Protein AF-0000000074036328 (afdb_homodimer)

Sequence (382 aa):
MKQLVIFCHPSMESFCNALAERYCAGAQDAGNDIRRINIGEIAFDPVLRQGYAHDQPLESDLVMAQETILWADHLVFVYPTWWAAPPAVLKAFIERVFLPGFAFKYKESRKIVAWDKLLQNKSARVISTMDSPPLYYKMIIGDPGYKMMKDIMNFCGIRPVAQTYVGSVKLSSPAKRQDWLEGMYRIGSRSMKQLVIFCHPSMESFCNALAERYCAGAQDAGNDIRRINIGEIAFDPVLRQGYAHDQPLESDLVMAQETILWADHLVFVYPTWWAAPPAVLKAFIERVFLPGFAFKYKESRKIVAWDKLLQNKSARVISTMDSPPLYYKMIIGDPGYKMMKDIMNFCGIRPVAQTYVGSVKLSSPAKRQDWLEGMYRIGSRS

pLDDT: mean 95.02, std 6.52, range [57.66, 98.88]

Solvent-accessible surface area (backbone atoms only — not comparable to full-atom values): 19853 Å² total; per-residue (Å²): 94,37,32,30,38,38,36,37,47,51,32,83,83,36,70,67,40,53,35,49,50,27,19,49,52,18,22,43,72,58,64,32,46,76,48,75,46,50,56,56,75,52,65,67,78,60,59,63,53,52,54,89,80,48,90,71,83,75,43,71,52,46,48,50,47,50,53,46,56,70,64,27,42,31,40,34,40,34,31,47,48,50,92,69,21,63,35,27,61,45,47,15,48,45,67,71,54,62,31,78,79,60,25,26,38,74,46,95,44,92,86,48,97,45,64,46,50,57,38,51,86,16,31,35,33,39,38,35,36,30,64,54,49,51,66,53,40,46,72,72,72,54,36,53,34,59,52,50,52,43,50,55,34,47,60,21,30,26,51,62,64,47,78,45,76,45,48,31,54,84,79,49,50,73,68,54,52,52,51,52,33,52,48,28,20,51,53,19,41,69,103,96,37,32,30,37,38,36,39,47,51,32,81,83,36,70,65,41,53,36,52,50,28,20,50,53,19,22,45,73,57,63,30,47,77,48,76,46,49,57,55,75,51,66,68,78,58,60,63,54,53,55,89,81,48,90,71,84,73,42,71,52,48,49,51,48,51,53,46,56,68,65,27,41,32,40,33,40,34,32,47,48,48,91,68,22,61,35,27,60,44,48,15,49,44,68,71,55,63,31,79,78,61,24,25,37,75,46,91,49,86,86,48,96,44,63,47,49,56,39,52,86,16,29,34,32,39,38,35,37,29,66,55,48,51,68,52,40,47,71,70,71,55,34,53,35,58,52,48,51,42,51,54,35,47,61,20,30,26,49,62,66,47,79,46,76,45,48,32,53,85,79,51,50,73,68,54,49,50,50,51,34,51,49,28,19,50,53,18,41,70,102

Radius of gyration: 21.02 Å; Cα contacts (8 Å, |Δi|>4): 764; chains: 2; bounding box: 58×61×39 Å

Organism: NCBI:txid159291

Secondary structure (DSSP, 8-state):
-EEEEEE--S-TTSHHHHHHHHHHHHHHHTT-EEEEEEGGGS----S-TTTTSS--PPPHHHHHHHHHHHH-SEEEEEEE-BTTB--HHHHHHHHHHS-BTTTEEE---SSS--EEESS-SEEEEEEEE-SS-HHHIIIII--HHHHHHHHHHHHHTEEEEEEEEE---TT--HHHHHHHHHHHHHHHHT-/-EEEEEE--S-TTSHHHHHHHHHHHHHHHTT-EEEEEEGGGS----S-TTTTSS--PPPHHHHHHHHHHHH-SEEEEEEE-BTTB--HHHHHHHHHHS-BTTTEEE---SSS--EEESS-SEEEEEEEE-SS-HHHIIIII--HHHHHHHHHHHHHTEEEEEEEEE---TT--HHHHHHHHHHHHHHHHT-

Foldseek 3Di:
DEEEEEEEDLDCPDLLVLLSVLLQLLQVVLPYHYDYHYLNPDDDDLDPPVQLPDDDDGDPRLVVVLVSLLVGQEYEYTAEQDPLAGDSSVVSSCSRRCHAPRQKHFDPDPPDTDIGQRNANHEYEYEYEELDDPVCSCPPVPNVHQVVVCVSCVRNHYDDYYYHYHDNPVPDDPVSSVVSSVVSSVNSNVD/DEEEEEEEDLDCPDLLVLLSVLLQLLQVVLPYHYDYDYLNPDDDDLDPPPQLPDDDDGDPRLVVVLVSLLVGQEYEYTAEQDPLAGDSSVVSSCSRRCHAPRQKHWDPDPPDTDIGQRNANHEYEYEYEELDDPVCSCPPVPNVHQVVVCVSCVRNHYDDYYYHYHDNPVPDDPVSSVVSSVVSSNNSNVD

Nearest PDB structures (foldseek):
  1zx1-assembly1_A  TM=8.245E-01  e=4.061E-14  Homo sapiens
  4n65-assembly1_A  TM=7.998E-01  e=1.021E-12  Pseudomonas aeruginosa PAO1
  3keg-assembly1_B  TM=7.832E-01  e=1.084E-12  Pseudomonas aeruginosa PAO1
  3lt5-assembly1_A-2  TM=7.806E-01  e=9.621E-13  Pseudomonas aeruginosa PAO1
  2v9c-assembly1_A  TM=7.941E-01  e=2.356E-12  Pseudomonas aeruginosa PAO1

InterPro domains:
  IPR003680 Flavodoxin-like fold [PF02525] (1-176)
  IPR029039 Flavoprotein-like superfamily [G3DSA:3.40.50.360] (1-188)
  IPR029039 Flavoprotein-like superfamily [SSF52218] (1-189)
  IPR051545 NAD(P)H dehydrogenase (quinone) [PTHR10204] (1-184)

Structure (mmCIF, N/CA/C/O backbone):
data_AF-0000000074036328-model_v1
#
loop_
_entity.id
_entity.type
_entity.pdbx_description
1 polymer 'Putative NADPH-quinone reductase (Modulator of drug activity B)'
#
loop_
_atom_site.group_PDB
_atom_site.id
_atom_site.type_symbol
_atom_site.label_atom_id
_atom_site.label_alt_id
_atom_site.label_comp_id
_atom_site.label_asym_id
_atom_site.label_entity_id
_atom_site.label_seq_id
_atom_site.pdbx_PDB_ins_code
_atom_site.Cartn_x
_atom_site.Cartn_y
_atom_site.Cartn_z
_atom_site.occupancy
_atom_site.B_iso_or_equiv
_atom_site.auth_seq_id
_atom_site.auth_comp_id
_atom_site.auth_asym_id
_atom_site.auth_atom_id
_atom_site.pdbx_PDB_model_num
ATOM 1 N N . MET A 1 1 ? -4.098 -28.344 -12.422 1 95.69 1 MET A N 1
ATOM 2 C CA . MET A 1 1 ? -4.832 -27.281 -11.742 1 95.69 1 MET A CA 1
ATOM 3 C C . MET A 1 1 ? -4.73 -25.969 -12.508 1 95.69 1 MET A C 1
ATOM 5 O O . MET A 1 1 ? -3.816 -25.781 -13.312 1 95.69 1 MET A O 1
ATOM 9 N N . LYS A 1 2 ? -5.691 -25.047 -12.336 1 98.69 2 LYS A N 1
ATOM 10 C CA . LYS A 1 2 ? -5.68 -23.719 -12.961 1 98.69 2 LYS A CA 1
ATOM 11 C C . LYS A 1 2 ? -5 -22.688 -12.055 1 98.69 2 LYS A C 1
ATOM 13 O O . LYS A 1 2 ? -5.473 -22.422 -10.953 1 98.69 2 LYS A O 1
ATOM 18 N N . GLN A 1 3 ? -3.896 -22.125 -12.578 1 98.75 3 GLN A N 1
ATOM 19 C CA . GLN A 1 3 ? -3.158 -21.156 -11.758 1 98.75 3 GLN A CA 1
ATOM 20 C C . GLN A 1 3 ? -3.096 -19.797 -12.438 1 98.75 3 GLN A C 1
ATOM 22 O O . GLN A 1 3 ? -2.924 -19.703 -13.656 1 98.75 3 GLN A O 1
ATOM 27 N N . LEU A 1 4 ? -3.281 -18.828 -11.656 1 98.88 4 LEU A N 1
ATOM 28 C CA . LEU A 1 4 ? -3.08 -17.453 -12.102 1 98.88 4 LEU A CA 1
ATOM 29 C C . LEU A 1 4 ? -1.863 -16.828 -11.422 1 98.88 4 LEU A C 1
ATOM 31 O O . LEU A 1 4 ? -1.796 -16.781 -10.188 1 98.88 4 LEU A O 1
ATOM 35 N N . VAL A 1 5 ? -0.908 -16.469 -12.219 1 98.88 5 VAL A N 1
ATOM 36 C CA . VAL A 1 5 ? 0.253 -15.742 -11.727 1 98.88 5 VAL A CA 1
ATOM 37 C C . VAL A 1 5 ? 0.06 -14.25 -11.969 1 98.88 5 VAL A C 1
ATOM 39 O O . VAL A 1 5 ? -0.106 -13.812 -13.109 1 98.88 5 VAL A O 1
ATOM 42 N N . ILE A 1 6 ? -0.012 -13.523 -10.891 1 98.69 6 ILE A N 1
ATOM 43 C CA . ILE A 1 6 ? -0.106 -12.07 -10.945 1 98.69 6 ILE A CA 1
ATOM 44 C C . ILE A 1 6 ? 1.255 -11.453 -10.625 1 98.69 6 ILE A C 1
ATOM 46 O O . ILE A 1 6 ? 1.677 -11.43 -9.469 1 98.69 6 ILE A O 1
ATOM 50 N N . PHE A 1 7 ? 1.879 -11.016 -11.688 1 97.94 7 PHE A N 1
ATOM 51 C CA . PHE A 1 7 ? 3.184 -10.375 -11.57 1 97.94 7 PHE A CA 1
ATOM 52 C C . PHE A 1 7 ? 3.033 -8.883 -11.32 1 97.94 7 PHE A C 1
ATOM 54 O O . PHE A 1 7 ? 2.443 -8.164 -12.133 1 97.94 7 PHE A O 1
ATOM 61 N N . CYS A 1 8 ? 3.602 -8.484 -10.156 1 95.75 8 CYS A N 1
ATOM 62 C CA . CYS A 1 8 ? 3.268 -7.148 -9.672 1 95.75 8 CYS A CA 1
ATOM 63 C C . CYS A 1 8 ? 4.512 -6.273 -9.586 1 95.75 8 CYS A C 1
ATOM 65 O O . CYS A 1 8 ? 4.688 -5.527 -8.617 1 95.75 8 CYS A O 1
ATOM 67 N N . HIS A 1 9 ? 5.379 -6.391 -10.438 1 91.31 9 HIS A N 1
ATOM 68 C CA . HIS A 1 9 ? 6.477 -5.461 -10.672 1 91.31 9 HIS A CA 1
ATOM 69 C C . HIS A 1 9 ? 6.293 -4.711 -11.992 1 91.31 9 HIS A C 1
ATOM 71 O O . HIS A 1 9 ? 5.914 -5.309 -13 1 91.31 9 HIS A O 1
ATOM 77 N N . PRO A 1 10 ? 6.578 -3.389 -11.969 1 84.62 10 PRO A N 1
ATOM 78 C CA . PRO A 1 10 ? 6.289 -2.625 -13.18 1 84.62 10 PRO A CA 1
ATOM 79 C C . PRO A 1 10 ? 7.262 -2.936 -14.32 1 84.62 10 PRO A C 1
ATOM 81 O O . PRO A 1 10 ? 6.922 -2.771 -15.492 1 84.62 10 PRO A O 1
ATOM 84 N N . SER A 1 11 ? 8.445 -3.365 -13.969 1 87.06 11 SER A N 1
ATOM 85 C CA . SER A 1 11 ? 9.453 -3.607 -14.984 1 87.06 11 SER A CA 1
ATOM 86 C C . SER A 1 11 ? 9.562 -5.09 -15.32 1 87.06 11 SER A C 1
ATOM 88 O O . SER A 1 11 ? 9.766 -5.922 -14.438 1 87.06 11 SER A O 1
ATOM 90 N N . MET A 1 12 ? 9.555 -5.367 -16.641 1 88.62 12 MET A N 1
ATOM 91 C CA . MET A 1 12 ? 9.703 -6.742 -17.109 1 88.62 12 MET A CA 1
ATOM 92 C C . MET A 1 12 ? 11.164 -7.18 -17.078 1 88.62 12 MET A C 1
ATOM 94 O O . MET A 1 12 ? 11.461 -8.367 -17.219 1 88.62 12 MET A O 1
ATOM 98 N N . GLU A 1 13 ? 12.07 -6.293 -16.812 1 89.81 13 GLU A N 1
ATOM 99 C CA . GLU A 1 13 ? 13.492 -6.594 -16.781 1 89.81 13 GLU A CA 1
ATOM 100 C C . GLU A 1 13 ? 13.977 -6.875 -15.367 1 89.81 13 GLU A C 1
ATOM 102 O O . GLU A 1 13 ? 15.148 -7.188 -15.156 1 89.81 13 GLU A O 1
ATOM 107 N N . SER A 1 14 ? 13.094 -6.965 -14.516 1 92.38 14 SER A N 1
ATOM 108 C CA . SER A 1 14 ? 13.43 -7.121 -13.102 1 92.38 14 SER A CA 1
ATOM 109 C C . SER A 1 14 ? 13.766 -8.57 -12.773 1 92.38 14 SER A C 1
ATOM 111 O O . SER A 1 14 ? 13.312 -9.492 -13.453 1 92.38 14 SER A O 1
ATOM 113 N N . PHE A 1 15 ? 14.609 -8.789 -11.758 1 95.25 15 PHE A N 1
ATOM 114 C CA . PHE A 1 15 ? 14.859 -10.125 -11.234 1 95.25 15 PHE A CA 1
ATOM 115 C C . PHE A 1 15 ? 13.555 -10.781 -10.789 1 95.25 15 PHE A C 1
ATOM 117 O O . PHE A 1 15 ? 13.383 -11.992 -10.938 1 95.25 15 PHE A O 1
ATOM 124 N N . CYS A 1 16 ? 12.664 -10 -10.32 1 96.12 16 CYS A N 1
ATOM 125 C CA . CYS A 1 16 ? 11.344 -10.469 -9.914 1 96.12 16 CYS A CA 1
ATOM 126 C C . CYS A 1 16 ? 10.633 -11.148 -11.07 1 96.12 16 CYS A C 1
ATOM 128 O O . CYS A 1 16 ? 9.984 -12.188 -10.891 1 96.12 16 CYS A O 1
ATOM 130 N N . ASN A 1 17 ? 10.727 -10.539 -12.203 1 96.81 17 ASN A N 1
ATOM 131 C CA . ASN A 1 17 ? 10.109 -11.148 -13.375 1 96.81 17 ASN A CA 1
ATOM 132 C C . ASN A 1 17 ? 10.742 -12.492 -13.703 1 96.81 17 ASN A C 1
ATOM 134 O O . ASN A 1 17 ? 10.047 -13.438 -14.086 1 96.81 17 ASN A O 1
ATOM 138 N N . ALA A 1 18 ? 12.062 -12.562 -13.641 1 98.12 18 ALA A N 1
ATOM 139 C CA . ALA A 1 18 ? 12.766 -13.82 -13.883 1 98.12 18 ALA A CA 1
ATOM 140 C C . ALA A 1 18 ? 12.266 -14.922 -12.953 1 98.12 18 ALA A C 1
ATOM 142 O O . ALA A 1 18 ? 12.086 -16.062 -13.367 1 98.12 18 ALA A O 1
ATOM 143 N N . LEU A 1 19 ? 12.039 -14.562 -11.727 1 98.69 19 LEU A N 1
ATOM 144 C CA . LEU A 1 19 ? 11.508 -15.516 -10.75 1 98.69 19 LEU A CA 1
ATOM 145 C C . LEU A 1 19 ? 10.109 -15.977 -11.156 1 98.69 19 LEU A C 1
ATOM 147 O O . LEU A 1 19 ? 9.812 -17.172 -11.102 1 98.69 19 LEU A O 1
ATOM 151 N N . ALA A 1 20 ? 9.258 -15.039 -11.555 1 98.62 20 ALA A N 1
ATOM 152 C CA . ALA A 1 20 ? 7.906 -15.375 -12 1 98.62 20 ALA A CA 1
ATOM 153 C C . ALA A 1 20 ? 7.941 -16.328 -13.188 1 98.62 20 ALA A C 1
ATOM 155 O O . ALA A 1 20 ? 7.172 -17.297 -13.242 1 98.62 20 ALA A O 1
ATOM 156 N N . GLU A 1 21 ? 8.828 -16.031 -14.109 1 98.62 21 GLU A N 1
ATOM 157 C CA . GLU A 1 21 ? 8.969 -16.875 -15.297 1 98.62 21 GLU A CA 1
ATOM 158 C C . GLU A 1 21 ? 9.391 -18.297 -14.93 1 98.62 21 GLU A C 1
ATOM 160 O O . GLU A 1 21 ? 8.875 -19.25 -15.5 1 98.62 21 GLU A O 1
ATOM 165 N N . ARG A 1 22 ? 10.32 -18.391 -14.031 1 98.75 22 ARG A N 1
ATOM 166 C CA . ARG A 1 22 ? 10.789 -19.703 -13.617 1 98.75 22 ARG A CA 1
ATOM 167 C C . ARG A 1 22 ? 9.68 -20.484 -12.914 1 98.75 22 ARG A C 1
ATOM 169 O O . ARG A 1 22 ? 9.516 -21.688 -13.133 1 98.75 22 ARG A O 1
ATOM 176 N N . TYR A 1 23 ? 8.945 -19.828 -12.031 1 98.88 23 TYR A N 1
ATOM 177 C CA . TYR A 1 23 ? 7.793 -20.453 -11.406 1 98.88 23 TYR A CA 1
ATOM 178 C C . TYR A 1 23 ? 6.82 -20.984 -12.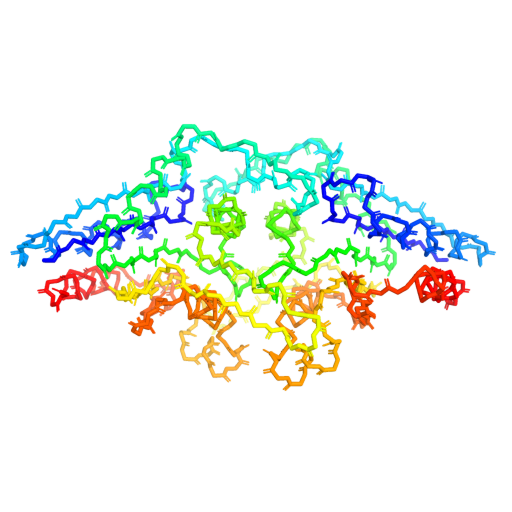461 1 98.88 23 TYR A C 1
ATOM 180 O O . TYR A 1 23 ? 6.387 -22.141 -12.391 1 98.88 23 TYR A O 1
ATOM 188 N N . CYS A 1 24 ? 6.465 -20.125 -13.414 1 98.81 24 CYS A N 1
ATOM 189 C CA . CYS A 1 24 ? 5.523 -20.5 -14.469 1 98.81 24 CYS A CA 1
ATOM 190 C C . CYS A 1 24 ? 6.023 -21.719 -15.242 1 98.81 24 CYS A C 1
ATOM 192 O O . CYS A 1 24 ? 5.25 -22.625 -15.539 1 98.81 24 CYS A O 1
ATOM 194 N N . ALA A 1 25 ? 7.312 -21.688 -15.586 1 98.69 25 ALA A N 1
ATOM 195 C CA . ALA A 1 25 ? 7.902 -22.797 -16.328 1 98.69 25 ALA A CA 1
ATOM 196 C C . ALA A 1 25 ? 7.75 -24.109 -15.555 1 98.69 25 ALA A C 1
ATOM 198 O O . ALA A 1 25 ? 7.34 -25.125 -16.125 1 98.69 25 ALA A O 1
ATOM 199 N N . GLY A 1 26 ? 8.07 -24.078 -14.281 1 98.69 26 GLY A N 1
ATOM 200 C CA . GLY A 1 26 ? 7.902 -25.266 -13.453 1 98.69 26 GLY A CA 1
ATOM 201 C C . GLY A 1 26 ? 6.465 -25.734 -13.367 1 98.69 26 GLY A C 1
ATOM 202 O O . GLY A 1 26 ? 6.188 -26.938 -13.484 1 98.69 26 GLY A O 1
ATOM 203 N N . ALA A 1 27 ? 5.547 -24.797 -13.125 1 98.62 27 ALA A N 1
ATOM 204 C CA . ALA A 1 27 ? 4.125 -25.125 -13.008 1 98.62 27 ALA A CA 1
ATOM 205 C C . ALA A 1 27 ? 3.584 -25.703 -14.305 1 98.62 27 ALA A C 1
ATOM 207 O O . ALA A 1 27 ? 2.797 -26.656 -14.289 1 98.62 27 ALA A O 1
ATOM 208 N N . GLN A 1 28 ? 3.965 -25.094 -15.398 1 98.31 28 GLN A N 1
ATOM 209 C CA . GLN A 1 28 ? 3.547 -25.578 -16.703 1 98.31 28 GLN A CA 1
ATOM 210 C C . GLN A 1 28 ? 4.055 -27 -16.938 1 98.31 28 GLN A C 1
ATOM 212 O O . GLN A 1 28 ? 3.307 -27.859 -17.422 1 98.31 28 GLN A O 1
ATOM 217 N N . ASP A 1 29 ? 5.273 -27.234 -16.641 1 98.19 29 ASP A N 1
ATOM 218 C CA . ASP A 1 29 ? 5.883 -28.547 -16.828 1 98.19 29 ASP A CA 1
ATOM 219 C C . ASP A 1 29 ? 5.184 -29.609 -15.969 1 98.19 29 ASP A C 1
ATOM 221 O O . ASP A 1 29 ? 5.152 -30.781 -16.328 1 98.19 29 ASP A O 1
ATOM 225 N N . ALA A 1 30 ? 4.66 -29.188 -14.891 1 98.06 30 ALA A N 1
ATOM 226 C CA . ALA A 1 30 ? 3.947 -30.094 -13.992 1 98.06 30 ALA A CA 1
ATOM 227 C C . ALA A 1 30 ? 2.533 -30.359 -14.5 1 98.06 30 ALA A C 1
ATOM 229 O O . ALA A 1 30 ? 1.78 -31.109 -13.875 1 98.06 30 ALA A O 1
ATOM 230 N N . GLY A 1 31 ? 2.141 -29.703 -15.531 1 97.88 31 GLY A N 1
ATOM 231 C CA . GLY A 1 31 ? 0.869 -30 -16.172 1 97.88 31 GLY A CA 1
ATOM 232 C C . GLY A 1 31 ? -0.239 -29.047 -15.758 1 97.88 31 GLY A C 1
ATOM 233 O O . GLY A 1 31 ? -1.413 -29.297 -16.047 1 97.88 31 GLY A O 1
ATOM 234 N N . ASN A 1 32 ? 0.083 -27.984 -15.047 1 98.31 32 ASN A N 1
ATOM 235 C CA . ASN A 1 32 ? -0.909 -26.984 -14.648 1 98.31 32 ASN A CA 1
ATOM 236 C C . ASN A 1 32 ? -1.281 -26.062 -15.805 1 98.31 32 ASN A C 1
ATOM 238 O O . ASN A 1 32 ? -0.482 -25.859 -16.719 1 98.31 32 ASN A O 1
ATOM 242 N N . ASP A 1 33 ? -2.504 -25.594 -15.836 1 98.44 33 ASP A N 1
ATOM 243 C CA . ASP A 1 33 ? -2.914 -24.5 -16.719 1 98.44 33 ASP A CA 1
ATOM 244 C C . ASP A 1 33 ? -2.568 -23.156 -16.094 1 98.44 33 ASP A C 1
ATOM 246 O O . ASP A 1 33 ? -3.029 -22.828 -15 1 98.44 33 ASP A O 1
ATOM 250 N N . ILE A 1 34 ? -1.767 -22.406 -16.812 1 98.44 34 ILE A N 1
ATOM 251 C CA . ILE A 1 34 ? -1.267 -21.172 -16.219 1 98.44 34 ILE A CA 1
ATOM 252 C C . ILE A 1 34 ? -1.741 -19.969 -17.047 1 98.44 34 ILE A C 1
ATOM 254 O O . ILE A 1 34 ? -1.655 -19.984 -18.281 1 98.44 34 ILE A O 1
ATOM 258 N N . ARG A 1 35 ? -2.334 -19 -16.438 1 98.62 35 ARG A N 1
ATOM 259 C CA . ARG A 1 35 ? -2.531 -17.656 -16.953 1 98.62 35 ARG A CA 1
ATOM 260 C C . ARG A 1 35 ? -1.718 -16.641 -16.156 1 98.62 35 ARG A C 1
ATOM 262 O O . ARG A 1 35 ? -1.441 -16.844 -14.977 1 98.62 35 ARG A O 1
ATOM 269 N N . ARG A 1 36 ? -1.315 -15.633 -16.875 1 98.31 36 ARG A N 1
ATOM 270 C CA . ARG A 1 36 ? -0.47 -14.633 -16.219 1 98.31 36 ARG A CA 1
ATOM 271 C C . ARG A 1 36 ? -0.995 -13.227 -16.469 1 98.31 36 ARG A C 1
ATOM 273 O O . ARG A 1 36 ? -1.408 -12.898 -17.594 1 98.31 36 ARG A O 1
ATOM 280 N N . ILE A 1 37 ? -1.092 -12.477 -15.43 1 98.19 37 ILE A N 1
ATOM 281 C CA . ILE A 1 37 ? -1.37 -11.047 -15.508 1 98.19 37 ILE A CA 1
ATOM 282 C C . ILE A 1 37 ? -0.14 -10.258 -15.07 1 98.19 37 ILE A C 1
ATOM 284 O O . ILE A 1 37 ? 0.352 -10.43 -13.953 1 98.19 37 ILE A O 1
ATOM 288 N N . ASN A 1 38 ? 0.399 -9.516 -15.977 1 97 38 ASN A N 1
ATOM 289 C CA . ASN A 1 38 ? 1.441 -8.555 -15.641 1 97 38 ASN A CA 1
ATOM 290 C C . ASN A 1 38 ? 0.856 -7.172 -15.359 1 97 38 ASN A C 1
ATOM 292 O O . ASN A 1 38 ? 0.431 -6.477 -16.281 1 97 38 ASN A O 1
ATOM 296 N N . ILE A 1 39 ? 0.924 -6.777 -14.133 1 94.25 39 ILE A N 1
ATOM 297 C CA . ILE A 1 39 ? 0.218 -5.57 -13.719 1 94.25 39 ILE A CA 1
ATOM 298 C C . ILE A 1 39 ? 0.801 -4.355 -14.438 1 94.25 39 ILE A C 1
ATOM 300 O O . ILE A 1 39 ? 0.077 -3.412 -14.758 1 94.25 39 ILE A O 1
ATOM 304 N N . GLY A 1 40 ? 2.09 -4.395 -14.711 1 88.62 40 GLY A N 1
ATOM 305 C CA . GLY A 1 40 ? 2.73 -3.305 -15.43 1 88.62 40 GLY A CA 1
ATOM 306 C C . GLY A 1 40 ? 2.289 -3.201 -16.875 1 88.62 40 GLY A C 1
ATOM 307 O O . GLY A 1 40 ? 2.578 -2.209 -17.547 1 88.62 40 GLY A O 1
ATOM 308 N N . GLU A 1 41 ? 1.523 -4.145 -17.359 1 92.19 41 GLU A N 1
ATOM 309 C CA . GLU A 1 41 ? 1.174 -4.191 -18.781 1 92.19 41 GLU A CA 1
ATOM 310 C C . GLU A 1 41 ? -0.331 -4.035 -18.984 1 92.19 41 GLU A C 1
ATOM 312 O O . GLU A 1 41 ? -0.81 -3.998 -20.109 1 92.19 41 GLU A O 1
ATOM 317 N N . ILE A 1 42 ? -1.079 -3.994 -17.938 1 92.44 42 ILE A N 1
ATOM 318 C CA . ILE A 1 42 ? -2.518 -3.809 -18.094 1 92.44 42 ILE A CA 1
ATOM 319 C C . ILE A 1 42 ? -2.879 -2.348 -17.844 1 92.44 42 ILE A C 1
ATOM 321 O O . ILE A 1 42 ? -2.207 -1.661 -17.062 1 92.44 42 ILE A O 1
ATOM 325 N N . ALA A 1 43 ? -3.92 -1.955 -18.547 1 94.69 43 ALA A N 1
ATOM 326 C CA . ALA A 1 43 ? -4.355 -0.563 -18.469 1 94.69 43 ALA A CA 1
ATOM 327 C C . ALA A 1 43 ? -5.543 -0.412 -17.516 1 94.69 43 ALA A C 1
ATOM 329 O O . ALA A 1 43 ? -6.621 -0.953 -17.781 1 94.69 43 ALA A O 1
ATOM 330 N N . PHE A 1 44 ? -5.34 0.343 -16.453 1 95.25 44 PHE A N 1
ATOM 331 C CA . PHE A 1 44 ? -6.422 0.685 -15.539 1 95.25 44 PHE A CA 1
ATOM 332 C C . PHE A 1 44 ? -6.066 1.918 -14.719 1 95.25 44 PHE A C 1
ATOM 334 O O . PHE A 1 44 ? -4.895 2.273 -14.602 1 95.25 44 PHE A O 1
ATOM 341 N N . ASP A 1 45 ? -6.988 2.631 -14.258 1 93.5 45 ASP A N 1
ATOM 342 C CA . ASP A 1 45 ? -6.793 3.717 -13.305 1 93.5 45 ASP A CA 1
ATOM 343 C C . ASP A 1 45 ? -6.418 3.176 -11.922 1 93.5 45 ASP A C 1
ATOM 345 O O . ASP A 1 45 ? -7.242 2.555 -11.25 1 93.5 45 ASP A O 1
ATOM 349 N N . PRO A 1 46 ? -5.168 3.369 -11.516 1 92.38 46 PRO A N 1
ATOM 350 C CA . PRO A 1 46 ? -4.73 2.801 -10.234 1 92.38 46 PRO A CA 1
ATOM 351 C C . PRO A 1 46 ? -5.324 3.533 -9.031 1 92.38 46 PRO A C 1
ATOM 353 O O . PRO A 1 46 ? -5.07 3.148 -7.887 1 92.38 46 PRO A O 1
ATOM 356 N N . VAL A 1 47 ? -6.094 4.57 -9.297 1 90.62 47 VAL A N 1
ATOM 357 C CA . VAL A 1 47 ? -6.68 5.363 -8.219 1 90.62 47 VAL A CA 1
ATOM 358 C C . VAL A 1 47 ? -8.156 5.012 -8.062 1 90.62 47 VAL A C 1
ATOM 360 O O . VAL A 1 47 ? -8.914 5.039 -9.031 1 90.62 47 VAL A O 1
ATOM 363 N N . LEU A 1 48 ? -8.547 4.574 -6.918 1 90.69 48 LEU A N 1
ATOM 364 C CA . LEU A 1 48 ? -9.961 4.426 -6.574 1 90.69 48 LEU A CA 1
ATOM 365 C C . LEU A 1 48 ? -10.594 5.781 -6.289 1 90.69 48 LEU A C 1
ATOM 367 O O . LEU A 1 48 ? -10.672 6.211 -5.137 1 90.69 48 LEU A O 1
ATOM 371 N N . ARG A 1 49 ? -11.109 6.434 -7.238 1 86.69 49 ARG A N 1
ATOM 372 C CA . ARG A 1 49 ? -11.359 7.867 -7.324 1 86.69 49 ARG A CA 1
ATOM 373 C C . ARG A 1 49 ? -12.398 8.305 -6.297 1 86.69 49 ARG A C 1
ATOM 375 O O . ARG A 1 49 ? -12.305 9.391 -5.73 1 86.69 49 ARG A O 1
ATOM 382 N N . GLN A 1 50 ? -13.367 7.551 -6.016 1 84.44 50 GLN A N 1
ATOM 383 C CA . GLN A 1 50 ? -14.43 7.93 -5.09 1 84.44 50 GLN A CA 1
ATOM 384 C C . GLN A 1 50 ? -14.461 7.004 -3.877 1 84.44 50 GLN A C 1
ATOM 386 O O . GLN A 1 50 ? -15.461 6.941 -3.158 1 84.44 50 GLN A O 1
ATOM 391 N N . GLY A 1 51 ? -13.352 6.34 -3.746 1 81.56 51 GLY A N 1
ATOM 392 C CA . GLY A 1 51 ? -13.391 5.316 -2.711 1 81.56 51 GLY A CA 1
ATOM 393 C C . GLY A 1 51 ? -14.477 4.285 -2.934 1 81.56 51 GLY A C 1
ATOM 394 O O . GLY A 1 51 ? -14.727 3.869 -4.066 1 81.56 51 GLY A O 1
ATOM 395 N N . TYR A 1 52 ? -15.078 3.818 -1.863 1 78.12 52 TYR A N 1
ATOM 396 C CA . TYR A 1 52 ? -16.109 2.789 -1.959 1 78.12 52 TYR A CA 1
ATOM 397 C C . TYR A 1 52 ? -17.5 3.4 -1.877 1 78.12 52 TYR A C 1
ATOM 399 O O . TYR A 1 52 ? -18.484 2.688 -1.689 1 78.12 52 TYR A O 1
ATOM 407 N N . ALA A 1 53 ? -17.516 4.773 -2.002 1 79.81 53 ALA A N 1
ATOM 408 C CA . ALA A 1 53 ? -18.781 5.492 -1.917 1 79.81 53 ALA A CA 1
ATOM 409 C C . ALA A 1 53 ? -19.609 5.297 -3.186 1 79.81 53 ALA A C 1
ATOM 411 O O . ALA A 1 53 ? -20.844 5.301 -3.139 1 79.81 53 ALA A O 1
ATOM 412 N N . HIS A 1 54 ? -18.922 5.203 -4.328 1 80.56 54 HIS A N 1
ATOM 413 C CA . HIS A 1 54 ? -19.578 5.02 -5.613 1 80.56 54 HIS A CA 1
ATOM 414 C C . HIS A 1 54 ? -18.875 3.953 -6.449 1 80.56 54 HIS A C 1
ATOM 416 O O . HIS A 1 54 ? -17.688 3.707 -6.27 1 80.56 54 HIS A O 1
ATOM 422 N N . ASP A 1 55 ? -19.672 3.406 -7.312 1 85.38 55 ASP A N 1
ATOM 423 C CA . ASP A 1 55 ? -19.094 2.42 -8.211 1 85.38 55 ASP A CA 1
ATOM 424 C C . ASP A 1 55 ? -18.234 3.094 -9.273 1 85.38 55 ASP A C 1
ATOM 426 O O . ASP A 1 55 ? -18.641 4.078 -9.891 1 85.38 55 ASP A O 1
ATOM 430 N N . GLN A 1 56 ? -17.078 2.678 -9.344 1 92.12 56 GLN A N 1
ATOM 431 C CA . GLN A 1 56 ? -16.172 3.035 -10.445 1 92.12 56 GLN A CA 1
ATOM 432 C C . GLN A 1 56 ? -16.109 1.916 -11.477 1 92.12 56 GLN A C 1
ATOM 434 O O . GLN A 1 56 ? -15.672 0.803 -11.164 1 92.12 56 GLN A O 1
ATOM 439 N N . PRO A 1 57 ? -16.641 2.232 -12.664 1 94.44 57 PRO A N 1
ATOM 440 C CA . PRO A 1 57 ? -16.625 1.17 -13.672 1 94.44 57 PRO A CA 1
ATOM 441 C C . PRO A 1 57 ? -15.258 0.539 -13.859 1 94.44 57 PRO A C 1
ATOM 443 O O . PRO A 1 57 ? -14.242 1.24 -13.82 1 94.44 57 PRO A O 1
ATOM 446 N N . LEU A 1 58 ? -15.266 -0.73 -14.062 1 96.38 58 LEU A N 1
ATOM 447 C CA . LEU A 1 58 ? -14.023 -1.451 -14.305 1 96.38 58 LEU A CA 1
ATOM 448 C C . LEU A 1 58 ? -13.578 -1.3 -15.758 1 96.38 58 LEU A C 1
ATOM 450 O O . LEU A 1 58 ? -14.398 -1.435 -16.672 1 96.38 58 LEU A O 1
ATOM 454 N N . GLU A 1 59 ? -12.352 -0.988 -15.961 1 97.88 59 GLU A N 1
ATOM 455 C CA . GLU A 1 59 ? -11.773 -1.071 -17.297 1 97.88 59 GLU A CA 1
ATOM 456 C C . GLU A 1 59 ? -11.727 -2.516 -17.797 1 97.88 59 GLU A C 1
ATOM 458 O O . GLU A 1 59 ? -11.773 -3.451 -17 1 97.88 59 GLU A O 1
ATOM 463 N N . SER A 1 60 ? -11.664 -2.727 -19.078 1 98.12 60 SER A N 1
ATOM 464 C CA . SER A 1 60 ? -11.711 -4.047 -19.703 1 98.12 60 SER A CA 1
ATOM 465 C C . SER A 1 60 ? -10.648 -4.973 -19.109 1 98.12 60 SER A C 1
ATOM 467 O O . SER A 1 60 ? -10.906 -6.152 -18.891 1 98.12 60 SER A O 1
ATOM 469 N N . ASP A 1 61 ? -9.492 -4.43 -18.859 1 98.44 61 ASP A N 1
ATOM 470 C CA . ASP A 1 61 ? -8.406 -5.258 -18.344 1 98.44 61 ASP A CA 1
ATOM 471 C C . ASP A 1 61 ? -8.719 -5.738 -16.922 1 98.44 61 ASP A C 1
ATOM 473 O O . ASP A 1 61 ? -8.328 -6.84 -16.531 1 98.44 61 ASP A O 1
ATOM 477 N N . LEU A 1 62 ? -9.414 -4.957 -16.141 1 98.38 62 LEU A N 1
ATOM 478 C CA . LEU A 1 62 ? -9.789 -5.359 -14.781 1 98.38 62 LEU A CA 1
ATOM 479 C C . LEU A 1 62 ? -10.906 -6.391 -14.812 1 98.38 62 LEU A C 1
ATOM 481 O O . LEU A 1 62 ? -10.961 -7.281 -13.961 1 98.38 62 LEU A O 1
ATOM 485 N N . VAL A 1 63 ? -11.805 -6.188 -15.773 1 98.44 63 VAL A N 1
ATOM 486 C CA . VAL A 1 63 ? -12.844 -7.199 -15.961 1 98.44 63 VAL A CA 1
ATOM 487 C C . VAL A 1 63 ? -12.195 -8.547 -16.281 1 98.44 63 VAL A C 1
ATOM 489 O O . VAL A 1 63 ? -12.547 -9.57 -15.703 1 98.44 63 VAL A O 1
ATOM 492 N N . MET A 1 64 ? -11.281 -8.508 -17.172 1 98.31 64 MET A N 1
ATOM 493 C CA . MET A 1 64 ? -10.547 -9.719 -17.531 1 98.31 64 MET A CA 1
ATOM 494 C C . MET A 1 64 ? -9.82 -10.297 -16.328 1 98.31 64 MET A C 1
ATOM 496 O O . MET A 1 64 ? -9.75 -11.516 -16.172 1 98.31 64 MET A O 1
ATOM 500 N N . ALA A 1 65 ? -9.258 -9.453 -15.523 1 98.69 65 ALA A N 1
ATOM 501 C CA . ALA A 1 65 ? -8.586 -9.906 -14.312 1 98.69 65 ALA A CA 1
ATOM 502 C C . ALA A 1 65 ? -9.547 -10.641 -13.383 1 98.69 65 ALA A C 1
ATOM 504 O O . ALA A 1 65 ? -9.227 -11.711 -12.867 1 98.69 65 ALA A O 1
ATOM 505 N N . GLN A 1 66 ? -10.711 -10.07 -13.188 1 98.75 66 GLN A N 1
ATOM 506 C CA . GLN A 1 66 ? -11.711 -10.719 -12.344 1 98.75 66 GLN A CA 1
ATOM 507 C C . GLN A 1 66 ? -12.125 -12.07 -12.914 1 98.75 66 GLN A C 1
ATOM 509 O O . GLN A 1 66 ? -12.242 -13.055 -12.18 1 98.75 66 GLN A O 1
ATOM 514 N N . GLU A 1 67 ? -12.336 -12.117 -14.188 1 98.75 67 GLU A N 1
ATOM 515 C CA . GLU A 1 67 ? -12.695 -13.367 -14.844 1 98.75 67 GLU A CA 1
ATOM 516 C C . GLU A 1 67 ? -11.602 -14.422 -14.648 1 98.75 67 GLU A C 1
ATOM 518 O O . GLU A 1 67 ? -11.898 -15.594 -14.406 1 98.75 67 GLU A O 1
ATOM 523 N N . THR A 1 68 ? -10.375 -13.969 -14.766 1 98.81 68 THR A N 1
ATOM 524 C CA . THR A 1 68 ? -9.258 -14.898 -14.625 1 98.81 68 THR A CA 1
ATOM 525 C C . THR A 1 68 ? -9.117 -15.367 -13.188 1 98.81 68 THR A C 1
ATOM 527 O O . THR A 1 68 ? -8.742 -16.516 -12.938 1 98.81 68 THR A O 1
ATOM 530 N N . ILE A 1 69 ? -9.383 -14.492 -12.25 1 98.88 69 ILE A N 1
ATOM 531 C CA . ILE A 1 69 ? -9.352 -14.859 -10.836 1 98.88 69 ILE A CA 1
ATOM 532 C C . ILE A 1 69 ? -10.414 -15.914 -10.555 1 98.88 69 ILE A C 1
ATOM 534 O O . ILE A 1 69 ? -10.172 -16.875 -9.82 1 98.88 69 ILE A O 1
ATOM 538 N N . LEU A 1 70 ? -11.578 -15.742 -11.141 1 98.75 70 LEU A N 1
ATOM 539 C CA . LEU A 1 70 ? -12.641 -16.734 -10.969 1 98.75 70 LEU A CA 1
ATOM 540 C C . LEU A 1 70 ? -12.242 -18.062 -11.594 1 98.75 70 LEU A C 1
ATOM 542 O O . LEU A 1 70 ? -12.57 -19.125 -11.062 1 98.75 70 LEU A O 1
ATOM 546 N N . TRP A 1 71 ? -11.531 -18 -12.625 1 98.75 71 TRP A N 1
ATOM 547 C CA . TRP A 1 71 ? -11.078 -19.172 -13.359 1 98.75 71 TRP A CA 1
ATOM 548 C C . TRP A 1 71 ? -10.055 -19.969 -12.547 1 98.75 71 TRP A C 1
ATOM 550 O O . TRP A 1 71 ? -10.055 -21.188 -12.57 1 98.75 71 TRP A O 1
ATOM 560 N N . ALA A 1 72 ? -9.266 -19.375 -11.773 1 98.81 72 ALA A N 1
ATOM 561 C CA . ALA A 1 72 ? -8.086 -19.969 -11.148 1 98.81 72 ALA A CA 1
ATOM 562 C C . ALA A 1 72 ? -8.469 -20.734 -9.883 1 98.81 72 ALA A C 1
ATOM 564 O O . ALA A 1 72 ? -9.352 -20.312 -9.133 1 98.81 72 ALA A O 1
ATOM 565 N N . ASP A 1 73 ? -7.75 -21.781 -9.633 1 98.69 73 ASP A N 1
ATOM 566 C CA . ASP A 1 73 ? -7.809 -22.531 -8.375 1 98.69 73 ASP A CA 1
ATOM 567 C C . ASP A 1 73 ? -6.766 -22.016 -7.387 1 98.69 73 ASP A C 1
ATOM 569 O O . ASP A 1 73 ? -6.91 -22.203 -6.176 1 98.69 73 ASP A O 1
ATOM 573 N N . HIS A 1 74 ? -5.727 -21.484 -7.938 1 98.81 74 HIS A N 1
ATOM 574 C CA . HIS A 1 74 ? -4.559 -21.047 -7.18 1 98.81 74 HIS A CA 1
ATOM 575 C C . HIS A 1 74 ? -4.012 -19.734 -7.719 1 98.81 74 HIS A C 1
ATOM 577 O O . HIS A 1 74 ? -3.812 -19.578 -8.93 1 98.81 74 HIS A O 1
ATOM 583 N N . LEU A 1 75 ? -3.863 -18.766 -6.82 1 98.88 75 LEU A N 1
ATOM 584 C CA . LEU A 1 75 ? -3.328 -17.453 -7.188 1 98.88 75 LEU A CA 1
ATOM 585 C C . LEU A 1 75 ? -1.901 -17.297 -6.676 1 98.88 75 LEU A C 1
ATOM 587 O O . LEU A 1 75 ? -1.616 -17.578 -5.512 1 98.88 75 LEU A O 1
ATOM 591 N N . VAL A 1 76 ? -1.004 -16.844 -7.547 1 98.88 76 VAL A N 1
ATOM 592 C CA . VAL A 1 76 ? 0.378 -16.578 -7.168 1 98.88 76 VAL A CA 1
ATOM 593 C C . VAL A 1 76 ? 0.695 -15.102 -7.395 1 98.88 76 VAL A C 1
ATOM 595 O O . VAL A 1 76 ? 0.637 -14.609 -8.523 1 98.88 76 VAL A O 1
ATOM 598 N N . PHE A 1 77 ? 0.957 -14.422 -6.344 1 98.81 77 PHE A N 1
ATOM 599 C CA . PHE A 1 77 ? 1.372 -13.031 -6.418 1 98.81 77 PHE A CA 1
ATOM 600 C C . PHE A 1 77 ? 2.891 -12.914 -6.344 1 98.81 77 PHE A C 1
ATOM 602 O O . PHE A 1 77 ? 3.51 -13.375 -5.383 1 98.81 77 PHE A O 1
ATOM 609 N N . VAL A 1 78 ? 3.502 -12.352 -7.336 1 98.75 78 VAL A N 1
ATOM 610 C CA . VAL A 1 78 ? 4.945 -12.141 -7.367 1 98.75 78 VAL A CA 1
ATOM 611 C C . VAL A 1 78 ? 5.254 -10.648 -7.352 1 98.75 78 VAL A C 1
ATOM 613 O O . VAL A 1 78 ? 4.883 -9.922 -8.281 1 98.75 78 VAL A O 1
ATOM 616 N N . TYR A 1 79 ? 5.941 -10.195 -6.316 1 98 79 TYR A N 1
ATOM 617 C CA . TYR A 1 79 ? 6.16 -8.758 -6.199 1 98 79 TYR A CA 1
ATOM 618 C C . TYR A 1 79 ? 7.422 -8.469 -5.395 1 98 79 TYR A C 1
ATOM 620 O O . TYR A 1 79 ? 7.891 -9.312 -4.629 1 98 79 TYR A O 1
ATOM 628 N N . PRO A 1 80 ? 8.016 -7.309 -5.629 1 97 80 PRO A N 1
ATOM 629 C CA . PRO A 1 80 ? 9.07 -6.84 -4.73 1 97 80 PRO A CA 1
ATOM 630 C C . PRO A 1 80 ? 8.523 -6.227 -3.443 1 97 80 PRO A C 1
ATOM 632 O O . PRO A 1 80 ? 7.359 -5.812 -3.398 1 97 80 PRO A O 1
ATOM 635 N N . THR A 1 81 ? 9.328 -6.219 -2.43 1 96.94 81 THR A N 1
ATOM 636 C CA . THR A 1 81 ? 9 -5.516 -1.195 1 96.94 81 THR A CA 1
ATOM 637 C C . THR A 1 81 ? 9.633 -4.129 -1.177 1 96.94 81 THR A C 1
ATOM 639 O O . THR A 1 81 ? 10.859 -4 -1.187 1 96.94 81 THR A O 1
ATOM 642 N N . TRP A 1 82 ? 8.836 -3.121 -1.255 1 95.75 82 TRP A N 1
ATOM 643 C CA . TRP A 1 82 ? 9.242 -1.725 -1.169 1 95.75 82 TRP A CA 1
ATOM 644 C C . TRP A 1 82 ? 8.656 -1.059 0.069 1 95.75 82 TRP A C 1
ATOM 646 O O . TRP A 1 82 ? 7.438 -1.07 0.266 1 95.75 82 TRP A O 1
ATOM 656 N N . TRP A 1 83 ? 9.555 -0.479 0.891 1 95.38 83 TRP A N 1
ATOM 657 C CA . TRP A 1 83 ? 9.133 0.124 2.148 1 95.38 83 TRP A CA 1
ATOM 658 C C . TRP A 1 83 ? 8.383 -0.887 3.012 1 95.38 83 TRP A C 1
ATOM 660 O O . TRP A 1 83 ? 7.297 -0.593 3.523 1 95.38 83 TRP A O 1
ATOM 670 N N . ALA A 1 84 ? 8.906 -2.143 2.99 1 95.38 84 ALA A N 1
ATOM 671 C CA . ALA A 1 84 ? 8.5 -3.244 3.857 1 95.38 84 ALA A CA 1
ATOM 672 C C . ALA A 1 84 ? 7.102 -3.744 3.496 1 95.38 84 ALA A C 1
ATOM 674 O O . ALA A 1 84 ? 6.465 -4.449 4.281 1 95.38 84 ALA A O 1
ATOM 675 N N . ALA A 1 85 ? 6.586 -3.436 2.336 1 96.25 85 ALA A N 1
ATOM 676 C CA . ALA A 1 85 ? 5.242 -3.814 1.903 1 96.25 85 ALA A CA 1
ATOM 677 C C . ALA A 1 85 ? 5.195 -4.039 0.395 1 96.25 85 ALA A C 1
ATOM 679 O O . ALA A 1 85 ? 6.156 -3.73 -0.315 1 96.25 85 ALA A O 1
ATOM 680 N N . PRO A 1 86 ? 4.062 -4.664 -0.101 1 96.88 86 PRO A N 1
ATOM 681 C CA . PRO A 1 86 ? 3.9 -4.766 -1.553 1 96.88 86 PRO A CA 1
ATOM 682 C C . PRO A 1 86 ? 3.906 -3.402 -2.242 1 96.88 86 PRO A C 1
ATOM 684 O O . PRO A 1 86 ? 3.596 -2.387 -1.614 1 96.88 86 PRO A O 1
ATOM 687 N N . PRO A 1 87 ? 4.289 -3.418 -3.525 1 96.56 87 PRO A N 1
ATOM 688 C CA . PRO A 1 87 ? 4.297 -2.148 -4.258 1 96.56 87 PRO A CA 1
ATOM 689 C C . PRO A 1 87 ? 2.91 -1.512 -4.34 1 96.56 87 PRO A C 1
ATOM 691 O O . PRO A 1 87 ? 1.898 -2.215 -4.273 1 96.56 87 PRO A O 1
ATOM 694 N N . ALA A 1 88 ? 2.9 -0.192 -4.504 1 96.25 88 ALA A N 1
ATOM 695 C CA . ALA A 1 88 ? 1.664 0.575 -4.621 1 96.25 88 ALA A CA 1
ATOM 696 C C . ALA A 1 88 ? 0.777 0.022 -5.734 1 96.25 88 ALA A C 1
ATOM 698 O O . ALA A 1 88 ? -0.448 -0.018 -5.598 1 96.25 88 ALA A O 1
ATOM 699 N N . VAL A 1 89 ? 1.381 -0.409 -6.781 1 95.56 89 VAL A N 1
ATOM 700 C CA . VAL A 1 89 ? 0.616 -0.845 -7.945 1 95.56 89 VAL A CA 1
ATOM 701 C C . VAL A 1 89 ? -0.152 -2.121 -7.609 1 95.56 89 VAL A C 1
ATOM 703 O O . VAL A 1 89 ? -1.263 -2.332 -8.102 1 95.56 89 VAL A O 1
ATOM 706 N N . LEU A 1 90 ? 0.464 -2.998 -6.805 1 97.25 90 LEU A N 1
ATOM 707 C CA . LEU A 1 90 ? -0.269 -4.184 -6.375 1 97.25 90 LEU A CA 1
ATOM 708 C C . LEU A 1 90 ? -1.449 -3.801 -5.488 1 97.25 90 LEU A C 1
ATOM 710 O O . LEU A 1 90 ? -2.549 -4.336 -5.648 1 97.25 90 LEU A O 1
ATOM 714 N N . LYS A 1 91 ? -1.186 -2.904 -4.535 1 96.75 91 LYS A N 1
ATOM 715 C CA . LYS A 1 91 ? -2.266 -2.422 -3.68 1 96.75 91 LYS A CA 1
ATOM 716 C C . LYS A 1 91 ? -3.379 -1.787 -4.508 1 96.75 91 LYS A C 1
ATOM 718 O O . LYS A 1 91 ? -4.562 -1.946 -4.195 1 96.75 91 LYS A O 1
ATOM 723 N N . ALA A 1 92 ? -3.014 -1.032 -5.516 1 96.31 92 ALA A N 1
ATOM 724 C CA . ALA A 1 92 ? -3.992 -0.423 -6.41 1 96.31 92 ALA A CA 1
ATOM 725 C C . ALA A 1 92 ? -4.824 -1.488 -7.121 1 96.31 92 ALA A C 1
ATOM 727 O O . ALA A 1 92 ? -6.047 -1.36 -7.227 1 96.31 92 ALA A O 1
ATOM 728 N N . PHE A 1 93 ? -4.176 -2.51 -7.613 1 97.56 93 PHE A N 1
ATOM 729 C CA . PHE A 1 93 ? -4.852 -3.621 -8.273 1 97.56 93 PHE A CA 1
ATOM 730 C C . PHE A 1 93 ? -5.859 -4.273 -7.336 1 97.56 93 PHE A C 1
ATOM 732 O O . PHE A 1 93 ? -7 -4.535 -7.73 1 97.56 93 PHE A O 1
ATOM 739 N N . ILE A 1 94 ? -5.465 -4.508 -6.121 1 97.88 94 ILE A N 1
ATOM 740 C CA . ILE A 1 94 ? -6.336 -5.109 -5.117 1 97.88 94 ILE A CA 1
ATOM 741 C C . ILE A 1 94 ? -7.539 -4.203 -4.871 1 97.88 94 ILE A C 1
ATOM 743 O O . ILE A 1 94 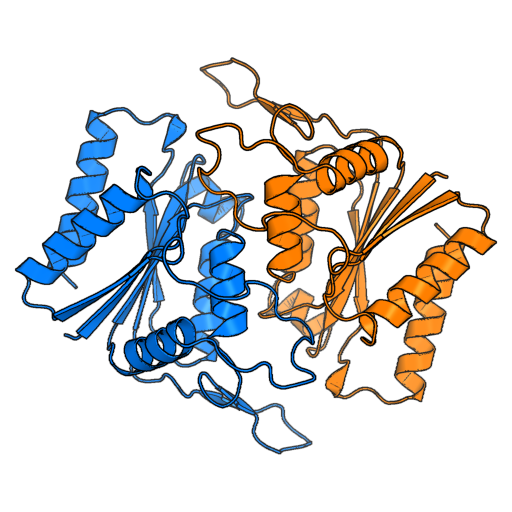? -8.68 -4.672 -4.848 1 97.88 94 ILE A O 1
ATOM 747 N N . GLU A 1 95 ? -7.316 -2.938 -4.719 1 96.75 95 GLU A N 1
ATOM 748 C CA . GLU A 1 95 ? -8.375 -1.973 -4.43 1 96.75 95 GLU A CA 1
ATOM 749 C C . GLU A 1 95 ? -9.383 -1.9 -5.574 1 96.75 95 GLU A C 1
ATOM 751 O O . GLU A 1 95 ? -10.57 -1.671 -5.344 1 96.75 95 GLU A O 1
ATOM 756 N N . ARG A 1 96 ? -8.93 -2.129 -6.797 1 97.06 96 ARG A N 1
ATOM 757 C CA . ARG A 1 96 ? -9.773 -1.971 -7.977 1 97.06 96 ARG A CA 1
ATOM 758 C C . ARG A 1 96 ? -10.453 -3.287 -8.344 1 97.06 96 ARG A C 1
ATOM 760 O O . ARG A 1 96 ? -11.523 -3.293 -8.953 1 97.06 96 ARG A O 1
ATOM 767 N N . VAL A 1 97 ? -9.891 -4.41 -7.953 1 97.88 97 VAL A N 1
ATOM 768 C CA . VAL A 1 97 ? -10.359 -5.699 -8.453 1 97.88 97 VAL A CA 1
ATOM 769 C C . VAL A 1 97 ? -11.141 -6.426 -7.359 1 97.88 97 VAL A C 1
ATOM 771 O O . VAL A 1 97 ? -12.195 -6.996 -7.621 1 97.88 97 VAL A O 1
ATOM 774 N N . PHE A 1 98 ? -10.602 -6.453 -6.125 1 97.5 98 PHE A N 1
ATOM 775 C CA . PHE A 1 98 ? -11.227 -7.184 -5.027 1 97.5 98 PHE A CA 1
ATOM 776 C C . PHE A 1 98 ? -12.328 -6.352 -4.387 1 97.5 98 PHE A C 1
ATOM 778 O O . PHE A 1 98 ? -12.25 -6.008 -3.207 1 97.5 98 PHE A O 1
ATOM 785 N N . LEU A 1 99 ? -13.375 -6.082 -5.09 1 96.38 99 LEU A N 1
ATOM 786 C CA . LEU A 1 99 ? -14.469 -5.191 -4.711 1 96.38 99 LEU A CA 1
ATOM 787 C C . LEU A 1 99 ? -15.617 -5.973 -4.082 1 96.38 99 LEU A C 1
ATOM 789 O O . LEU A 1 99 ? -15.742 -7.18 -4.305 1 96.38 99 LEU A O 1
ATOM 793 N N . PRO A 1 100 ? -16.406 -5.27 -3.27 1 93.81 100 PRO A N 1
ATOM 794 C CA . PRO A 1 100 ? -17.656 -5.914 -2.824 1 93.81 100 PRO A CA 1
ATOM 795 C C . PRO A 1 100 ? -18.516 -6.398 -3.984 1 93.81 100 PRO A C 1
ATOM 797 O O . PRO A 1 100 ? -18.609 -5.723 -5.012 1 93.81 100 PRO A O 1
ATOM 800 N N . GLY A 1 101 ? -19.188 -7.5 -3.842 1 94.56 101 GLY A N 1
ATOM 801 C CA . GLY A 1 101 ? -19.969 -8.102 -4.91 1 94.56 101 GLY A CA 1
ATOM 802 C C . GLY A 1 101 ? -19.188 -9.102 -5.738 1 94.56 101 GLY A C 1
ATOM 803 O O . GLY A 1 101 ? -19.766 -10.031 -6.305 1 94.56 101 GLY A O 1
ATOM 804 N N . PHE A 1 102 ? -17.891 -8.883 -5.84 1 97.25 102 PHE A N 1
ATOM 805 C CA . PHE A 1 102 ? -17.016 -9.82 -6.547 1 97.25 102 PHE A CA 1
ATOM 806 C C . PHE A 1 102 ? -16.234 -10.68 -5.562 1 97.25 102 PHE A C 1
ATOM 808 O O . PHE A 1 102 ? -16.297 -11.914 -5.621 1 97.25 102 PHE A O 1
ATOM 815 N N . ALA A 1 103 ? -15.492 -9.992 -4.613 1 97.81 103 ALA A N 1
ATOM 816 C CA . ALA A 1 103 ? -14.586 -10.711 -3.725 1 97.81 103 ALA A CA 1
ATOM 817 C C . ALA A 1 103 ? -15.273 -11.078 -2.412 1 97.81 103 ALA A C 1
ATOM 819 O O . ALA A 1 103 ? -14.945 -12.086 -1.79 1 97.81 103 ALA A O 1
ATOM 820 N N . PHE A 1 104 ? -16.156 -10.242 -1.958 1 96.56 104 PHE A N 1
ATOM 821 C CA . PHE A 1 104 ? -16.922 -10.422 -0.729 1 96.56 104 PHE A CA 1
ATOM 822 C C . PHE A 1 104 ? -18.25 -9.695 -0.806 1 96.56 104 PHE A C 1
ATOM 824 O O . PHE A 1 104 ? -18.484 -8.883 -1.712 1 96.56 104 PHE A O 1
ATOM 831 N N . LYS A 1 105 ? -19.141 -10.023 0.124 1 94.62 105 LYS A N 1
ATOM 832 C CA . LYS A 1 105 ? -20.438 -9.367 0.2 1 94.62 105 LYS A CA 1
ATOM 833 C C . LYS A 1 105 ? -20.922 -9.258 1.645 1 94.62 105 LYS A C 1
ATOM 835 O O . LYS A 1 105 ? -21.125 -10.273 2.311 1 94.62 105 LYS A O 1
ATOM 840 N N . TYR A 1 106 ? -21.109 -7.992 2.078 1 89 106 TYR A N 1
ATOM 841 C CA . TYR A 1 106 ? -21.609 -7.789 3.434 1 89 106 TYR A CA 1
ATOM 842 C C . TYR A 1 106 ? -23.047 -8.25 3.557 1 89 106 TYR A C 1
ATOM 844 O O . TYR A 1 106 ? -23.859 -8.055 2.639 1 89 106 TYR A O 1
ATOM 852 N N . LYS A 1 107 ? -23.234 -8.883 4.625 1 87.44 107 LYS A N 1
ATOM 853 C CA . LYS A 1 107 ? -24.609 -9.273 4.914 1 87.44 107 LYS A CA 1
ATOM 854 C C . LYS A 1 107 ? -25.391 -8.125 5.574 1 87.44 107 LYS A C 1
ATOM 856 O O . LYS A 1 107 ? -24.812 -7.359 6.352 1 87.44 107 LYS A O 1
ATOM 861 N N . GLU A 1 108 ? -26.625 -7.852 5.125 1 74.69 108 GLU A N 1
ATOM 862 C CA . GLU A 1 108 ? -27.484 -6.758 5.578 1 74.69 108 GLU A CA 1
ATOM 863 C C . GLU A 1 108 ? -27.891 -6.949 7.035 1 74.69 108 GLU A C 1
ATOM 865 O O . GLU A 1 108 ? -28.594 -7.91 7.363 1 74.69 108 GLU A O 1
ATOM 870 N N . SER A 1 109 ? -27.016 -7.133 7.887 1 65.94 109 SER A N 1
ATOM 871 C CA . SER A 1 109 ? -27.469 -7.207 9.273 1 65.94 109 SER A CA 1
ATOM 872 C C . SER A 1 109 ? -26.891 -6.059 10.102 1 65.94 109 SER A C 1
ATOM 874 O O . SER A 1 109 ? -25.75 -5.648 9.891 1 65.94 109 SER A O 1
ATOM 876 N N . ARG A 1 110 ? -27.797 -5.402 10.773 1 57.66 110 ARG A N 1
ATOM 877 C CA . ARG A 1 110 ? -27.453 -4.246 11.586 1 57.66 110 ARG A CA 1
ATOM 878 C C . ARG A 1 110 ? -26.625 -4.66 12.805 1 57.66 110 ARG A C 1
ATOM 880 O O . ARG A 1 110 ? -25.922 -3.834 13.398 1 57.66 110 ARG A O 1
ATOM 887 N N . LYS A 1 111 ? -26.828 -5.754 13.273 1 59.97 111 LYS A N 1
ATOM 888 C CA . LYS A 1 111 ? -26.359 -6.102 14.609 1 59.97 111 LYS A CA 1
ATOM 889 C C . LYS A 1 111 ? -24.953 -6.707 14.547 1 59.97 111 LYS A C 1
ATOM 891 O O . LYS A 1 111 ? -24.172 -6.559 15.477 1 59.97 111 LYS A O 1
ATOM 896 N N . ILE A 1 112 ? -24.703 -7.457 13.547 1 65.62 112 ILE A N 1
ATOM 897 C CA . ILE A 1 112 ? -23.406 -8.133 13.461 1 65.62 112 ILE A CA 1
ATOM 898 C C . ILE A 1 112 ? -22.797 -7.898 12.086 1 65.62 112 ILE A C 1
ATOM 900 O O . ILE A 1 112 ? -23.484 -8 11.062 1 65.62 112 ILE A O 1
ATOM 904 N N . VAL A 1 113 ? -21.594 -7.418 12.125 1 75.31 113 VAL A N 1
ATOM 905 C CA . VAL A 1 113 ? -20.906 -7.305 10.844 1 75.31 113 VAL A CA 1
ATOM 906 C C . VAL A 1 113 ? -20.547 -8.695 10.32 1 75.31 113 VAL A C 1
ATOM 908 O O . VAL A 1 113 ? -19.734 -9.398 10.922 1 75.31 113 VAL A O 1
ATOM 911 N N . ALA A 1 114 ? -21.281 -9.203 9.43 1 84.25 114 ALA A N 1
ATOM 912 C CA . ALA A 1 114 ? -21.031 -10.469 8.742 1 84.25 114 ALA A CA 1
ATOM 913 C C . ALA A 1 114 ? -20.969 -10.273 7.23 1 84.25 114 ALA A C 1
ATOM 915 O O . ALA A 1 114 ? -21.547 -9.32 6.699 1 84.25 114 ALA A O 1
ATOM 916 N N . TRP A 1 115 ? -20.062 -11.094 6.625 1 92.06 115 TRP A N 1
ATOM 917 C CA . TRP A 1 115 ? -19.984 -10.992 5.172 1 92.06 115 TRP A CA 1
ATOM 918 C C . TRP A 1 115 ? -19.766 -12.367 4.547 1 92.06 115 TRP A C 1
ATOM 920 O O . TRP A 1 115 ? -19.297 -13.297 5.215 1 92.06 115 TRP A O 1
ATOM 930 N N . ASP A 1 116 ? -20.203 -12.516 3.311 1 96 116 ASP A N 1
ATOM 931 C CA . ASP A 1 116 ? -19.938 -13.703 2.512 1 96 116 ASP A CA 1
ATOM 932 C C . ASP A 1 116 ? -18.578 -13.617 1.824 1 96 116 ASP A C 1
ATOM 934 O O . ASP A 1 116 ? -18.219 -12.562 1.291 1 96 116 ASP A O 1
ATOM 938 N N . LYS A 1 117 ? -17.844 -14.672 1.888 1 97.88 117 LYS A N 1
ATOM 939 C CA . LYS A 1 117 ? -16.594 -14.828 1.136 1 97.88 117 LYS A CA 1
ATOM 940 C C . LYS A 1 117 ? -16.859 -15.383 -0.26 1 97.88 117 LYS A C 1
ATOM 942 O O . LYS A 1 117 ? -17.312 -16.516 -0.406 1 97.88 117 LYS A O 1
ATOM 947 N N . LEU A 1 118 ? -16.516 -14.664 -1.275 1 98.38 118 LEU A N 1
ATOM 948 C CA . LEU A 1 118 ? -17.016 -15.023 -2.596 1 98.38 118 LEU A CA 1
ATOM 949 C C . LEU A 1 118 ? -15.938 -15.727 -3.418 1 98.38 118 LEU A C 1
ATOM 951 O O . LEU A 1 118 ? -16.203 -16.172 -4.539 1 98.38 118 LEU A O 1
ATOM 955 N N . LEU A 1 119 ? -14.727 -15.867 -2.896 1 98.81 119 LEU A N 1
ATOM 956 C CA . LEU A 1 119 ? -13.633 -16.5 -3.625 1 98.81 119 LEU A CA 1
ATOM 957 C C . LEU A 1 119 ? -13.125 -17.734 -2.887 1 98.81 119 LEU A C 1
ATOM 959 O O . LEU A 1 119 ? -11.914 -17.938 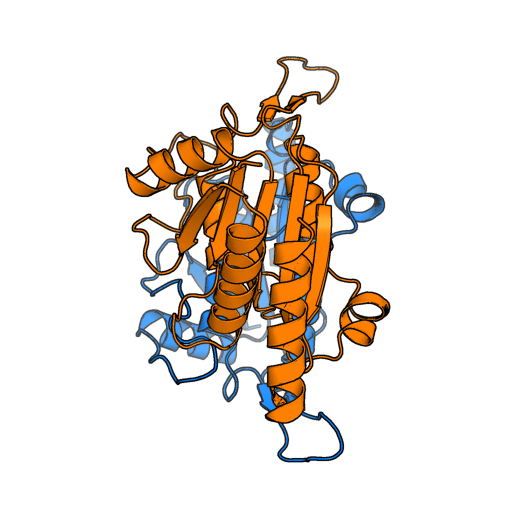-2.768 1 98.81 119 LEU A O 1
ATOM 963 N N . GLN A 1 120 ? -14.039 -18.438 -2.443 1 98.38 120 GLN A N 1
ATOM 964 C CA . GLN A 1 120 ? -13.734 -19.656 -1.708 1 98.38 120 GLN A CA 1
ATOM 965 C C . GLN A 1 120 ? -13.188 -20.75 -2.637 1 98.38 120 GLN A C 1
ATOM 967 O O . GLN A 1 120 ? -13.25 -20.609 -3.861 1 98.38 120 GLN A O 1
ATOM 972 N N . ASN A 1 121 ? -12.617 -21.766 -2.023 1 98.19 121 ASN A N 1
ATOM 973 C CA . ASN A 1 121 ? -12.094 -22.938 -2.713 1 98.19 121 ASN A CA 1
ATOM 974 C C . ASN A 1 121 ? -10.891 -22.578 -3.588 1 98.19 121 ASN A C 1
ATOM 976 O O . ASN A 1 121 ? -10.742 -23.109 -4.688 1 98.19 121 ASN A O 1
ATOM 980 N N . LYS A 1 122 ? -10.188 -21.609 -3.197 1 98.75 122 LYS A N 1
ATOM 981 C CA . LYS A 1 122 ? -8.93 -21.203 -3.828 1 98.75 122 LYS A CA 1
ATOM 982 C C . LYS A 1 122 ? -7.805 -21.125 -2.807 1 98.75 122 LYS A C 1
ATOM 984 O O . LYS A 1 122 ? -8.055 -20.938 -1.614 1 98.75 122 LYS A O 1
ATOM 989 N N . SER A 1 123 ? -6.652 -21.312 -3.266 1 98.75 123 SER A N 1
ATOM 990 C CA . SER A 1 123 ? -5.449 -21.094 -2.473 1 98.75 123 SER A CA 1
ATOM 991 C C . SER A 1 123 ? -4.559 -20.031 -3.109 1 98.75 123 SER A C 1
ATOM 993 O O . SER A 1 123 ? -4.816 -19.594 -4.23 1 98.75 123 SER A O 1
ATOM 995 N N . ALA A 1 124 ? -3.58 -19.594 -2.359 1 98.81 124 ALA A N 1
ATOM 996 C CA . ALA A 1 124 ? -2.697 -18.562 -2.904 1 98.81 124 ALA A CA 1
ATOM 997 C C . ALA A 1 124 ? -1.267 -18.75 -2.41 1 98.81 124 ALA A C 1
ATOM 999 O O . ALA A 1 124 ? -1.018 -19.531 -1.491 1 98.81 124 ALA A O 1
ATOM 1000 N N . ARG A 1 125 ? -0.371 -18.141 -3.059 1 98.75 125 ARG A N 1
ATOM 1001 C CA . ARG A 1 125 ? 1.024 -17.984 -2.66 1 98.75 125 ARG A CA 1
ATOM 1002 C C . ARG A 1 125 ? 1.541 -16.594 -2.979 1 98.75 125 ARG A C 1
ATOM 1004 O O . ARG A 1 125 ? 1.242 -16.047 -4.043 1 98.75 125 ARG A O 1
ATOM 1011 N N . VAL A 1 126 ? 2.309 -16.078 -2.053 1 98.56 126 VAL A N 1
ATOM 1012 C CA . VAL A 1 126 ? 3.037 -14.844 -2.305 1 98.56 126 VAL A CA 1
ATOM 1013 C C . VAL A 1 126 ? 4.527 -15.133 -2.451 1 98.56 126 VAL A C 1
ATOM 1015 O O . VAL A 1 126 ? 5.098 -15.891 -1.659 1 98.56 126 VAL A O 1
ATOM 1018 N N . ILE A 1 127 ? 5.098 -14.656 -3.498 1 98.69 127 ILE A N 1
ATOM 1019 C CA . ILE A 1 127 ? 6.539 -14.656 -3.738 1 98.69 127 ILE A CA 1
ATOM 1020 C C . ILE A 1 127 ? 7.066 -13.227 -3.738 1 98.69 127 ILE A C 1
ATOM 1022 O O . ILE A 1 127 ? 6.684 -12.414 -4.59 1 98.69 127 ILE A O 1
ATOM 1026 N N . SER A 1 128 ? 7.918 -12.938 -2.779 1 98.44 128 SER A N 1
ATOM 1027 C CA . SER A 1 128 ? 8.352 -11.555 -2.641 1 98.44 128 SER A CA 1
ATOM 1028 C C . SER A 1 128 ? 9.875 -11.453 -2.619 1 98.44 128 SER A C 1
ATOM 1030 O O . SER A 1 128 ? 10.539 -12.227 -1.93 1 98.44 128 SER A O 1
ATOM 1032 N N . THR A 1 129 ? 10.406 -10.555 -3.432 1 97.81 129 THR A N 1
ATOM 1033 C CA . THR A 1 129 ? 11.828 -10.227 -3.361 1 97.81 129 THR A CA 1
ATOM 1034 C C . THR A 1 129 ? 12.07 -9.07 -2.398 1 97.81 129 THR A C 1
ATOM 1036 O O . THR A 1 129 ? 11.18 -8.25 -2.174 1 97.81 129 THR A O 1
ATOM 1039 N N . MET A 1 130 ? 13.234 -9.062 -1.818 1 96.44 130 MET A N 1
ATOM 1040 C CA . MET A 1 130 ? 13.57 -7.984 -0.894 1 96.44 130 MET A CA 1
ATOM 1041 C C . MET A 1 130 ? 15.086 -7.812 -0.784 1 96.44 130 MET A C 1
ATOM 1043 O O . MET A 1 130 ? 15.844 -8.703 -1.181 1 96.44 130 MET A O 1
ATOM 1047 N N . ASP A 1 131 ? 15.5 -6.652 -0.276 1 92.38 131 ASP A N 1
ATOM 1048 C CA . ASP A 1 131 ? 16.922 -6.391 -0.082 1 92.38 131 ASP A CA 1
ATOM 1049 C C . ASP A 1 131 ? 17.344 -6.711 1.35 1 92.38 131 ASP A C 1
ATOM 1051 O O . ASP A 1 131 ? 18.547 -6.809 1.64 1 92.38 131 ASP A O 1
ATOM 1055 N N . SER A 1 132 ? 16.422 -6.801 2.252 1 92.69 132 SER A N 1
ATOM 1056 C CA . SER A 1 132 ? 16.719 -7.227 3.619 1 92.69 132 SER A CA 1
ATOM 1057 C C . SER A 1 132 ? 16.766 -8.742 3.727 1 92.69 132 SER A C 1
ATOM 1059 O O . SER A 1 132 ? 16.109 -9.453 2.951 1 92.69 132 SER A O 1
ATOM 1061 N N . PRO A 1 133 ? 17.578 -9.25 4.68 1 95.19 133 PRO A N 1
ATOM 1062 C CA . PRO A 1 133 ? 17.484 -10.688 4.93 1 95.19 133 PRO A CA 1
ATOM 1063 C C . PRO A 1 133 ? 16.062 -11.125 5.309 1 95.19 133 PRO A C 1
ATOM 1065 O O . PRO A 1 133 ? 15.445 -10.523 6.188 1 95.19 133 PRO A O 1
ATOM 1068 N N . PRO A 1 134 ? 15.586 -12.195 4.695 1 97.12 134 PRO A N 1
ATOM 1069 C CA . PRO A 1 134 ? 14.195 -12.625 4.918 1 97.12 134 PRO A CA 1
ATOM 1070 C C . PRO A 1 134 ? 13.891 -12.891 6.391 1 97.12 134 PRO A C 1
ATOM 1072 O O . PRO A 1 134 ? 12.812 -12.547 6.871 1 97.12 134 PRO A O 1
ATOM 1075 N N . LEU A 1 135 ? 14.82 -13.5 7.109 1 96.75 135 LEU A N 1
ATOM 1076 C CA . LEU A 1 135 ? 14.586 -13.781 8.516 1 96.75 135 LEU A CA 1
ATOM 1077 C C . LEU A 1 135 ? 14.406 -12.492 9.312 1 96.75 135 LEU A C 1
ATOM 1079 O O . LEU A 1 135 ? 13.555 -12.414 10.203 1 96.75 135 LEU A O 1
ATOM 1083 N N . TYR A 1 136 ? 15.211 -11.438 9.055 1 95.44 136 TYR A N 1
ATOM 1084 C CA . TYR A 1 136 ? 15.055 -10.125 9.672 1 95.44 136 TYR A CA 1
ATOM 1085 C C . TYR A 1 136 ? 13.688 -9.531 9.359 1 95.44 136 TYR A C 1
ATOM 1087 O O . TYR A 1 136 ? 13 -9.023 10.25 1 95.44 136 TYR A O 1
ATOM 1095 N N . TYR A 1 137 ? 13.281 -9.594 8.102 1 96.25 137 TYR A N 1
ATOM 1096 C CA . TYR A 1 137 ? 11.992 -9.078 7.648 1 96.25 137 TYR A CA 1
ATOM 1097 C C . TYR A 1 137 ? 10.844 -9.75 8.391 1 96.25 137 TYR A C 1
ATOM 1099 O O . TYR A 1 137 ? 9.945 -9.078 8.891 1 96.25 137 TYR A O 1
ATOM 1107 N N . LYS A 1 138 ? 10.945 -11.031 8.523 1 95.88 138 LYS A N 1
ATOM 1108 C CA . LYS A 1 138 ? 9.883 -11.812 9.148 1 95.88 138 LYS A CA 1
ATOM 1109 C C . LYS A 1 138 ? 9.836 -11.586 10.656 1 95.88 138 LYS A C 1
ATOM 1111 O O . LYS A 1 138 ? 8.781 -11.289 11.211 1 95.88 138 LYS A O 1
ATOM 1116 N N . MET A 1 139 ? 10.984 -11.602 11.297 1 95 139 MET A N 1
ATOM 1117 C CA . MET A 1 139 ? 11.008 -11.703 12.75 1 95 139 MET A CA 1
ATOM 1118 C C . MET A 1 139 ? 11.109 -10.32 13.391 1 95 139 MET A C 1
ATOM 1120 O O . MET A 1 139 ? 10.617 -10.109 14.5 1 95 139 MET A O 1
ATOM 1124 N N . ILE A 1 140 ? 11.758 -9.359 12.742 1 92.44 140 ILE A N 1
ATOM 1125 C CA . ILE A 1 140 ? 12.008 -8.055 13.344 1 92.44 140 ILE A CA 1
ATOM 1126 C C . ILE A 1 140 ? 11.031 -7.027 12.773 1 92.44 140 ILE A C 1
ATOM 1128 O O . ILE A 1 140 ? 10.367 -6.305 13.531 1 92.44 140 ILE A O 1
ATOM 1132 N N . ILE A 1 141 ? 10.906 -7.059 11.461 1 92.31 141 ILE A N 1
ATOM 1133 C CA . ILE A 1 141 ? 10 -6.094 10.836 1 92.31 141 ILE A CA 1
ATOM 1134 C C . ILE A 1 141 ? 8.555 -6.547 11.031 1 92.31 141 ILE A C 1
ATOM 1136 O O . ILE A 1 141 ? 7.645 -5.719 11.086 1 92.31 141 ILE A O 1
ATOM 1140 N N . GLY A 1 142 ? 8.328 -7.898 11.078 1 93.19 142 GLY A N 1
ATOM 1141 C CA . GLY A 1 142 ? 7.016 -8.43 11.398 1 93.19 142 GLY A CA 1
ATOM 1142 C C . GLY A 1 142 ? 6.227 -8.844 10.172 1 93.19 142 GLY A C 1
ATOM 1143 O O . GLY A 1 142 ? 5.004 -8.984 10.234 1 93.19 142 GLY A O 1
ATOM 1144 N N . ASP A 1 143 ? 6.828 -8.852 9.031 1 95.12 143 ASP A N 1
ATOM 1145 C CA . ASP A 1 143 ? 6.297 -9.422 7.801 1 95.12 143 ASP A CA 1
ATOM 1146 C C . ASP A 1 143 ? 5 -8.727 7.391 1 95.12 143 ASP A C 1
ATOM 1148 O O . ASP A 1 143 ? 3.986 -9.383 7.141 1 95.12 143 ASP A O 1
ATOM 1152 N N . PRO A 1 144 ? 4.961 -7.406 7.281 1 94.38 144 PRO A N 1
ATOM 1153 C CA . PRO A 1 144 ? 3.699 -6.715 7 1 94.38 144 PRO A CA 1
ATOM 1154 C C . PRO A 1 144 ? 3.139 -7.051 5.617 1 94.38 144 PRO A C 1
ATOM 1156 O O . PRO A 1 144 ? 1.92 -7.113 5.441 1 94.38 144 PRO A O 1
ATOM 1159 N N . GLY A 1 145 ? 4.035 -7.27 4.645 1 95.88 145 GLY A N 1
ATOM 1160 C CA . GLY A 1 145 ? 3.572 -7.559 3.297 1 95.88 145 GLY A CA 1
ATOM 1161 C C . GLY A 1 145 ? 2.779 -8.852 3.201 1 95.88 145 GLY A C 1
ATOM 1162 O O . GLY A 1 145 ? 1.661 -8.859 2.682 1 95.88 145 GLY A O 1
ATOM 1163 N N . TYR A 1 146 ? 3.307 -9.93 3.725 1 96.81 146 TYR A N 1
ATOM 1164 C CA . TYR A 1 146 ? 2.605 -11.203 3.709 1 96.81 146 TYR A CA 1
ATOM 1165 C C . TYR A 1 146 ? 1.328 -11.141 4.535 1 96.81 146 TYR A C 1
ATOM 1167 O O . TYR A 1 146 ? 0.283 -11.641 4.117 1 96.81 146 TYR A O 1
ATOM 1175 N N . LYS A 1 147 ? 1.452 -10.57 5.719 1 95.75 147 LYS A N 1
ATOM 1176 C CA . LYS A 1 147 ? 0.28 -10.492 6.586 1 95.75 147 LYS A CA 1
ATOM 1177 C C . LYS A 1 147 ? -0.859 -9.734 5.906 1 95.75 147 LYS A C 1
ATOM 1179 O O . LYS A 1 147 ? -2.02 -10.141 5.992 1 95.75 147 LYS A O 1
ATOM 1184 N N . MET A 1 148 ? -0.535 -8.656 5.27 1 95.94 148 MET A N 1
ATOM 1185 C CA . MET A 1 148 ? -1.542 -7.91 4.523 1 95.94 148 MET A CA 1
ATOM 1186 C C . MET A 1 148 ? -2.186 -8.781 3.451 1 95.94 148 MET A C 1
ATOM 1188 O O . MET A 1 148 ? -3.412 -8.875 3.377 1 95.94 148 MET A O 1
ATOM 1192 N N . MET A 1 149 ? -1.386 -9.453 2.65 1 97.81 149 MET A N 1
ATOM 1193 C CA . MET A 1 149 ? -1.892 -10.273 1.555 1 97.81 149 MET A CA 1
ATOM 1194 C C . MET A 1 149 ? -2.713 -11.445 2.088 1 97.81 149 MET A C 1
ATOM 1196 O O . MET A 1 149 ? -3.793 -11.734 1.569 1 97.81 149 MET A O 1
ATOM 1200 N N . LYS A 1 150 ? -2.16 -12.055 3.113 1 98 150 LYS A N 1
ATOM 1201 C CA . LYS A 1 150 ? -2.863 -13.18 3.713 1 98 150 LYS A CA 1
ATOM 1202 C C . LYS A 1 150 ? -4.234 -12.766 4.234 1 98 150 LYS A C 1
ATOM 1204 O O . LYS A 1 150 ? -5.23 -13.453 4.004 1 98 150 LYS A O 1
ATOM 1209 N N . ASP A 1 151 ? -4.293 -11.656 4.926 1 96.5 151 ASP A N 1
ATOM 1210 C CA . ASP A 1 151 ? -5.547 -11.172 5.492 1 96.5 151 ASP A CA 1
ATOM 1211 C C . ASP A 1 151 ? -6.559 -10.852 4.395 1 96.5 151 ASP A C 1
ATOM 1213 O O . ASP A 1 151 ? -7.738 -11.172 4.516 1 96.5 151 ASP A O 1
ATOM 1217 N N . ILE A 1 152 ? -6.098 -10.18 3.346 1 97.88 152 ILE A N 1
ATOM 1218 C CA . ILE A 1 152 ? -6.969 -9.852 2.223 1 97.88 152 ILE A CA 1
ATOM 1219 C C . ILE A 1 152 ? -7.504 -11.133 1.591 1 97.88 152 ILE A C 1
ATOM 1221 O O . ILE A 1 152 ? -8.711 -11.266 1.363 1 97.88 152 ILE A O 1
ATOM 1225 N N . MET A 1 153 ? -6.598 -12.109 1.326 1 98.75 153 MET A N 1
ATOM 1226 C CA . MET A 1 153 ? -6.992 -13.367 0.712 1 98.75 153 MET A CA 1
ATOM 1227 C C . MET A 1 153 ? -7.988 -14.117 1.595 1 98.75 153 MET A C 1
ATOM 1229 O O . MET A 1 153 ? -9.047 -14.539 1.124 1 98.75 153 MET A O 1
ATOM 1233 N N . ASN A 1 154 ? -7.648 -14.18 2.896 1 98.38 154 ASN A N 1
ATOM 1234 C CA . ASN A 1 154 ? -8.531 -14.883 3.822 1 98.38 154 ASN A CA 1
ATOM 1235 C C . ASN A 1 154 ? -9.891 -14.211 3.926 1 98.38 154 ASN A C 1
ATOM 1237 O O . ASN A 1 154 ? -10.922 -14.883 4.039 1 98.38 154 ASN A O 1
ATOM 1241 N N . PHE A 1 155 ? -9.898 -12.93 3.895 1 97.25 155 PHE A N 1
ATOM 1242 C CA . PHE A 1 155 ? -11.133 -12.164 3.963 1 97.25 155 PHE A CA 1
ATOM 1243 C C . PHE A 1 155 ? -12.055 -12.508 2.801 1 97.25 155 PHE A C 1
ATOM 1245 O O . PHE A 1 155 ? -13.273 -12.547 2.957 1 97.25 155 PHE A O 1
ATOM 1252 N N . CYS A 1 156 ? -11.453 -12.789 1.662 1 98.56 156 CYS A N 1
ATOM 1253 C CA . CYS A 1 156 ? -12.203 -13.062 0.442 1 98.56 156 CYS A CA 1
ATOM 1254 C C . CYS A 1 156 ? -1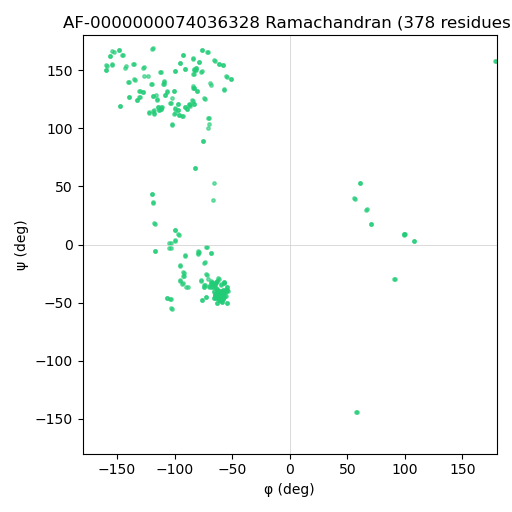2.492 -14.547 0.293 1 98.56 156 CYS A C 1
ATOM 1256 O O . CYS A 1 156 ? -13.203 -14.961 -0.624 1 98.56 156 CYS A O 1
ATOM 1258 N N . GLY A 1 157 ? -11.906 -15.422 1.118 1 98.69 157 GLY A N 1
ATOM 1259 C CA . GLY A 1 157 ? -12.172 -16.844 1.106 1 98.69 157 GLY A CA 1
ATOM 1260 C C . GLY A 1 157 ? -11.023 -17.672 0.544 1 98.69 157 GLY A C 1
ATOM 1261 O O . GLY A 1 157 ? -11.102 -18.891 0.465 1 98.69 157 GLY A O 1
ATOM 1262 N N . ILE A 1 158 ? -9.977 -17.078 0.219 1 98.81 158 ILE A N 1
ATOM 1263 C CA . ILE A 1 158 ? -8.836 -17.75 -0.379 1 98.81 158 ILE A CA 1
ATOM 1264 C C . ILE A 1 158 ? -7.898 -18.25 0.72 1 98.81 158 ILE A C 1
ATOM 1266 O O . ILE A 1 158 ? -7.375 -17.469 1.508 1 98.81 158 ILE A O 1
ATOM 1270 N N . ARG A 1 159 ? -7.754 -19.547 0.785 1 98.5 159 ARG A N 1
ATOM 1271 C CA . ARG A 1 159 ? -6.902 -20.203 1.78 1 98.5 159 ARG A CA 1
ATOM 1272 C C . ARG A 1 159 ? -6.523 -21.609 1.341 1 98.5 159 ARG A C 1
ATOM 1274 O O . ARG A 1 159 ? -7.285 -22.281 0.634 1 98.5 159 ARG A O 1
ATOM 1281 N N . PRO A 1 160 ? -5.398 -22.078 1.743 1 98.56 160 PRO A N 1
ATOM 1282 C CA . PRO A 1 160 ? -4.363 -21.391 2.518 1 98.56 160 PRO A CA 1
ATOM 1283 C C . PRO A 1 160 ? -3.547 -20.406 1.673 1 98.56 160 PRO A C 1
ATOM 1285 O O . PRO A 1 160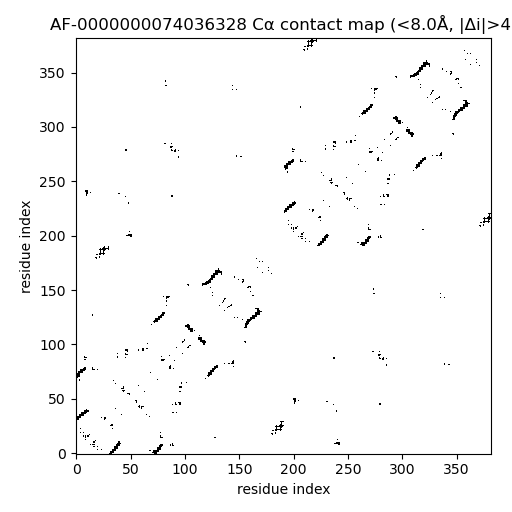 ? -3.688 -20.375 0.448 1 98.56 160 PRO A O 1
ATOM 1288 N N . VAL A 1 161 ? -2.766 -19.547 2.312 1 98.75 161 VAL A N 1
ATOM 1289 C CA . VAL A 1 161 ? -1.858 -18.609 1.652 1 98.75 161 VAL A CA 1
ATOM 1290 C C . VAL A 1 161 ? -0.418 -18.922 2.059 1 98.75 161 VAL A C 1
ATOM 1292 O O . VAL A 1 161 ? -0.038 -18.719 3.215 1 98.75 161 VAL A O 1
ATOM 1295 N N . ALA A 1 162 ? 0.382 -19.375 1.109 1 98.56 162 ALA A N 1
ATOM 1296 C CA . ALA A 1 162 ? 1.788 -19.672 1.366 1 98.56 162 ALA A CA 1
ATOM 1297 C C . ALA A 1 162 ? 2.674 -18.469 1.055 1 98.56 162 ALA A C 1
ATOM 1299 O O . ALA A 1 162 ? 2.227 -17.516 0.424 1 98.56 162 ALA A O 1
ATOM 1300 N N . GLN A 1 163 ? 3.879 -18.516 1.578 1 98.19 163 GLN A N 1
ATOM 1301 C CA . GLN A 1 163 ? 4.801 -17.422 1.327 1 98.19 163 GLN A CA 1
ATOM 1302 C C . GLN A 1 163 ? 6.188 -17.938 0.956 1 98.19 163 GLN A C 1
ATOM 1304 O O . GLN A 1 163 ? 6.633 -18.953 1.473 1 98.19 163 GLN A O 1
ATOM 1309 N N . THR A 1 164 ? 6.836 -17.328 0.07 1 98.44 164 THR A N 1
ATOM 1310 C CA . THR A 1 164 ? 8.227 -17.531 -0.326 1 98.44 164 THR A CA 1
ATOM 1311 C C . THR A 1 164 ? 8.961 -16.188 -0.414 1 98.44 164 THR A C 1
ATOM 1313 O O . THR A 1 164 ? 8.516 -15.273 -1.097 1 98.44 164 THR A O 1
ATOM 1316 N N . TYR A 1 165 ? 10.039 -16.109 0.311 1 98.31 165 TYR A N 1
ATOM 1317 C CA . TYR A 1 165 ? 10.836 -14.891 0.279 1 98.31 165 TYR A CA 1
ATOM 1318 C C . TYR A 1 165 ? 12.156 -15.117 -0.44 1 98.31 165 TYR A C 1
ATOM 1320 O O . TYR A 1 165 ? 12.773 -16.172 -0.291 1 98.31 165 TYR A O 1
ATOM 1328 N N . VAL A 1 166 ? 12.57 -14.172 -1.215 1 98.31 166 VAL A N 1
ATOM 1329 C CA . VAL A 1 166 ? 13.852 -14.125 -1.91 1 98.31 166 VAL A CA 1
ATOM 1330 C C . VAL A 1 166 ? 14.617 -12.867 -1.499 1 98.31 166 VAL A C 1
ATOM 1332 O O . VAL A 1 166 ? 14.219 -11.75 -1.838 1 98.31 166 VAL A O 1
ATOM 1335 N N . GLY A 1 167 ? 15.672 -13.016 -0.848 1 96.5 167 GLY A N 1
ATOM 1336 C CA . GLY A 1 167 ? 16.453 -11.875 -0.404 1 96.5 167 GLY A CA 1
ATOM 1337 C C . GLY A 1 167 ? 17.688 -12.266 0.394 1 96.5 167 GLY A C 1
ATOM 1338 O O . GLY A 1 167 ? 17.797 -13.406 0.849 1 96.5 167 GLY A O 1
ATOM 1339 N N . SER A 1 168 ? 18.719 -11.453 0.502 1 94.94 168 SER A N 1
ATOM 1340 C CA . SER A 1 168 ? 18.844 -10.078 0.034 1 94.94 168 SER A CA 1
ATOM 1341 C C . SER A 1 168 ? 19.281 -10.031 -1.426 1 94.94 168 SER A C 1
ATOM 1343 O O . SER A 1 168 ? 20.375 -10.484 -1.766 1 94.94 168 SER A O 1
ATOM 1345 N N . VAL A 1 169 ? 18.5 -9.352 -2.287 1 94 169 VAL A N 1
ATOM 1346 C CA . VAL A 1 169 ? 18.734 -9.406 -3.727 1 94 169 VAL A CA 1
ATOM 1347 C C . VAL A 1 169 ? 19.938 -8.531 -4.086 1 94 169 VAL A C 1
ATOM 1349 O O . VAL A 1 169 ? 20.844 -8.977 -4.805 1 94 169 VAL A O 1
ATOM 1352 N N . LYS A 1 170 ? 19.953 -7.301 -3.559 1 87.75 170 LYS A N 1
ATOM 1353 C CA . LYS A 1 170 ? 20.984 -6.328 -3.914 1 87.75 170 LYS A CA 1
ATOM 1354 C C . LYS A 1 170 ? 22.391 -6.871 -3.617 1 87.75 170 LYS A C 1
ATOM 1356 O O . LYS A 1 170 ? 23.328 -6.617 -4.371 1 87.75 170 LYS A O 1
ATOM 1361 N N . LEU A 1 171 ? 22.562 -7.652 -2.648 1 88.12 171 LEU A N 1
ATOM 1362 C CA . LEU A 1 171 ? 23.859 -8.133 -2.195 1 88.12 171 LEU A CA 1
ATOM 1363 C C . LEU A 1 171 ? 24.141 -9.547 -2.715 1 88.12 171 LEU A C 1
ATOM 1365 O O . LEU A 1 171 ? 25.172 -10.133 -2.414 1 88.12 171 LEU A O 1
ATOM 1369 N N . SER A 1 172 ? 23.266 -10.055 -3.496 1 94 172 SER A N 1
ATOM 1370 C CA . SER A 1 172 ? 23.359 -11.461 -3.875 1 94 172 SER A CA 1
ATOM 1371 C C . SER A 1 172 ? 24.359 -11.656 -5.016 1 94 172 SER A C 1
ATOM 1373 O O . SER A 1 172 ? 24.547 -10.758 -5.844 1 94 172 SER A O 1
ATOM 1375 N N . SER A 1 173 ? 24.984 -12.828 -5.035 1 96.38 173 SER A N 1
ATOM 1376 C CA . SER A 1 173 ? 25.875 -13.234 -6.125 1 96.38 173 SER A CA 1
ATOM 1377 C C . SER A 1 173 ? 25.078 -13.828 -7.285 1 96.38 173 SER A C 1
ATOM 1379 O O . SER A 1 173 ? 23.938 -14.242 -7.109 1 96.38 173 SER A O 1
ATOM 1381 N N . PRO A 1 174 ? 25.688 -13.852 -8.484 1 96.81 174 PRO A N 1
ATOM 1382 C CA . PRO A 1 174 ? 25.031 -14.531 -9.609 1 96.81 174 PRO A CA 1
ATOM 1383 C C . PRO A 1 174 ? 24.688 -15.984 -9.289 1 96.81 174 PRO A C 1
ATOM 1385 O O . PRO A 1 174 ? 23.625 -16.469 -9.703 1 96.81 174 PRO A O 1
ATOM 1388 N N . ALA A 1 175 ? 25.578 -16.625 -8.578 1 98.06 175 ALA A N 1
ATOM 1389 C CA . ALA A 1 175 ? 25.328 -18.016 -8.203 1 98.06 175 ALA A CA 1
ATOM 1390 C C . ALA A 1 175 ? 24.094 -18.109 -7.316 1 98.06 175 ALA A C 1
ATOM 1392 O O . ALA A 1 175 ? 23.266 -19.016 -7.492 1 98.06 175 ALA A O 1
ATOM 1393 N N . LYS A 1 176 ? 23.953 -17.25 -6.391 1 97.62 176 LYS A N 1
ATOM 1394 C CA . LYS A 1 176 ? 22.781 -17.234 -5.504 1 97.62 176 LYS A CA 1
ATOM 1395 C C . LYS A 1 176 ? 21.5 -16.953 -6.281 1 97.62 176 LYS A C 1
ATOM 1397 O O . LYS A 1 176 ? 20.469 -17.562 -6.016 1 97.62 176 LYS A O 1
ATOM 1402 N N . ARG A 1 177 ? 21.531 -16.047 -7.18 1 98.06 177 ARG A N 1
ATOM 1403 C CA . ARG A 1 177 ? 20.375 -15.734 -8.023 1 98.06 177 ARG A CA 1
ATOM 1404 C C . ARG A 1 177 ? 19.938 -16.953 -8.836 1 98.06 177 ARG A C 1
ATOM 1406 O O . ARG A 1 177 ? 18.75 -17.219 -8.977 1 98.06 177 ARG A O 1
ATOM 1413 N N . GLN A 1 178 ? 20.938 -17.641 -9.352 1 98.38 178 GLN A N 1
ATOM 1414 C CA . GLN A 1 178 ? 20.625 -18.859 -10.086 1 98.38 178 GLN A CA 1
ATOM 1415 C C . GLN A 1 178 ? 19.953 -19.875 -9.188 1 98.38 178 GLN A C 1
ATOM 1417 O O . GLN A 1 178 ? 19.031 -20.578 -9.609 1 98.38 178 GLN A O 1
ATOM 1422 N N . ASP A 1 179 ? 20.406 -19.984 -7.965 1 98.62 179 ASP A N 1
ATOM 1423 C CA . ASP A 1 179 ? 19.781 -20.891 -6.996 1 98.62 179 ASP A CA 1
ATOM 1424 C C . ASP A 1 179 ? 18.328 -20.516 -6.758 1 98.62 179 ASP A C 1
ATOM 1426 O O . ASP A 1 179 ? 17.469 -21.391 -6.672 1 98.62 179 ASP A O 1
ATOM 1430 N N . TRP A 1 180 ? 18.094 -19.234 -6.613 1 98.69 180 TRP A N 1
ATOM 1431 C CA . TRP A 1 180 ? 16.719 -18.766 -6.406 1 98.69 180 TRP A CA 1
ATOM 1432 C C . TRP A 1 180 ? 15.844 -19.094 -7.609 1 98.69 180 TRP A C 1
ATOM 1434 O O . TRP A 1 180 ? 14.688 -19.484 -7.453 1 98.69 180 TRP A O 1
ATOM 1444 N N . LEU A 1 181 ? 16.391 -18.922 -8.781 1 98.75 181 LEU A N 1
ATOM 1445 C CA . LEU A 1 181 ? 15.656 -19.234 -10 1 98.75 181 LEU A CA 1
ATOM 1446 C C . LEU A 1 181 ? 15.297 -20.703 -10.062 1 98.75 181 LEU A C 1
ATOM 1448 O O . LEU A 1 181 ? 14.164 -21.062 -10.391 1 98.75 181 LEU A O 1
ATOM 1452 N N . GLU A 1 182 ? 16.219 -21.531 -9.719 1 98.69 182 GLU A N 1
ATOM 1453 C CA . GLU A 1 182 ? 15.953 -22.953 -9.688 1 98.69 182 GLU A CA 1
ATOM 1454 C C . GLU A 1 182 ? 14.938 -23.312 -8.609 1 98.69 182 GLU A C 1
ATOM 1456 O O . GLU A 1 182 ? 14.094 -24.188 -8.805 1 98.69 182 GLU A O 1
ATOM 1461 N N . GLY A 1 183 ? 15.078 -22.656 -7.496 1 98.69 183 GLY A N 1
ATOM 1462 C CA . GLY A 1 183 ? 14.102 -22.844 -6.438 1 98.69 183 GLY A CA 1
ATOM 1463 C C . GLY A 1 183 ? 12.688 -22.5 -6.871 1 98.69 183 GLY A C 1
ATOM 1464 O O . GLY A 1 183 ? 11.734 -23.203 -6.535 1 98.69 183 GLY A O 1
ATOM 1465 N N . MET A 1 184 ? 12.523 -21.422 -7.598 1 98.75 184 MET A N 1
ATOM 1466 C CA . MET A 1 184 ? 11.211 -21 -8.086 1 98.75 184 MET A CA 1
ATOM 1467 C C . MET A 1 184 ? 10.625 -22.031 -9.039 1 98.75 184 MET A C 1
ATOM 1469 O O . MET A 1 184 ? 9.43 -22.328 -9 1 98.75 184 MET A O 1
ATOM 1473 N N . TYR A 1 185 ? 11.5 -22.516 -9.922 1 98.75 185 TYR A N 1
ATOM 1474 C CA . TYR A 1 185 ? 11.07 -23.578 -10.812 1 98.75 185 TYR A CA 1
ATOM 1475 C C . TYR A 1 185 ? 10.547 -24.781 -10.023 1 98.75 185 TYR A C 1
ATOM 1477 O O . TYR A 1 185 ? 9.492 -25.328 -10.352 1 98.75 185 TYR A O 1
ATOM 1485 N N . ARG A 1 186 ? 11.234 -25.172 -8.977 1 98.69 186 ARG A N 1
ATOM 1486 C CA . ARG A 1 186 ? 10.844 -26.312 -8.156 1 98.69 186 ARG A CA 1
ATOM 1487 C C . ARG A 1 186 ? 9.508 -26.062 -7.469 1 98.69 186 ARG A C 1
ATOM 1489 O O . ARG A 1 186 ? 8.656 -26.953 -7.398 1 98.69 186 ARG A O 1
ATOM 1496 N N . ILE A 1 187 ? 9.352 -24.891 -6.949 1 98.56 187 ILE A N 1
ATOM 1497 C CA . ILE A 1 187 ? 8.086 -24.531 -6.312 1 98.56 187 ILE A CA 1
ATOM 1498 C C . ILE A 1 187 ? 6.949 -24.641 -7.324 1 98.56 187 ILE A C 1
ATOM 1500 O O . ILE A 1 187 ? 5.902 -25.234 -7.031 1 98.56 187 ILE A O 1
ATOM 1504 N N . GLY A 1 188 ? 7.148 -24.062 -8.5 1 98.38 188 GLY A N 1
ATOM 1505 C CA . GLY A 1 188 ? 6.16 -24.172 -9.555 1 98.38 188 GLY A CA 1
ATOM 1506 C C . GLY A 1 188 ? 5.848 -25.609 -9.938 1 98.38 188 GLY A C 1
ATOM 1507 O O . GLY A 1 188 ? 4.684 -25.969 -10.133 1 98.38 188 GLY A O 1
ATOM 1508 N N . SER A 1 189 ? 6.875 -26.484 -9.984 1 97.75 189 SER A N 1
ATOM 1509 C CA . SER A 1 189 ? 6.727 -27.859 -10.445 1 97.75 189 SER A CA 1
ATOM 1510 C C . SER A 1 189 ? 6.012 -28.719 -9.406 1 97.75 189 SER A C 1
ATOM 1512 O O . SER A 1 189 ? 5.527 -29.812 -9.719 1 97.75 189 SER A O 1
ATOM 1514 N N . ARG A 1 190 ? 5.934 -28.234 -8.203 1 95.38 190 ARG A N 1
ATOM 1515 C CA . ARG A 1 190 ? 5.301 -28.984 -7.121 1 95.38 190 ARG A CA 1
ATOM 1516 C C . ARG A 1 190 ? 3.91 -28.438 -6.816 1 95.38 190 ARG A C 1
ATOM 1518 O O . ARG A 1 190 ? 3.256 -28.891 -5.871 1 95.38 190 ARG A O 1
ATOM 1525 N N . SER A 1 191 ? 3.482 -27.453 -7.527 1 89.75 191 SER A N 1
ATOM 1526 C CA . SER A 1 191 ? 2.199 -26.797 -7.27 1 89.75 191 SER A CA 1
ATOM 1527 C C . SER A 1 191 ? 1.05 -27.594 -7.887 1 89.75 191 SER A C 1
ATOM 1529 O O . SER A 1 191 ? 1.256 -28.375 -8.82 1 89.75 191 SER A O 1
ATOM 1531 N N . MET B 1 1 ? 4.68 27.234 13.656 1 95.69 1 MET B N 1
ATOM 1532 C CA . MET B 1 1 ? 5.434 26.156 13.016 1 95.69 1 MET B CA 1
ATOM 1533 C C . MET B 1 1 ? 4.957 25.938 11.586 1 95.69 1 MET B C 1
ATOM 1535 O O . MET B 1 1 ? 3.844 26.328 11.227 1 95.69 1 MET B O 1
ATOM 1539 N N . LYS B 1 2 ? 5.797 25.359 10.695 1 98.69 2 LYS B N 1
ATOM 1540 C CA . LYS B 1 2 ? 5.445 25.031 9.32 1 98.69 2 LYS B CA 1
ATOM 1541 C C . LYS B 1 2 ? 4.902 23.609 9.219 1 98.69 2 LYS B C 1
ATOM 1543 O O . LYS B 1 2 ? 5.613 22.641 9.516 1 98.69 2 LYS B O 1
ATOM 1548 N N . GLN B 1 3 ? 3.641 23.516 8.773 1 98.75 3 GLN B N 1
ATOM 1549 C CA . GLN B 1 3 ? 3.025 22.188 8.688 1 98.75 3 GLN B CA 1
ATOM 1550 C C . GLN B 1 3 ? 2.604 21.875 7.258 1 98.75 3 GLN B C 1
ATOM 1552 O O . GLN B 1 3 ? 2.105 22.734 6.543 1 98.75 3 GLN B O 1
ATOM 1557 N N . LEU B 1 4 ? 2.861 20.688 6.902 1 98.88 4 LEU B N 1
ATOM 1558 C CA . LEU B 1 4 ? 2.367 20.172 5.633 1 98.88 4 LEU B CA 1
ATOM 1559 C C . LEU B 1 4 ? 1.307 19.094 5.863 1 98.88 4 LEU B C 1
ATOM 1561 O O . LEU B 1 4 ? 1.564 18.094 6.535 1 98.88 4 LEU B O 1
ATOM 1565 N N . VAL B 1 5 ? 0.131 19.375 5.383 1 98.88 5 VAL B N 1
ATOM 1566 C CA . VAL B 1 5 ? -0.942 18.391 5.402 1 98.88 5 VAL B CA 1
ATOM 1567 C C . VAL B 1 5 ? -1.02 17.672 4.051 1 98.88 5 VAL B C 1
ATOM 1569 O O . VAL B 1 5 ? -1.226 18.312 3.02 1 98.88 5 VAL B O 1
ATOM 1572 N N . ILE B 1 6 ? -0.768 16.406 4.086 1 98.69 6 ILE B N 1
ATOM 1573 C CA . ILE B 1 6 ? -0.88 15.562 2.898 1 98.69 6 ILE B CA 1
ATOM 1574 C C . ILE B 1 6 ? -2.176 14.758 2.959 1 98.69 6 ILE B C 1
ATOM 1576 O O . ILE B 1 6 ? -2.273 13.781 3.713 1 98.69 6 ILE B O 1
ATOM 1580 N N . PHE B 1 7 ? -3.111 15.227 2.186 1 97.88 7 PHE B N 1
ATOM 1581 C CA . PHE B 1 7 ? -4.41 14.57 2.1 1 97.88 7 PHE B CA 1
ATOM 1582 C C . PHE B 1 7 ? -4.402 13.477 1.034 1 97.88 7 PHE B C 1
ATOM 1584 O O . PHE B 1 7 ? -4.145 13.75 -0.139 1 97.88 7 PHE B O 1
ATOM 1591 N N . CYS B 1 8 ? -4.695 12.242 1.524 1 95.69 8 CYS B N 1
ATOM 1592 C CA . CYS B 1 8 ? -4.434 11.094 0.667 1 95.69 8 CYS B CA 1
ATOM 1593 C C . CYS B 1 8 ? -5.715 10.328 0.372 1 95.69 8 CYS B C 1
ATOM 1595 O O . CYS B 1 8 ? -5.719 9.094 0.369 1 95.69 8 CYS B O 1
ATOM 1597 N N . HIS B 1 9 ? -6.754 10.953 0.238 1 91.19 9 HIS B N 1
ATOM 1598 C CA . HIS B 1 9 ? -7.992 10.414 -0.318 1 91.19 9 HIS B CA 1
ATOM 1599 C C . HIS B 1 9 ? -8.273 11 -1.697 1 91.19 9 HIS B C 1
ATOM 1601 O O . HIS B 1 9 ? -8.109 12.203 -1.91 1 91.19 9 HIS B O 1
ATOM 1607 N N . PRO B 1 10 ? -8.727 10.133 -2.637 1 84.25 10 PRO B N 1
ATOM 1608 C CA . PRO B 1 10 ? -8.883 10.648 -4 1 84.25 10 PRO B CA 1
ATOM 1609 C C . PRO B 1 10 ? -10.078 11.594 -4.141 1 84.25 10 PRO B C 1
ATOM 1611 O O . PRO B 1 10 ? -10.086 12.445 -5.035 1 84.25 10 PRO B O 1
ATOM 1614 N N . SER B 1 11 ? -11.047 11.43 -3.291 1 86.75 11 SER B N 1
ATOM 1615 C CA . SER B 1 11 ? -12.25 12.25 -3.41 1 86.75 11 SER B CA 1
ATOM 1616 C C . SER B 1 11 ? -12.234 13.398 -2.412 1 86.75 11 SER B C 1
ATOM 1618 O O . SER B 1 11 ? -12.086 13.188 -1.209 1 86.75 11 SER B O 1
ATOM 1620 N N . MET B 1 12 ? -12.547 14.602 -2.945 1 88.31 12 MET B N 1
ATOM 1621 C CA . MET B 1 12 ? -12.625 15.781 -2.096 1 88.31 12 MET B CA 1
ATOM 1622 C C . MET B 1 12 ? -13.953 15.836 -1.353 1 88.31 12 MET B C 1
ATOM 1624 O O . MET B 1 12 ? -14.117 16.625 -0.425 1 88.31 12 MET B O 1
ATOM 1628 N N . GLU B 1 13 ? -14.867 14.969 -1.646 1 89.5 13 GLU B N 1
ATOM 1629 C CA . GLU B 1 13 ? -16.188 14.945 -1.015 1 89.5 13 GLU B CA 1
ATOM 1630 C C . GLU B 1 13 ? -16.234 13.945 0.134 1 89.5 13 GLU B C 1
ATOM 1632 O O . GLU B 1 13 ? -17.25 13.805 0.805 1 89.5 13 GLU B O 1
ATOM 1637 N N . SER B 1 14 ? -15.148 13.461 0.449 1 92.25 14 SER B N 1
ATOM 1638 C CA . SER B 1 14 ? -15.07 12.406 1.459 1 92.25 14 SER B CA 1
ATOM 1639 C C . SER B 1 14 ? -15.102 12.992 2.867 1 92.25 14 SER B C 1
ATOM 1641 O O . SER B 1 14 ? -14.727 14.148 3.076 1 92.25 14 SER B O 1
ATOM 1643 N N . PHE B 1 15 ? -15.602 12.227 3.842 1 95.19 15 PHE B N 1
ATOM 1644 C CA . PHE B 1 15 ? -15.516 12.602 5.246 1 95.19 15 PHE B CA 1
ATOM 1645 C C . PHE B 1 15 ? -14.062 12.828 5.66 1 95.19 15 PHE B C 1
ATOM 1647 O O . PHE B 1 15 ? -13.773 13.711 6.477 1 95.19 15 PHE B O 1
ATOM 1654 N N . CYS B 1 16 ? -13.195 12.102 5.082 1 96.06 16 CYS B N 1
ATOM 1655 C CA . CYS B 1 16 ? -11.766 12.25 5.324 1 96.06 16 CYS B CA 1
ATOM 1656 C C . CYS B 1 16 ? -11.305 13.664 5 1 96.06 16 CYS B C 1
ATOM 1658 O O . CYS B 1 16 ? -10.5 14.242 5.734 1 96.06 16 CYS B O 1
ATOM 1660 N N . ASN B 1 17 ? -11.773 14.156 3.918 1 96.75 17 ASN B N 1
ATOM 1661 C CA . ASN B 1 17 ? -11.422 15.523 3.557 1 96.75 17 ASN B CA 1
ATOM 1662 C C . ASN B 1 17 ? -11.938 16.531 4.586 1 96.75 17 ASN B C 1
ATOM 1664 O O . ASN B 1 17 ? -11.25 17.5 4.914 1 96.75 17 ASN B O 1
ATOM 1668 N N . ALA B 1 18 ? -13.172 16.344 5.031 1 98.12 18 ALA B N 1
ATOM 1669 C CA . ALA B 1 18 ? -13.734 17.203 6.059 1 98.12 18 ALA B CA 1
ATOM 1670 C C . ALA B 1 18 ? -12.859 17.219 7.309 1 98.12 18 ALA B C 1
ATOM 1672 O O . ALA B 1 18 ? -12.648 18.281 7.918 1 98.12 18 ALA B O 1
ATOM 1673 N N . LEU B 1 19 ? -12.367 16.078 7.66 1 98.69 19 LEU B N 1
ATOM 1674 C CA . LEU B 1 19 ? -11.469 15.977 8.812 1 98.69 19 LEU B CA 1
ATOM 1675 C C . LEU B 1 19 ? -10.188 16.75 8.57 1 98.69 19 LEU B C 1
ATOM 1677 O O . LEU B 1 19 ? -9.719 17.484 9.445 1 98.69 19 LEU B O 1
ATOM 1681 N N . ALA B 1 20 ? -9.602 16.609 7.375 1 98.62 20 ALA B N 1
ATOM 1682 C CA . ALA B 1 20 ? -8.383 17.344 7.02 1 98.62 20 ALA B CA 1
ATOM 1683 C C . ALA B 1 20 ? -8.609 18.844 7.094 1 98.62 20 ALA B C 1
ATOM 1685 O O . ALA B 1 20 ? -7.766 19.594 7.605 1 98.62 20 ALA B O 1
ATOM 1686 N N . GLU B 1 21 ? -9.742 19.266 6.594 1 98.62 21 GLU B N 1
ATOM 1687 C CA . GLU B 1 21 ? -10.078 20.688 6.602 1 98.62 21 GLU B CA 1
ATOM 1688 C C . GLU B 1 21 ? -10.195 21.219 8.023 1 98.62 21 GLU B C 1
ATOM 1690 O O . GLU B 1 21 ? -9.734 22.312 8.32 1 98.62 21 GLU B O 1
ATOM 1695 N N . ARG B 1 22 ? -10.828 20.453 8.867 1 98.75 22 ARG B N 1
ATOM 1696 C CA . ARG B 1 22 ? -10.984 20.875 10.258 1 98.75 22 ARG B CA 1
ATOM 1697 C C . ARG B 1 22 ? -9.633 20.953 10.961 1 98.75 22 ARG B C 1
ATOM 1699 O O . ARG B 1 22 ? -9.375 21.875 11.727 1 98.75 22 ARG B O 1
ATOM 1706 N N . TYR B 1 23 ? -8.789 19.953 10.75 1 98.88 23 TYR B N 1
ATOM 1707 C CA . TYR B 1 23 ? -7.434 20.016 11.289 1 98.88 23 TYR B CA 1
ATOM 1708 C C . TYR B 1 23 ? -6.723 21.281 10.844 1 98.88 23 TYR B C 1
ATOM 1710 O O . TYR B 1 23 ? -6.133 22 11.656 1 98.88 23 TYR B O 1
ATOM 1718 N N . CYS B 1 24 ? -6.75 21.562 9.539 1 98.81 24 CYS B N 1
ATOM 1719 C CA . CYS B 1 24 ? -6.086 22.734 8.977 1 98.81 24 CYS B CA 1
ATOM 1720 C C . CYS B 1 24 ? -6.609 24 9.617 1 98.81 24 CYS B C 1
ATOM 1722 O O . CYS B 1 24 ? -5.832 24.906 9.945 1 98.81 24 CYS B O 1
ATOM 1724 N N . ALA B 1 25 ? -7.926 24.078 9.734 1 98.69 25 ALA B N 1
ATOM 1725 C CA . ALA B 1 25 ? -8.539 25.266 10.344 1 98.69 25 ALA B CA 1
ATOM 1726 C C . ALA B 1 25 ? -8.016 25.484 11.758 1 98.69 25 ALA B C 1
ATOM 1728 O O . ALA B 1 25 ? -7.641 26.609 12.109 1 98.69 25 ALA B O 1
ATOM 1729 N N . GLY B 1 26 ? -7.984 24.453 12.539 1 98.69 26 GLY B N 1
ATOM 1730 C CA . GLY B 1 26 ? -7.445 24.547 13.891 1 98.69 26 GLY B CA 1
ATOM 1731 C C . GLY B 1 26 ? -5.988 24.969 13.914 1 98.69 26 GLY B C 1
ATOM 1732 O O . GLY B 1 26 ? -5.594 25.828 14.703 1 98.69 26 GLY B O 1
ATOM 1733 N N . ALA B 1 27 ? -5.172 24.328 13.078 1 98.62 27 ALA B N 1
ATOM 1734 C CA . ALA B 1 27 ? -3.744 24.625 13.023 1 98.62 27 ALA B CA 1
ATOM 1735 C C . ALA B 1 27 ? -3.498 26.062 12.594 1 98.62 27 ALA B C 1
ATOM 1737 O O . ALA B 1 27 ? -2.613 26.734 13.125 1 98.62 27 ALA B O 1
ATOM 1738 N N . GLN B 1 28 ? -4.242 26.484 11.602 1 98.31 28 GLN B N 1
ATOM 1739 C CA . GLN B 1 28 ? -4.129 27.859 11.125 1 98.31 28 GLN B CA 1
ATOM 1740 C C . GLN B 1 28 ? -4.488 28.844 12.227 1 98.31 28 GLN B C 1
ATOM 1742 O O . GLN B 1 28 ? -3.791 29.844 12.43 1 98.31 28 GLN B O 1
ATOM 1747 N N . ASP B 1 29 ? -5.539 28.594 12.906 1 98.19 29 ASP B N 1
ATOM 1748 C CA . ASP B 1 29 ? -5.996 29.453 13.984 1 98.19 29 ASP B CA 1
ATOM 1749 C C . ASP B 1 29 ? -4.961 29.531 15.102 1 98.19 29 ASP B C 1
ATOM 1751 O O . ASP B 1 29 ? -4.871 30.547 15.805 1 98.19 29 ASP B O 1
ATOM 1755 N N . ALA B 1 30 ? -4.223 28.5 15.258 1 98.12 30 ALA B N 1
ATOM 1756 C CA . ALA B 1 30 ? -3.184 28.453 16.281 1 98.12 30 ALA B CA 1
ATOM 1757 C C . ALA B 1 30 ? -1.935 29.219 15.828 1 98.12 30 ALA B C 1
ATOM 1759 O O . ALA B 1 30 ? -0.952 29.297 16.578 1 98.12 30 ALA B O 1
ATOM 1760 N N . GLY B 1 31 ? -1.922 29.656 14.617 1 97.94 31 GLY B N 1
ATOM 1761 C CA . GLY B 1 31 ? -0.842 30.5 14.141 1 97.94 31 GLY B CA 1
ATOM 1762 C C . GLY B 1 31 ? 0.2 29.75 13.336 1 97.94 31 GLY B C 1
ATOM 1763 O O . GLY B 1 31 ? 1.276 30.281 13.047 1 97.94 31 GLY B O 1
ATOM 1764 N N . ASN B 1 32 ? -0.054 28.5 13 1 98.38 32 ASN B N 1
ATOM 1765 C CA . ASN B 1 32 ? 0.869 27.719 12.188 1 98.38 32 ASN B CA 1
ATOM 1766 C C . ASN B 1 32 ? 0.794 28.109 10.719 1 98.38 32 ASN B C 1
ATOM 1768 O O . ASN B 1 32 ? -0.239 28.594 10.25 1 98.38 32 ASN B O 1
ATOM 1772 N N . ASP B 1 33 ? 1.886 28 10.016 1 98.44 33 ASP B N 1
ATOM 1773 C CA . ASP B 1 33 ? 1.901 28.062 8.555 1 98.44 33 ASP B CA 1
ATOM 1774 C C . ASP B 1 33 ? 1.56 26.703 7.945 1 98.44 33 ASP B C 1
ATOM 1776 O O . ASP B 1 33 ? 2.256 25.719 8.188 1 98.44 33 ASP B O 1
ATOM 1780 N N . ILE B 1 34 ? 0.503 26.688 7.16 1 98.44 34 ILE B N 1
ATOM 1781 C CA . ILE B 1 34 ? 0.024 25.406 6.668 1 98.44 34 ILE B CA 1
ATOM 1782 C C . ILE B 1 34 ? 0.094 25.375 5.145 1 98.44 34 ILE B C 1
ATOM 1784 O O . ILE B 1 34 ? -0.32 26.328 4.48 1 98.44 34 ILE B O 1
ATOM 1788 N N . ARG B 1 35 ? 0.691 24.391 4.57 1 98.62 35 ARG B N 1
ATOM 1789 C CA . ARG B 1 35 ? 0.558 23.984 3.174 1 98.62 35 ARG B CA 1
ATOM 1790 C C . ARG B 1 35 ? -0.138 22.641 3.053 1 98.62 35 ARG B C 1
ATOM 1792 O O . ARG B 1 35 ? -0.055 21.812 3.961 1 98.62 35 ARG B O 1
ATOM 1799 N N . ARG B 1 36 ? -0.844 22.516 1.974 1 98.31 36 ARG B N 1
ATOM 1800 C CA . ARG B 1 36 ? -1.608 21.281 1.79 1 98.31 36 ARG B CA 1
ATOM 1801 C C . ARG B 1 36 ? -1.359 20.688 0.409 1 98.31 36 ARG B C 1
ATOM 1803 O O . ARG B 1 36 ? -1.304 21.406 -0.586 1 98.31 36 ARG B O 1
ATOM 1810 N N . ILE B 1 37 ? -1.083 19.422 0.407 1 98.12 37 ILE B N 1
ATOM 1811 C CA . ILE B 1 37 ? -1.025 18.656 -0.826 1 98.12 37 ILE B CA 1
ATOM 1812 C C . ILE B 1 37 ? -2.186 17.656 -0.864 1 98.12 37 ILE B C 1
ATOM 1814 O O . ILE B 1 37 ? -2.328 16.828 0.035 1 98.12 37 ILE B O 1
ATOM 1818 N N . ASN B 1 38 ? -3.045 17.828 -1.808 1 96.88 38 ASN B N 1
ATOM 1819 C CA . ASN B 1 38 ? -4.074 16.828 -2.09 1 96.88 38 ASN B CA 1
ATOM 1820 C C . ASN B 1 38 ? -3.621 15.852 -3.166 1 96.88 38 ASN B C 1
ATOM 1822 O O . ASN B 1 38 ? -3.562 16.203 -4.348 1 96.88 38 ASN B O 1
ATOM 1826 N N . ILE B 1 39 ? -3.389 14.648 -2.754 1 94.12 39 ILE B N 1
ATOM 1827 C CA . ILE B 1 39 ? -2.76 13.68 -3.648 1 94.12 39 ILE B CA 1
ATOM 1828 C C . ILE B 1 39 ? -3.676 13.414 -4.84 1 94.12 39 ILE B C 1
ATOM 1830 O O . ILE B 1 39 ? -3.201 13.18 -5.957 1 94.12 39 ILE B O 1
ATOM 1834 N N . GLY B 1 40 ? -4.969 13.469 -4.625 1 88.38 40 GLY B N 1
ATOM 1835 C CA . GLY B 1 40 ? -5.922 13.266 -5.707 1 88.38 40 GLY B CA 1
ATOM 1836 C C . GLY B 1 40 ? -5.906 14.383 -6.73 1 88.38 40 GLY B C 1
ATOM 1837 O O . GLY B 1 40 ? -6.492 14.25 -7.809 1 88.38 40 GLY B O 1
ATOM 1838 N N . GLU B 1 41 ? -5.188 15.453 -6.48 1 92 41 GLU B N 1
ATOM 1839 C CA . GLU B 1 41 ? -5.234 16.625 -7.344 1 92 41 GLU B CA 1
ATOM 1840 C C . GLU B 1 41 ? -3.873 16.891 -7.984 1 92 41 GLU B C 1
ATOM 1842 O O . GLU B 1 41 ? -3.73 17.828 -8.781 1 92 41 GLU B O 1
ATOM 1847 N N . ILE B 1 42 ? -2.875 16.156 -7.621 1 92.25 42 ILE B N 1
ATOM 1848 C CA . ILE B 1 42 ? -1.572 16.375 -8.242 1 92.25 42 ILE B CA 1
ATOM 1849 C C . ILE B 1 42 ? -1.348 15.32 -9.336 1 92.25 42 ILE B C 1
ATOM 1851 O O . ILE B 1 42 ? -1.87 14.211 -9.25 1 92.25 42 ILE B O 1
ATOM 1855 N N . ALA B 1 43 ? -0.598 15.781 -10.32 1 94.62 43 ALA B N 1
ATOM 1856 C CA . ALA B 1 43 ? -0.346 14.93 -11.477 1 94.62 43 ALA B CA 1
ATOM 1857 C C . ALA B 1 43 ? 1.022 14.258 -11.375 1 94.62 43 ALA B C 1
ATOM 1859 O O . ALA B 1 43 ? 2.055 14.938 -11.398 1 94.62 43 ALA B O 1
ATOM 1860 N N . PHE B 1 44 ? 1.014 12.938 -11.289 1 95.19 44 PHE B N 1
ATOM 1861 C CA . PHE B 1 44 ? 2.246 12.156 -11.32 1 95.19 44 PHE B CA 1
ATOM 1862 C C . PHE B 1 44 ? 1.963 10.711 -11.719 1 95.19 44 PHE B C 1
ATOM 1864 O O . PHE B 1 44 ? 0.828 10.242 -11.609 1 95.19 44 PHE B O 1
ATOM 1871 N N . ASP B 1 45 ? 2.873 10.039 -12.266 1 93.56 45 ASP B N 1
ATOM 1872 C CA . ASP B 1 45 ? 2.797 8.602 -12.508 1 93.56 45 ASP B CA 1
ATOM 1873 C C . ASP B 1 45 ? 2.883 7.816 -11.203 1 93.56 45 ASP B C 1
ATOM 1875 O O . ASP B 1 45 ? 3.934 7.781 -10.562 1 93.56 45 ASP B O 1
ATOM 1879 N N . PRO B 1 46 ? 1.769 7.223 -10.789 1 92.44 46 PRO B N 1
ATOM 1880 C CA . PRO B 1 46 ? 1.774 6.52 -9.5 1 92.44 46 PRO B CA 1
ATOM 1881 C C . PRO B 1 46 ? 2.557 5.211 -9.547 1 92.44 46 PRO B C 1
ATOM 1883 O O . PRO B 1 46 ? 2.676 4.523 -8.531 1 92.44 46 PRO B O 1
ATOM 1886 N N . VAL B 1 47 ? 3.08 4.875 -10.711 1 90.88 47 VAL B N 1
ATOM 1887 C CA . VAL B 1 47 ? 3.812 3.621 -10.867 1 90.88 47 VAL B CA 1
ATOM 1888 C C . VAL B 1 47 ? 5.312 3.902 -10.906 1 90.88 47 VAL B C 1
ATOM 1890 O O . VAL B 1 47 ? 5.777 4.73 -11.688 1 90.88 47 VAL B O 1
ATOM 1893 N N . LEU B 1 48 ? 6.047 3.332 -10.031 1 90.88 48 LEU B N 1
ATOM 1894 C CA . LEU B 1 48 ? 7.504 3.338 -10.094 1 90.88 48 LEU B CA 1
ATOM 1895 C C . LEU B 1 48 ? 8.008 2.367 -11.156 1 90.88 48 LEU B C 1
ATOM 1897 O O . LEU B 1 48 ? 8.312 1.213 -10.859 1 90.88 48 LEU B O 1
ATOM 1901 N N . ARG B 1 49 ? 8.164 2.773 -12.344 1 86.81 49 ARG B N 1
ATOM 1902 C CA . ARG B 1 49 ? 8.195 1.993 -13.578 1 86.81 49 ARG B CA 1
ATOM 1903 C C . ARG B 1 49 ? 9.398 1.061 -13.609 1 86.81 49 ARG B C 1
ATOM 1905 O O . ARG B 1 49 ? 9.312 -0.063 -14.109 1 86.81 49 ARG B O 1
ATOM 1912 N N . GLN B 1 50 ? 10.5 1.434 -13.117 1 84.81 50 GLN B N 1
ATOM 1913 C CA . GLN B 1 50 ? 11.703 0.615 -13.164 1 84.81 50 GLN B CA 1
ATOM 1914 C C . GLN B 1 50 ? 12.18 0.255 -11.758 1 84.81 50 GLN B C 1
ATOM 1916 O O . GLN B 1 50 ? 13.344 -0.11 -11.562 1 84.81 50 GLN B O 1
ATOM 1921 N N . GLY B 1 51 ? 11.242 0.403 -10.867 1 81.75 51 GLY B N 1
ATOM 1922 C CA . GLY B 1 51 ? 11.695 0.233 -9.492 1 81.75 51 GLY B CA 1
ATOM 1923 C C . GLY B 1 51 ? 12.812 1.187 -9.109 1 81.75 51 GLY B C 1
ATOM 1924 O O . GLY B 1 51 ? 12.789 2.357 -9.5 1 81.75 51 GLY B O 1
ATOM 1925 N N . TYR B 1 52 ? 13.727 0.72 -8.312 1 78.19 52 TYR B N 1
ATOM 1926 C CA . TYR B 1 52 ? 14.82 1.562 -7.84 1 78.19 52 TYR B CA 1
ATOM 1927 C C . TYR B 1 52 ? 16.094 1.308 -8.641 1 78.19 52 TYR B C 1
ATOM 1929 O O . TYR B 1 52 ? 17.188 1.725 -8.242 1 78.19 52 TYR B O 1
ATOM 1937 N N . ALA B 1 53 ? 15.898 0.567 -9.789 1 79.62 53 ALA B N 1
ATOM 1938 C CA . ALA B 1 53 ? 17.031 0.229 -10.648 1 79.62 53 ALA B CA 1
ATOM 1939 C C . ALA B 1 53 ? 17.5 1.446 -11.438 1 79.62 53 ALA B C 1
ATOM 1941 O O . ALA B 1 53 ? 18.688 1.573 -11.742 1 79.62 53 ALA B O 1
ATOM 1942 N N . HIS B 1 54 ? 16.547 2.297 -11.82 1 80.69 54 HIS B N 1
ATOM 1943 C CA . HIS B 1 54 ? 16.859 3.5 -12.586 1 80.69 54 HIS B CA 1
ATOM 1944 C C . HIS B 1 54 ? 16.094 4.707 -12.031 1 80.69 54 HIS B C 1
ATOM 1946 O O . HIS B 1 54 ? 15.039 4.559 -11.422 1 80.69 54 HIS B O 1
ATOM 1952 N N . ASP B 1 55 ? 16.703 5.824 -12.312 1 85.5 55 ASP B N 1
ATOM 1953 C CA . ASP B 1 55 ? 16.031 7.047 -11.891 1 85.5 55 ASP B CA 1
ATOM 1954 C C . ASP B 1 55 ? 14.836 7.348 -12.789 1 85.5 55 ASP B C 1
ATOM 1956 O O . ASP B 1 55 ? 14.945 7.281 -14.016 1 85.5 55 ASP B O 1
ATOM 1960 N N . GLN B 1 56 ? 13.773 7.508 -12.203 1 92.19 56 GLN B N 1
ATOM 1961 C CA . GLN B 1 56 ? 12.578 8.023 -12.859 1 92.19 56 GLN B CA 1
ATOM 1962 C C . GLN B 1 56 ? 12.383 9.508 -12.555 1 92.19 56 GLN B C 1
ATOM 1964 O O . GLN B 1 56 ? 12.203 9.891 -11.398 1 92.19 56 GLN B O 1
ATOM 1969 N N . PRO B 1 57 ? 12.539 10.312 -13.617 1 94.44 57 PRO B N 1
ATOM 1970 C CA . PRO B 1 57 ? 12.414 11.75 -13.359 1 94.44 57 PRO B CA 1
ATOM 1971 C C . PRO B 1 57 ? 11.133 12.109 -12.602 1 94.44 57 PRO B C 1
ATOM 1973 O O . PRO B 1 57 ? 10.078 11.516 -12.859 1 94.44 57 PRO B O 1
ATOM 1976 N N . LEU B 1 58 ? 11.266 13.039 -11.742 1 96.44 58 LEU B N 1
ATOM 1977 C CA . LEU B 1 58 ? 10.109 13.516 -10.984 1 96.44 58 LEU B CA 1
ATOM 1978 C C . LEU B 1 58 ? 9.281 14.492 -11.812 1 96.44 58 LEU B C 1
ATOM 1980 O O . LEU B 1 58 ? 9.836 15.398 -12.445 1 96.44 58 LEU B O 1
ATOM 1984 N N . GLU B 1 59 ? 8.016 14.297 -11.844 1 97.88 59 GLU B N 1
ATOM 1985 C CA . GLU B 1 59 ? 7.121 15.312 -12.391 1 97.88 59 GLU B CA 1
ATOM 1986 C C . GLU B 1 59 ? 7.141 16.578 -11.531 1 97.88 59 GLU B C 1
ATOM 1988 O O . GLU B 1 59 ? 7.523 16.547 -10.359 1 97.88 59 GLU B O 1
ATOM 1993 N N . SER B 1 60 ? 6.75 17.703 -12.086 1 98.12 60 SER B N 1
ATOM 1994 C CA . SER B 1 60 ? 6.801 19.016 -11.43 1 98.12 60 SER B CA 1
ATOM 1995 C C . SER B 1 60 ? 6.066 18.984 -10.094 1 98.12 60 SER B C 1
ATOM 1997 O O . SER B 1 60 ? 6.535 19.562 -9.109 1 98.12 60 SER B O 1
ATOM 1999 N N . ASP B 1 61 ? 4.957 18.297 -10.055 1 98.44 61 ASP B N 1
ATOM 2000 C CA . ASP B 1 61 ? 4.176 18.25 -8.82 1 98.44 61 ASP B CA 1
ATOM 2001 C C . ASP B 1 61 ? 4.918 17.484 -7.727 1 98.44 61 ASP B C 1
ATOM 2003 O O . ASP B 1 61 ? 4.793 17.812 -6.543 1 98.44 61 ASP B O 1
ATOM 2007 N N . LEU B 1 62 ? 5.688 16.484 -8.078 1 98.38 62 LEU B N 1
ATOM 2008 C CA . LEU B 1 62 ? 6.461 15.727 -7.094 1 98.38 62 LEU B CA 1
ATOM 2009 C C . LEU B 1 62 ? 7.66 16.531 -6.605 1 98.38 62 LEU B C 1
ATOM 2011 O O . LEU B 1 62 ? 8.055 16.422 -5.445 1 98.38 62 LEU B O 1
ATOM 2015 N N . VAL B 1 63 ? 8.234 17.281 -7.543 1 98.44 63 VAL B N 1
ATOM 2016 C CA . VAL B 1 63 ? 9.305 18.188 -7.137 1 98.44 63 VAL B CA 1
ATOM 2017 C C . VAL B 1 63 ? 8.773 19.188 -6.105 1 98.44 63 VAL B C 1
ATOM 2019 O O . VAL B 1 63 ? 9.398 19.406 -5.066 1 98.44 63 VAL B O 1
ATOM 2022 N N . MET B 1 64 ? 7.656 19.719 -6.402 1 98.31 64 MET B N 1
ATOM 2023 C CA . MET B 1 64 ? 7.023 20.656 -5.469 1 98.31 64 MET B CA 1
ATOM 2024 C C . MET B 1 64 ? 6.723 19.969 -4.137 1 98.31 64 MET B C 1
ATOM 2026 O O . MET B 1 64 ? 6.867 20.578 -3.078 1 98.31 64 MET B O 1
ATOM 2030 N N . ALA B 1 65 ? 6.285 18.75 -4.188 1 98.69 65 ALA B N 1
ATOM 2031 C CA . ALA B 1 65 ? 6.023 17.984 -2.965 1 98.69 65 ALA B CA 1
ATOM 2032 C C . ALA B 1 65 ? 7.293 17.859 -2.125 1 98.69 65 ALA B C 1
ATOM 2034 O O . ALA B 1 65 ? 7.266 18.062 -0.91 1 98.69 65 ALA B O 1
ATOM 2035 N N . GLN B 1 66 ? 8.383 17.5 -2.764 1 98.75 66 GLN B N 1
ATOM 2036 C CA . GLN B 1 66 ? 9.648 17.375 -2.049 1 98.75 66 GLN B CA 1
ATOM 2037 C C . GLN B 1 66 ? 10.07 18.703 -1.435 1 98.75 66 GLN B C 1
ATOM 2039 O O . GLN B 1 66 ? 10.508 18.766 -0.283 1 98.75 66 GLN B O 1
ATOM 2044 N N . GLU B 1 67 ? 9.945 19.75 -2.188 1 98.75 67 GLU B N 1
ATOM 2045 C CA . GLU B 1 67 ? 10.266 21.078 -1.677 1 98.75 67 GLU B CA 1
ATOM 2046 C C . GLU B 1 67 ? 9.414 21.438 -0.461 1 98.75 67 GLU B C 1
ATOM 2048 O O . GLU B 1 67 ? 9.914 22 0.51 1 98.75 67 GLU B O 1
ATOM 2053 N N . THR B 1 68 ? 8.156 21.078 -0.547 1 98.81 68 THR B N 1
ATOM 2054 C CA . THR B 1 68 ? 7.246 21.391 0.547 1 98.81 68 THR B CA 1
ATOM 2055 C C . THR B 1 68 ? 7.559 20.547 1.774 1 98.81 68 THR B C 1
ATOM 2057 O O . THR B 1 68 ? 7.418 21 2.908 1 98.81 68 THR B O 1
ATOM 2060 N N . ILE B 1 69 ? 7.941 19.312 1.562 1 98.88 69 ILE B N 1
ATOM 2061 C CA . ILE B 1 69 ? 8.336 18.438 2.66 1 98.88 69 ILE B CA 1
ATOM 2062 C C . ILE B 1 69 ? 9.57 19.016 3.357 1 98.88 69 ILE B C 1
ATOM 2064 O O . ILE B 1 69 ? 9.656 19 4.586 1 98.88 69 ILE B O 1
ATOM 2068 N N . LEU B 1 70 ? 10.508 19.516 2.572 1 98.75 70 LEU B N 1
ATOM 2069 C CA . LEU B 1 70 ? 11.688 20.125 3.152 1 98.75 70 LEU B CA 1
ATOM 2070 C C . LEU B 1 70 ? 11.32 21.375 3.943 1 98.75 70 LEU B C 1
ATOM 2072 O O . LEU B 1 70 ? 11.914 21.656 4.988 1 98.75 70 LEU B O 1
ATOM 2076 N N . TRP B 1 71 ? 10.352 22.047 3.5 1 98.75 71 TRP B N 1
ATOM 2077 C CA . TRP B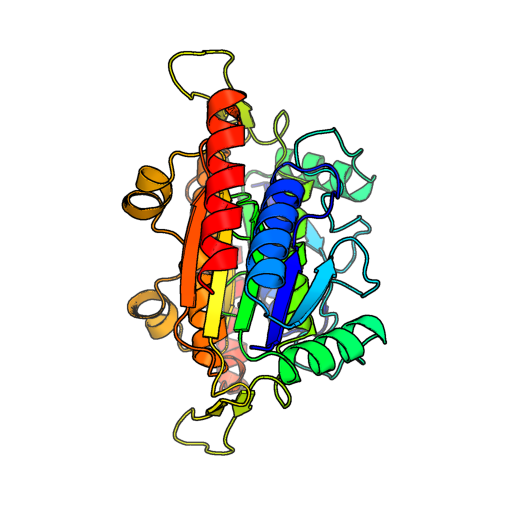 1 71 ? 9.867 23.281 4.117 1 98.75 71 TRP B CA 1
ATOM 2078 C C . TRP B 1 71 ? 9.219 22.984 5.465 1 98.75 71 TRP B C 1
ATOM 2080 O O . TRP B 1 71 ? 9.375 23.766 6.414 1 98.75 71 TRP B O 1
ATOM 2090 N N . ALA B 1 72 ? 8.602 21.906 5.652 1 98.81 72 ALA B N 1
ATOM 2091 C CA . ALA B 1 72 ? 7.719 21.641 6.781 1 98.81 72 ALA B CA 1
ATOM 2092 C C . ALA B 1 72 ? 8.516 21.172 8 1 98.81 72 ALA B C 1
ATOM 2094 O O . ALA B 1 72 ? 9.5 20.438 7.863 1 98.81 72 ALA B O 1
ATOM 2095 N N . ASP B 1 73 ? 8.047 21.531 9.148 1 98.69 73 ASP B N 1
ATOM 2096 C CA . ASP B 1 73 ? 8.539 21.031 10.422 1 98.69 73 ASP B CA 1
ATOM 2097 C C . ASP B 1 73 ? 7.738 19.797 10.875 1 98.69 73 ASP B C 1
ATOM 2099 O O . ASP B 1 73 ? 8.227 19 11.664 1 98.69 73 ASP B O 1
ATOM 2103 N N . HIS B 1 74 ? 6.531 19.766 10.422 1 98.81 74 HIS B N 1
ATOM 2104 C CA . HIS B 1 74 ? 5.562 18.75 10.828 1 98.81 74 HIS B CA 1
ATOM 2105 C C . HIS B 1 74 ? 4.723 18.281 9.648 1 98.81 74 HIS B C 1
ATOM 2107 O O . HIS B 1 74 ? 4.184 19.109 8.898 1 98.81 74 HIS B O 1
ATOM 2113 N N . LEU B 1 75 ? 4.695 16.969 9.445 1 98.88 75 LEU B N 1
ATOM 2114 C CA . LEU B 1 75 ? 3.916 16.391 8.359 1 98.88 75 LEU B CA 1
ATOM 2115 C C . LEU B 1 75 ? 2.67 15.695 8.898 1 98.88 75 LEU B C 1
ATOM 2117 O O . LEU B 1 75 ? 2.748 14.922 9.859 1 98.88 75 LEU B O 1
ATOM 2121 N N . VAL B 1 76 ? 1.524 15.984 8.305 1 98.88 76 VAL B N 1
ATOM 2122 C CA . VAL B 1 76 ? 0.272 15.336 8.68 1 98.88 76 VAL B CA 1
ATOM 2123 C C . VAL B 1 76 ? -0.285 14.562 7.488 1 98.88 76 VAL B C 1
ATOM 2125 O O . VAL B 1 76 ? -0.599 15.148 6.449 1 98.88 76 VAL B O 1
ATOM 2128 N N . PHE B 1 77 ? -0.347 13.289 7.625 1 98.81 77 PHE B N 1
ATOM 2129 C CA . PHE B 1 77 ? -0.943 12.43 6.609 1 98.81 77 PHE B CA 1
ATOM 2130 C C . PHE B 1 77 ? -2.387 12.102 6.961 1 98.81 77 PHE B C 1
ATOM 2132 O O . PHE B 1 77 ? -2.658 11.547 8.031 1 98.81 77 PHE B O 1
ATOM 2139 N N . VAL B 1 78 ? -3.316 12.445 6.129 1 98.75 78 VAL B N 1
ATOM 2140 C CA . VAL B 1 78 ? -4.73 12.148 6.336 1 98.75 78 VAL B CA 1
ATOM 2141 C C . VAL B 1 78 ? -5.215 11.18 5.262 1 98.75 78 VAL B C 1
ATOM 2143 O O . VAL B 1 78 ? -5.203 11.5 4.07 1 98.75 78 VAL B O 1
ATOM 2146 N N . TYR B 1 79 ? -5.652 10 5.695 1 98 79 TYR B N 1
ATOM 2147 C CA . TYR B 1 79 ? -6.023 9 4.703 1 98 79 TYR B CA 1
ATOM 2148 C C . TYR B 1 79 ? -7.051 8.023 5.273 1 98 79 TYR B C 1
ATOM 2150 O O . TYR B 1 79 ? -7.172 7.887 6.492 1 98 79 TYR B O 1
ATOM 2158 N N . PRO B 1 80 ? -7.836 7.418 4.395 1 96.94 80 PRO B N 1
ATOM 2159 C CA . PRO B 1 80 ? -8.664 6.293 4.828 1 96.94 80 PRO B CA 1
ATOM 2160 C C . PRO B 1 80 ? -7.879 4.988 4.938 1 96.94 80 PRO B C 1
ATOM 2162 O O . PRO B 1 80 ? -6.812 4.852 4.332 1 96.94 80 PRO B O 1
ATOM 2165 N N . THR B 1 81 ? -8.375 4.09 5.727 1 96.94 81 THR B N 1
ATOM 2166 C CA . THR B 1 81 ? -7.82 2.744 5.793 1 96.94 81 THR B CA 1
ATOM 2167 C C . THR B 1 81 ? -8.602 1.791 4.895 1 96.94 81 THR B C 1
ATOM 2169 O O . THR B 1 81 ? -9.789 1.555 5.117 1 96.94 81 THR B O 1
ATOM 2172 N N . TRP B 1 82 ? -7.992 1.338 3.854 1 95.75 82 TRP B N 1
ATOM 2173 C CA . TRP B 1 82 ? -8.547 0.356 2.928 1 95.75 82 TRP B CA 1
ATOM 2174 C C . TRP B 1 82 ? -7.738 -0.938 2.959 1 95.75 82 TRP B C 1
ATOM 2176 O O . TRP B 1 82 ? -6.523 -0.924 2.754 1 95.75 82 TRP B O 1
ATOM 2186 N N . TRP B 1 83 ? -8.461 -2.049 3.221 1 95.44 83 TRP B N 1
ATOM 2187 C CA . TRP B 1 83 ? -7.793 -3.342 3.355 1 95.44 83 TRP B CA 1
ATOM 2188 C C . TRP B 1 83 ? -6.715 -3.289 4.43 1 95.44 83 TRP B C 1
ATOM 2190 O O . TRP B 1 83 ? -5.586 -3.732 4.207 1 95.44 83 TRP B O 1
ATOM 2200 N N . ALA B 1 84 ? -7.055 -2.564 5.523 1 95.44 84 ALA B N 1
ATOM 2201 C CA . ALA B 1 84 ? -6.289 -2.508 6.766 1 95.44 84 ALA B CA 1
ATOM 2202 C C . ALA B 1 84 ? -4.984 -1.739 6.566 1 95.44 84 ALA B C 1
ATOM 2204 O O . ALA B 1 84 ? -4.07 -1.836 7.391 1 95.44 84 ALA B O 1
ATOM 2205 N N . ALA B 1 85 ? -4.84 -0.951 5.535 1 96.31 85 ALA B N 1
ATOM 2206 C CA . ALA B 1 85 ? -3.623 -0.208 5.223 1 96.31 85 ALA B CA 1
ATOM 2207 C C . ALA B 1 85 ? -3.947 1.109 4.523 1 96.31 85 ALA B C 1
ATOM 2209 O O . ALA B 1 85 ? -5.094 1.349 4.141 1 96.31 85 ALA B O 1
ATOM 2210 N N . PRO B 1 86 ? -2.916 2.027 4.418 1 96.81 86 PRO B N 1
ATOM 2211 C CA . PRO B 1 86 ? -3.137 3.238 3.627 1 96.81 86 PRO B CA 1
ATOM 2212 C C . PRO B 1 86 ? -3.514 2.936 2.178 1 96.81 86 PRO B C 1
ATOM 2214 O O . PRO B 1 86 ? -3.189 1.862 1.663 1 96.81 86 PRO B O 1
ATOM 2217 N N . PRO B 1 87 ? -4.223 3.891 1.563 1 96.56 87 PRO B N 1
ATOM 2218 C CA . PRO B 1 87 ? -4.594 3.68 0.163 1 96.56 87 PRO B CA 1
ATOM 2219 C C . PRO B 1 87 ? -3.381 3.539 -0.754 1 96.56 87 PRO B C 1
ATOM 2221 O O . PRO B 1 87 ? -2.303 4.055 -0.442 1 96.56 87 PRO B O 1
ATOM 2224 N N . ALA B 1 88 ? -3.598 2.867 -1.879 1 96.19 88 ALA B N 1
ATOM 2225 C CA . ALA B 1 88 ? -2.551 2.654 -2.875 1 96.19 88 ALA B CA 1
ATOM 2226 C C . ALA B 1 88 ? -1.927 3.979 -3.309 1 96.19 88 ALA B C 1
ATOM 2228 O O . ALA B 1 88 ? -0.715 4.059 -3.525 1 96.19 88 ALA B O 1
ATOM 2229 N N . VAL B 1 89 ? -2.723 4.977 -3.4 1 95.56 89 VAL B N 1
ATOM 2230 C CA . VAL B 1 89 ? -2.248 6.25 -3.924 1 95.56 89 VAL B CA 1
ATOM 2231 C C . VAL B 1 89 ? -1.255 6.875 -2.945 1 95.56 89 VAL B C 1
ATOM 2233 O O . VAL B 1 89 ? -0.298 7.535 -3.357 1 95.56 89 VAL B O 1
ATOM 2236 N N . LEU B 1 90 ? -1.508 6.703 -1.645 1 97.19 90 LEU B N 1
ATOM 2237 C CA . LEU B 1 90 ? -0.536 7.195 -0.673 1 97.19 90 LEU B CA 1
ATOM 2238 C C . LEU B 1 90 ? 0.776 6.426 -0.782 1 97.19 90 LEU B C 1
ATOM 2240 O O . LEU B 1 90 ? 1.855 7.02 -0.75 1 97.19 90 LEU B O 1
ATOM 2244 N N . LYS B 1 91 ? 0.655 5.094 -0.864 1 96.75 91 LYS B N 1
ATOM 2245 C CA . LYS B 1 91 ? 1.85 4.277 -1.043 1 96.75 91 LYS B CA 1
ATOM 2246 C C . LYS B 1 91 ? 2.607 4.676 -2.307 1 96.75 91 LYS B C 1
ATOM 2248 O O . LYS B 1 91 ? 3.84 4.695 -2.316 1 96.75 91 LYS B O 1
ATOM 2253 N N . ALA B 1 92 ? 1.891 4.961 -3.371 1 96.31 92 ALA B N 1
ATOM 2254 C CA . ALA B 1 92 ? 2.506 5.414 -4.617 1 96.31 92 ALA B CA 1
ATOM 2255 C C . ALA B 1 92 ? 3.254 6.727 -4.414 1 96.31 92 ALA B C 1
ATOM 2257 O O . ALA B 1 92 ? 4.375 6.895 -4.902 1 96.31 92 ALA B O 1
ATOM 2258 N N . PHE B 1 93 ? 2.639 7.652 -3.723 1 97.56 93 PHE B N 1
ATOM 2259 C CA . PHE B 1 93 ? 3.256 8.938 -3.414 1 97.56 93 PHE B CA 1
ATOM 2260 C C . PHE B 1 93 ? 4.559 8.742 -2.645 1 97.56 93 PHE B C 1
ATOM 2262 O O . PHE B 1 93 ? 5.574 9.359 -2.971 1 97.56 93 PHE B O 1
ATOM 2269 N N . ILE B 1 94 ? 4.535 7.883 -1.666 1 97.81 94 ILE B N 1
ATOM 2270 C CA . ILE B 1 94 ? 5.715 7.59 -0.861 1 97.81 94 ILE B CA 1
ATOM 2271 C C . ILE B 1 94 ? 6.809 6.996 -1.747 1 97.81 94 ILE B C 1
ATOM 2273 O O . ILE B 1 94 ? 7.965 7.414 -1.677 1 97.81 94 ILE B O 1
ATOM 2277 N N . GLU B 1 95 ? 6.461 6.074 -2.59 1 96.75 95 GLU B N 1
ATOM 2278 C CA . GLU B 1 95 ? 7.418 5.398 -3.463 1 96.75 95 GLU B CA 1
ATOM 2279 C C . GLU B 1 95 ? 8.07 6.379 -4.438 1 96.75 95 GLU B C 1
ATOM 2281 O O . GLU B 1 95 ? 9.234 6.215 -4.805 1 96.75 95 GLU B O 1
ATOM 2286 N N . ARG B 1 96 ? 7.348 7.41 -4.828 1 97.06 96 ARG B N 1
ATOM 2287 C CA . ARG B 1 96 ? 7.82 8.344 -5.848 1 97.06 96 ARG B CA 1
ATOM 2288 C C . ARG B 1 96 ? 8.539 9.531 -5.215 1 97.06 96 ARG B C 1
ATOM 2290 O O . ARG B 1 96 ? 9.398 10.141 -5.84 1 97.06 96 ARG B O 1
ATOM 2297 N N . VAL B 1 97 ? 8.25 9.836 -3.967 1 97.88 97 VAL B N 1
ATOM 2298 C CA . VAL B 1 97 ? 8.734 11.078 -3.375 1 97.88 97 VAL B CA 1
ATOM 2299 C C . VAL B 1 97 ? 9.867 10.773 -2.395 1 97.88 97 VAL B C 1
ATOM 2301 O O . VAL B 1 97 ? 10.891 11.469 -2.379 1 97.88 97 VAL B O 1
ATOM 2304 N N . PHE B 1 98 ? 9.695 9.766 -1.525 1 97.5 98 PHE B N 1
ATOM 2305 C CA . PHE B 1 98 ? 10.68 9.445 -0.501 1 97.5 98 PHE B CA 1
ATOM 2306 C C . PHE B 1 98 ? 11.797 8.578 -1.077 1 97.5 98 PHE B C 1
ATOM 2308 O O . PHE B 1 98 ? 11.984 7.438 -0.654 1 97.5 98 PHE B O 1
ATOM 2315 N N . LEU B 1 99 ? 12.57 9.102 -1.967 1 96.31 99 LEU B N 1
ATOM 2316 C CA . LEU B 1 99 ? 13.602 8.406 -2.736 1 96.31 99 LEU B CA 1
ATOM 2317 C C . LEU B 1 99 ? 14.969 8.562 -2.08 1 96.31 99 LEU B C 1
ATOM 2319 O O . LEU B 1 99 ? 15.188 9.492 -1.305 1 96.31 99 LEU B O 1
ATOM 2323 N N . PRO B 1 100 ? 15.859 7.602 -2.385 1 93.88 100 PRO B N 1
ATOM 2324 C CA . PRO B 1 100 ? 17.25 7.824 -1.964 1 93.88 100 PRO B CA 1
ATOM 2325 C C . PRO B 1 100 ? 17.812 9.141 -2.48 1 93.88 100 PRO B C 1
ATOM 2327 O O . PRO B 1 100 ? 17.547 9.539 -3.617 1 93.88 100 PRO B O 1
ATOM 2330 N N . GLY B 1 101 ? 18.656 9.797 -1.722 1 94.56 101 GLY B N 1
ATOM 2331 C CA . GLY B 1 101 ? 19.188 11.102 -2.076 1 94.56 101 GLY B CA 1
ATOM 2332 C C . GLY B 1 101 ? 18.344 12.25 -1.549 1 94.56 101 GLY B C 1
ATOM 2333 O O . GLY B 1 101 ? 18.875 13.344 -1.302 1 94.56 101 GLY B O 1
ATOM 2334 N N . PHE B 1 102 ? 17.047 12.031 -1.418 1 97.25 102 PHE B N 1
ATOM 2335 C CA . PHE B 1 102 ? 16.141 13.031 -0.857 1 97.25 102 PHE B CA 1
ATOM 2336 C C . PHE B 1 102 ? 15.789 12.688 0.583 1 97.25 102 PHE B C 1
ATOM 2338 O O . PHE B 1 102 ? 15.992 13.492 1.49 1 97.25 102 PHE B O 1
ATOM 2345 N N . ALA B 1 103 ? 15.242 11.422 0.771 1 97.81 103 ALA B N 1
ATOM 2346 C CA . ALA B 1 103 ? 14.711 11.047 2.08 1 97.81 103 ALA B CA 1
ATOM 2347 C C . ALA B 1 103 ? 15.766 10.344 2.924 1 97.81 103 ALA B C 1
ATOM 2349 O O . ALA B 1 103 ? 15.75 10.438 4.152 1 97.81 103 ALA B O 1
ATOM 2350 N N . PHE B 1 104 ? 16.641 9.602 2.293 1 96.62 104 PHE B N 1
ATOM 2351 C CA . PHE B 1 104 ? 17.719 8.859 2.93 1 96.62 104 PHE B CA 1
ATOM 2352 C C . PHE B 1 104 ? 18.875 8.648 1.958 1 96.62 104 PHE B C 1
ATOM 2354 O O . PHE B 1 104 ? 18.734 8.898 0.758 1 96.62 104 PHE B O 1
ATOM 2361 N N . LYS B 1 105 ? 20 8.242 2.504 1 94.69 105 LYS B N 1
ATOM 2362 C CA . LYS B 1 105 ? 21.172 7.949 1.687 1 94.69 105 LYS B CA 1
ATOM 2363 C C . LYS B 1 105 ? 22 6.824 2.297 1 94.69 105 LYS B C 1
ATOM 2365 O O . LYS B 1 105 ? 22.5 6.957 3.412 1 94.69 105 LYS B O 1
ATOM 2370 N N . TYR B 1 106 ? 22.125 5.734 1.505 1 89.19 106 TYR B N 1
ATOM 2371 C CA . TYR B 1 106 ? 22.922 4.617 1.979 1 89.19 106 TYR B CA 1
ATOM 2372 C C . TYR B 1 106 ? 24.406 4.996 2.021 1 89.19 106 TYR B C 1
ATOM 2374 O O . TYR B 1 106 ? 24.906 5.695 1.134 1 89.19 106 TYR B O 1
ATOM 2382 N N . LYS B 1 107 ? 24.953 4.562 3.043 1 87.75 107 LYS B N 1
ATOM 2383 C CA . LYS B 1 107 ? 26.406 4.754 3.141 1 87.75 107 LYS B CA 1
ATOM 2384 C C . LYS B 1 107 ? 27.156 3.643 2.414 1 87.75 107 LYS B C 1
ATOM 2386 O O . LYS B 1 107 ? 26.703 2.492 2.396 1 87.75 107 LYS B O 1
ATOM 2391 N N . GLU B 1 108 ? 28.219 3.953 1.635 1 75.88 108 GLU B N 1
ATOM 2392 C CA . GLU B 1 108 ? 28.984 3.051 0.787 1 75.88 108 GLU B CA 1
ATOM 2393 C C . GLU B 1 108 ? 29.75 2.029 1.623 1 75.88 108 GLU B C 1
ATOM 2395 O O . GLU B 1 108 ? 30.297 1.06 1.086 1 75.88 108 GLU B O 1
ATOM 2400 N N . SER B 1 109 ? 29.219 1.564 2.602 1 66.31 109 SER B N 1
ATOM 2401 C CA . SER B 1 109 ? 29.984 0.57 3.342 1 66.31 109 SER B CA 1
ATOM 2402 C C . SER B 1 109 ? 29.5 -0.842 3.047 1 66.31 109 SER B C 1
ATOM 2404 O O . SER B 1 109 ? 28.281 -1.082 2.979 1 66.31 109 SER B O 1
ATOM 2406 N N . ARG B 1 110 ? 30.438 -1.675 2.646 1 58.38 110 ARG B N 1
ATOM 2407 C CA . ARG B 1 110 ? 30.156 -3.055 2.262 1 58.38 110 ARG B CA 1
ATOM 2408 C C . ARG B 1 110 ? 29.797 -3.898 3.477 1 58.38 110 ARG B C 1
ATOM 2410 O O . ARG B 1 110 ? 29.203 -4.965 3.34 1 58.38 110 ARG B O 1
ATOM 2417 N N . LYS B 1 111 ? 30.297 -3.582 4.535 1 61.09 111 LYS B N 1
ATOM 2418 C CA . LYS B 1 111 ? 30.25 -4.492 5.676 1 61.09 111 LYS B CA 1
ATOM 2419 C C . LYS B 1 111 ? 28.984 -4.289 6.496 1 61.09 111 LYS B C 1
ATOM 2421 O O . LYS B 1 111 ? 28.469 -5.234 7.09 1 61.09 111 LYS B O 1
ATOM 2426 N N . ILE B 1 112 ? 28.562 -3.086 6.609 1 67.19 112 ILE B N 1
ATOM 2427 C CA . ILE B 1 112 ? 27.391 -2.803 7.43 1 67.19 112 ILE B CA 1
ATOM 2428 C C . ILE B 1 112 ? 26.406 -1.938 6.645 1 67.19 112 ILE B C 1
ATOM 2430 O O . ILE B 1 112 ? 26.812 -0.973 5.988 1 67.19 112 ILE B O 1
ATOM 2434 N N . VAL B 1 113 ? 25.203 -2.416 6.605 1 76.31 113 VAL B N 1
ATOM 2435 C CA . VAL B 1 113 ? 24.188 -1.57 5.984 1 76.31 113 VAL B CA 1
ATOM 2436 C C . VAL B 1 113 ? 23.906 -0.364 6.875 1 76.31 113 VAL B C 1
ATOM 2438 O O . VAL B 1 113 ? 23.406 -0.515 7.996 1 76.31 113 VAL B O 1
ATOM 2441 N N . ALA B 1 114 ? 24.391 0.75 6.547 1 84.94 114 ALA B N 1
ATOM 2442 C CA . ALA B 1 114 ? 24.156 2.025 7.219 1 84.94 114 ALA B CA 1
ATOM 2443 C C . ALA B 1 114 ? 23.672 3.082 6.227 1 84.94 114 ALA B C 1
ATOM 2445 O O . ALA B 1 114 ? 23.953 2.992 5.027 1 84.94 114 ALA B O 1
ATOM 2446 N N . TRP B 1 115 ? 22.766 3.947 6.766 1 92.31 115 TRP B N 1
ATOM 2447 C CA . TRP B 1 115 ? 22.281 5.008 5.895 1 92.31 115 TRP B CA 1
ATOM 2448 C C . TRP B 1 115 ? 22.078 6.305 6.672 1 92.31 115 TRP B C 1
ATOM 2450 O O . TRP B 1 115 ? 21.953 6.289 7.898 1 92.31 115 TRP B O 1
ATOM 2460 N N . ASP B 1 116 ? 22.203 7.426 5.973 1 96.12 116 ASP B N 1
ATOM 2461 C CA . ASP B 1 116 ? 21.891 8.742 6.523 1 96.12 116 ASP B CA 1
ATOM 2462 C C . ASP B 1 116 ? 20.391 9.047 6.426 1 96.12 116 ASP B C 1
ATOM 2464 O O . ASP B 1 116 ? 19.766 8.773 5.398 1 96.12 116 ASP B O 1
ATOM 2468 N N . LYS B 1 117 ? 19.844 9.539 7.477 1 97.94 117 LYS B N 1
ATOM 2469 C CA . LYS B 1 117 ? 18.469 10.055 7.504 1 97.94 117 LYS B CA 1
ATOM 2470 C C . LYS B 1 117 ? 18.438 11.516 7.07 1 97.94 117 LYS B C 1
ATOM 2472 O O . LYS B 1 117 ? 18.984 12.391 7.754 1 97.94 117 LYS B O 1
ATOM 2477 N N . LEU B 1 118 ? 17.719 11.836 6.035 1 98.38 118 LEU B N 1
ATOM 2478 C CA . LEU B 1 118 ? 17.906 13.148 5.43 1 98.38 118 LEU B CA 1
ATOM 2479 C C . LEU B 1 118 ? 16.75 14.078 5.793 1 98.38 118 LEU B C 1
ATOM 2481 O O . LEU B 1 118 ? 16.75 15.258 5.434 1 98.38 118 LEU B O 1
ATOM 2485 N N . LEU B 1 119 ? 15.742 13.594 6.523 1 98.81 119 LEU B N 1
ATOM 2486 C CA . LEU B 1 119 ? 14.586 14.406 6.887 1 98.81 119 LEU B CA 1
ATOM 2487 C C . LEU B 1 119 ? 14.461 14.523 8.406 1 98.81 119 LEU B C 1
ATOM 2489 O O . LEU B 1 119 ? 13.367 14.398 8.953 1 98.81 119 LEU B O 1
ATOM 2493 N N . GLN B 1 120 ? 15.555 14.734 8.961 1 98.38 120 GLN B N 1
ATOM 2494 C CA . GLN B 1 120 ? 15.617 14.867 10.414 1 98.38 120 GLN B CA 1
ATOM 2495 C C . GLN B 1 120 ? 14.992 16.188 10.867 1 98.38 120 GLN B C 1
ATOM 2497 O O . GLN B 1 120 ? 14.703 17.062 10.047 1 98.38 120 GLN B O 1
ATOM 2502 N N . ASN B 1 121 ? 14.734 16.266 12.164 1 98.19 121 ASN B N 1
ATOM 2503 C CA . ASN B 1 121 ? 14.203 17.453 12.828 1 98.19 121 ASN B CA 1
ATOM 2504 C C . ASN B 1 121 ? 12.781 17.75 12.375 1 98.19 121 ASN B C 1
ATOM 2506 O O . ASN B 1 121 ? 12.414 18.906 12.203 1 98.19 121 ASN B O 1
ATOM 2510 N N . LYS B 1 122 ? 12.07 16.75 12.039 1 98.75 122 LYS B N 1
ATOM 2511 C CA . LYS B 1 122 ? 10.656 16.828 11.695 1 98.75 122 LYS B CA 1
ATOM 2512 C C . LYS B 1 122 ? 9.844 15.828 12.508 1 98.75 122 LYS B C 1
ATOM 2514 O O . LYS B 1 122 ? 10.367 14.812 12.969 1 98.75 122 LYS B O 1
ATOM 2519 N N . SER B 1 123 ? 8.656 16.156 12.711 1 98.75 123 SER B N 1
ATOM 2520 C CA . SER B 1 123 ? 7.688 15.234 13.305 1 98.75 123 SER B CA 1
ATOM 2521 C C . SER B 1 123 ? 6.531 14.953 12.352 1 98.75 123 SER B C 1
ATOM 2523 O O . SER B 1 123 ? 6.414 15.594 11.305 1 98.75 123 SER B O 1
ATOM 2525 N N . ALA B 1 124 ? 5.73 13.969 12.695 1 98.81 124 ALA B N 1
ATOM 2526 C CA . ALA B 1 124 ? 4.605 13.641 11.828 1 98.81 124 ALA B CA 1
ATOM 2527 C C . ALA B 1 124 ? 3.398 13.188 12.633 1 98.81 124 ALA B C 1
ATOM 2529 O O . ALA B 1 124 ? 3.512 12.914 13.836 1 98.81 124 ALA B O 1
ATOM 2530 N N . ARG B 1 125 ? 2.291 13.195 12.031 1 98.75 125 ARG B N 1
ATOM 2531 C CA . ARG B 1 125 ? 1.049 12.609 12.516 1 98.75 125 ARG B CA 1
ATOM 2532 C C . ARG B 1 125 ? 0.284 11.93 11.383 1 98.75 125 ARG B C 1
ATOM 2534 O O . ARG B 1 125 ? 0.205 12.461 10.273 1 98.75 125 ARG B O 1
ATOM 2541 N N . VAL B 1 126 ? -0.268 10.789 11.719 1 98.56 126 VAL B N 1
ATOM 2542 C CA . VAL B 1 126 ? -1.191 10.125 10.812 1 98.56 126 VAL B CA 1
ATOM 2543 C C . VAL B 1 126 ? -2.615 10.219 11.352 1 98.56 126 VAL B C 1
ATOM 2545 O O . VAL B 1 126 ? -2.85 9.984 12.539 1 98.56 126 VAL B O 1
ATOM 2548 N N . ILE B 1 127 ? -3.502 10.664 10.531 1 98.69 127 ILE B N 1
ATOM 2549 C CA . ILE B 1 127 ? -4.941 10.664 10.781 1 98.69 127 ILE B CA 1
ATOM 2550 C C . ILE B 1 127 ? -5.633 9.711 9.812 1 98.69 127 ILE B C 1
ATOM 2552 O O . ILE B 1 127 ? -5.605 9.93 8.594 1 98.69 127 ILE B O 1
ATOM 2556 N N . SER B 1 128 ? -6.23 8.68 10.367 1 98.38 128 SER B N 1
ATOM 2557 C CA . SER B 1 128 ? -6.797 7.668 9.484 1 98.38 128 SER B CA 1
ATOM 2558 C C . SER B 1 128 ? -8.258 7.383 9.828 1 98.38 128 SER B C 1
ATOM 2560 O O . SER B 1 128 ? -8.602 7.234 11 1 98.38 128 SER B O 1
ATOM 2562 N N . THR B 1 129 ? -9.102 7.391 8.812 1 97.81 129 THR B N 1
ATOM 2563 C CA . THR B 1 129 ? -10.484 6.945 8.984 1 97.81 129 THR B CA 1
ATOM 2564 C C . THR B 1 129 ? -10.609 5.449 8.695 1 97.81 129 THR B C 1
ATOM 2566 O O . THR B 1 129 ? -9.805 4.887 7.949 1 97.81 129 THR B O 1
ATOM 2569 N N . MET B 1 130 ? -11.57 4.844 9.344 1 96.44 130 MET B N 1
ATOM 2570 C CA . MET B 1 130 ? -11.781 3.414 9.117 1 96.44 130 MET B CA 1
ATOM 2571 C C . MET B 1 130 ? -13.219 3.023 9.453 1 96.44 130 MET B C 1
ATOM 2573 O O . MET B 1 130 ? -13.93 3.771 10.125 1 96.44 130 MET B O 1
ATOM 2577 N N . ASP B 1 131 ? -13.633 1.859 8.938 1 92.31 131 ASP B N 1
ATOM 2578 C CA . ASP B 1 131 ? -14.977 1.354 9.227 1 92.31 131 ASP B CA 1
ATOM 2579 C C . ASP B 1 131 ? -14.953 0.375 10.398 1 92.31 131 ASP B C 1
ATOM 2581 O O . ASP B 1 131 ? -16 0.046 10.953 1 92.31 131 ASP B O 1
ATOM 2585 N N . SER B 1 132 ? -13.812 -0.142 10.734 1 92.69 132 SER B N 1
ATOM 2586 C CA . SER B 1 132 ? -13.664 -0.984 11.922 1 92.69 132 SER B CA 1
ATOM 2587 C C . SER B 1 132 ? -13.477 -0.142 13.18 1 92.69 132 SER B C 1
ATOM 2589 O O . SER B 1 132 ? -12.977 0.981 13.109 1 92.69 132 SER B O 1
ATOM 2591 N N . PRO B 1 133 ? -13.93 -0.683 14.328 1 95.19 133 PRO B N 1
ATOM 2592 C CA . PRO B 1 133 ? -13.578 0.021 15.562 1 95.19 133 PRO B CA 1
ATOM 2593 C C . PRO B 1 133 ? -12.07 0.185 15.742 1 95.19 133 PRO B C 1
ATOM 2595 O O . PRO B 1 133 ? -11.32 -0.783 15.602 1 95.19 133 PRO B O 1
ATOM 2598 N N . PRO B 1 134 ? -11.641 1.389 16.094 1 97.12 134 PRO B N 1
ATOM 2599 C CA . PRO B 1 134 ? -10.203 1.662 16.172 1 97.12 134 PRO B CA 1
ATOM 2600 C C . PRO B 1 134 ? -9.477 0.724 17.141 1 97.12 134 PRO B C 1
ATOM 2602 O O . PRO B 1 134 ? -8.359 0.285 16.859 1 97.12 134 PRO B O 1
ATOM 2605 N N . LEU B 1 135 ? -10.086 0.417 18.266 1 96.75 135 LEU B N 1
ATOM 2606 C CA . LEU B 1 135 ? -9.438 -0.472 19.23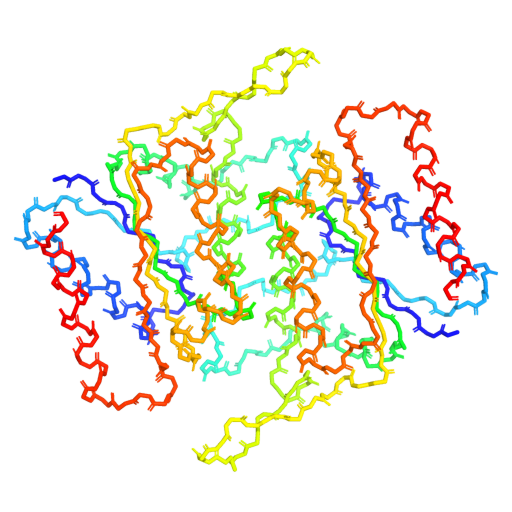4 1 96.75 135 LEU B CA 1
ATOM 2607 C C . LEU B 1 135 ? -9.234 -1.859 18.625 1 96.75 135 LEU B C 1
ATOM 2609 O O . LEU B 1 135 ? -8.188 -2.482 18.844 1 96.75 135 LEU B O 1
ATOM 2613 N N . TYR B 1 136 ? -10.211 -2.42 17.875 1 95.38 136 TYR B N 1
ATOM 2614 C CA . TYR B 1 136 ? -10.07 -3.688 17.156 1 95.38 136 TYR B CA 1
ATOM 2615 C C . TYR B 1 136 ? -8.93 -3.627 16.156 1 95.38 136 TYR B C 1
ATOM 2617 O O . TYR B 1 136 ? -8.102 -4.539 16.078 1 95.38 136 TYR B O 1
ATOM 2625 N N . TYR B 1 137 ? -8.859 -2.555 15.383 1 96.31 137 TYR B N 1
ATOM 2626 C CA . TYR B 1 137 ? -7.824 -2.346 14.383 1 96.31 137 TYR B CA 1
ATOM 2627 C C . TYR B 1 137 ? -6.441 -2.352 15.023 1 96.31 137 TYR B C 1
ATOM 2629 O O . TYR B 1 137 ? -5.531 -3.035 14.539 1 96.31 137 TYR B O 1
ATOM 2637 N N . LYS B 1 138 ? -6.332 -1.681 16.125 1 95.88 138 LYS B N 1
ATOM 2638 C CA . LYS B 1 138 ? -5.051 -1.538 16.797 1 95.88 138 LYS B CA 1
ATOM 2639 C C . LYS B 1 138 ? -4.633 -2.844 17.469 1 95.88 138 LYS B C 1
ATOM 2641 O O . LYS B 1 138 ? -3.51 -3.314 17.281 1 95.88 138 LYS B O 1
ATOM 2646 N N . MET B 1 139 ? -5.547 -3.492 18.156 1 95 139 MET B N 1
ATOM 2647 C CA . MET B 1 139 ? -5.164 -4.566 19.062 1 95 139 MET B CA 1
ATOM 2648 C C . MET B 1 139 ? -5.273 -5.926 18.375 1 95 139 MET B C 1
ATOM 2650 O O . MET B 1 139 ? -4.539 -6.855 18.719 1 95 139 MET B O 1
ATOM 2654 N N . ILE B 1 140 ? -6.184 -6.094 17.422 1 92.44 140 ILE B N 1
ATOM 2655 C CA . ILE B 1 140 ? -6.434 -7.398 16.828 1 92.44 140 ILE B CA 1
ATOM 2656 C C . ILE B 1 140 ? -5.789 -7.457 15.438 1 92.44 140 ILE B C 1
ATOM 2658 O O . ILE B 1 140 ? -5.055 -8.398 15.133 1 92.44 140 ILE B O 1
ATOM 2662 N N . ILE B 1 141 ? -6.027 -6.406 14.68 1 92.25 141 ILE B N 1
ATOM 2663 C CA . ILE B 1 141 ? -5.461 -6.402 13.336 1 92.25 141 ILE B CA 1
ATOM 2664 C C . ILE B 1 141 ? -3.971 -6.078 13.406 1 92.25 141 ILE B C 1
ATOM 2666 O O . ILE B 1 141 ? -3.195 -6.504 12.547 1 92.25 141 ILE B O 1
ATOM 2670 N N . GLY B 1 142 ? -3.549 -5.254 14.43 1 93.12 142 GLY B N 1
ATOM 2671 C CA . GLY B 1 142 ? -2.137 -5.004 14.664 1 93.12 142 GLY B CA 1
ATOM 2672 C C . GLY B 1 142 ? -1.662 -3.682 14.086 1 93.12 142 GLY B C 1
ATOM 2673 O O . GLY B 1 142 ? -0.462 -3.479 13.891 1 93.12 142 GLY B O 1
ATOM 2674 N N . ASP B 1 143 ? -2.553 -2.877 13.609 1 95.06 143 ASP B N 1
ATOM 2675 C CA . ASP B 1 143 ? -2.301 -1.496 13.211 1 95.06 143 ASP B CA 1
ATOM 2676 C C . ASP B 1 143 ? -1.269 -1.428 12.086 1 95.06 143 ASP B C 1
ATOM 2678 O O . ASP B 1 143 ? -0.282 -0.695 12.188 1 95.06 143 ASP B O 1
ATOM 2682 N N . PRO B 1 144 ? -1.44 -2.141 10.984 1 94.31 144 PRO B N 1
ATOM 2683 C CA . PRO B 1 144 ? -0.407 -2.176 9.945 1 94.31 144 PRO B CA 1
ATOM 2684 C C . PRO B 1 144 ? -0.197 -0.82 9.281 1 94.31 144 PRO B C 1
ATOM 2686 O O . PRO B 1 144 ? 0.927 -0.483 8.898 1 94.31 144 PRO B O 1
ATOM 2689 N N . GLY B 1 145 ? -1.279 -0.048 9.141 1 95.88 145 GLY B N 1
ATOM 2690 C CA . GLY B 1 145 ? -1.163 1.24 8.477 1 95.88 145 GLY B CA 1
ATOM 2691 C C . GLY B 1 145 ? -0.26 2.211 9.211 1 95.88 145 GLY B C 1
ATOM 2692 O O . GLY B 1 145 ? 0.671 2.77 8.625 1 95.88 145 GLY B O 1
ATOM 2693 N N . TYR B 1 146 ? -0.479 2.393 10.484 1 96.81 146 TYR B N 1
ATOM 2694 C CA . TYR B 1 146 ? 0.353 3.283 11.289 1 96.81 146 TYR B CA 1
ATOM 2695 C C . TYR B 1 146 ? 1.785 2.768 11.367 1 96.81 146 TYR B C 1
ATOM 2697 O O . TYR B 1 146 ? 2.738 3.543 11.242 1 96.81 146 TYR B O 1
ATOM 2705 N N . LYS B 1 147 ? 1.906 1.477 11.633 1 95.75 147 LYS B N 1
ATOM 2706 C CA . LYS B 1 147 ? 3.246 0.911 11.75 1 95.75 147 LYS B CA 1
ATOM 2707 C C . LYS B 1 147 ? 4.051 1.128 10.477 1 95.75 147 LYS B C 1
ATOM 2709 O O . LYS B 1 147 ? 5.234 1.466 10.531 1 95.75 147 LYS B O 1
ATOM 2714 N N . MET B 1 148 ? 3.426 0.92 9.359 1 95.94 148 MET B N 1
ATOM 2715 C CA . MET B 1 148 ? 4.09 1.173 8.086 1 95.94 148 MET B CA 1
ATOM 2716 C C . MET B 1 148 ? 4.531 2.629 7.977 1 95.94 148 MET B C 1
ATOM 2718 O O . MET B 1 148 ? 5.695 2.91 7.684 1 95.94 148 MET B O 1
ATOM 2722 N N . MET B 1 149 ? 3.646 3.559 8.258 1 97.81 149 MET B N 1
ATOM 2723 C CA . MET B 1 149 ? 3.941 4.984 8.141 1 97.81 149 MET B CA 1
ATOM 2724 C C . MET B 1 149 ? 5.023 5.398 9.133 1 97.81 149 MET B C 1
ATOM 2726 O O . MET B 1 149 ? 5.949 6.125 8.773 1 97.81 149 MET B O 1
ATOM 2730 N N . LYS B 1 150 ? 4.848 4.902 10.328 1 98 150 LYS B N 1
ATOM 2731 C CA . LYS B 1 150 ? 5.828 5.223 11.367 1 98 150 LYS B CA 1
ATOM 2732 C C . LYS B 1 150 ? 7.223 4.742 10.969 1 98 150 LYS B C 1
ATOM 2734 O O . LYS B 1 150 ? 8.203 5.477 11.109 1 98 150 LYS B O 1
ATOM 2739 N N . ASP B 1 151 ? 7.316 3.527 10.484 1 96.56 151 ASP B N 1
ATOM 2740 C CA . ASP B 1 151 ? 8.602 2.955 10.102 1 96.56 151 ASP B CA 1
ATOM 2741 C C . ASP B 1 151 ? 9.234 3.742 8.953 1 96.56 151 ASP B C 1
ATOM 2743 O O . ASP B 1 151 ? 10.438 4.004 8.953 1 96.56 151 ASP B O 1
ATOM 2747 N N . ILE B 1 152 ? 8.422 4.094 7.965 1 97.88 152 ILE B N 1
ATOM 2748 C CA . ILE B 1 152 ? 8.906 4.879 6.836 1 97.88 152 ILE B CA 1
ATOM 2749 C C . ILE B 1 152 ? 9.422 6.23 7.328 1 97.88 152 ILE B C 1
ATOM 2751 O O . ILE B 1 152 ? 10.523 6.648 6.98 1 97.88 152 ILE B O 1
ATOM 2755 N N . MET B 1 153 ? 8.617 6.914 8.18 1 98.75 153 MET B N 1
ATOM 2756 C CA . MET B 1 153 ? 8.992 8.219 8.711 1 98.75 153 MET B CA 1
ATOM 2757 C C . MET B 1 153 ? 10.281 8.125 9.523 1 98.75 153 MET B C 1
ATOM 2759 O O . MET B 1 153 ? 11.219 8.891 9.297 1 98.75 153 MET B O 1
ATOM 2763 N N . ASN B 1 154 ? 10.32 7.113 10.406 1 98.44 154 ASN B N 1
ATOM 2764 C CA . ASN B 1 154 ? 11.5 6.941 11.242 1 98.44 154 ASN B CA 1
ATOM 2765 C C . ASN B 1 154 ? 12.742 6.625 10.406 1 98.44 154 ASN B C 1
ATOM 2767 O O . ASN B 1 154 ? 13.836 7.086 10.727 1 98.44 154 ASN B O 1
ATOM 2771 N N . PHE B 1 155 ? 12.562 5.859 9.398 1 97.38 155 PHE B N 1
ATOM 2772 C CA . PHE B 1 155 ? 13.664 5.5 8.508 1 97.38 155 PHE B CA 1
ATOM 2773 C C . PHE B 1 155 ? 14.273 6.742 7.875 1 97.38 155 PHE B C 1
ATOM 2775 O O . PHE B 1 155 ? 15.484 6.809 7.66 1 97.38 155 PHE B O 1
ATOM 2782 N N . CYS B 1 156 ? 13.43 7.715 7.602 1 98.56 156 CYS B N 1
ATOM 2783 C CA . CYS B 1 156 ? 13.859 8.93 6.914 1 98.56 156 CYS B CA 1
ATOM 2784 C C . CYS B 1 156 ? 14.281 10 7.914 1 98.56 156 CYS B C 1
ATOM 2786 O O . CYS B 1 156 ? 14.766 11.062 7.523 1 98.56 156 CYS B O 1
ATOM 2788 N N . GLY B 1 157 ? 14.062 9.82 9.227 1 98.69 157 GLY B N 1
ATOM 2789 C CA . GLY B 1 157 ? 14.5 10.742 10.258 1 98.69 157 GLY B CA 1
ATOM 2790 C C . GLY B 1 157 ? 13.359 11.523 10.883 1 98.69 157 GLY B C 1
ATOM 2791 O O . GLY B 1 157 ? 13.586 12.352 11.766 1 98.69 157 GLY B O 1
ATOM 2792 N N . ILE B 1 158 ? 12.195 11.266 10.508 1 98.88 158 ILE B N 1
ATOM 2793 C CA . ILE B 1 158 ? 11.039 12 11.008 1 98.88 158 ILE B CA 1
ATOM 2794 C C . ILE B 1 158 ? 10.5 11.328 12.266 1 98.88 158 ILE B C 1
ATOM 2796 O O . ILE B 1 158 ? 10.109 10.164 12.242 1 98.88 158 ILE B O 1
ATOM 2800 N N . ARG B 1 159 ? 10.562 12.07 13.359 1 98.44 159 ARG B N 1
ATOM 2801 C CA . ARG B 1 159 ? 10.102 11.586 14.656 1 98.44 159 ARG B CA 1
ATOM 2802 C C . ARG B 1 159 ? 9.805 12.742 15.602 1 98.44 159 ARG B C 1
ATOM 2804 O O . ARG B 1 159 ? 10.422 13.805 15.508 1 98.44 159 ARG B O 1
ATOM 2811 N N . PRO B 1 160 ? 8.898 12.57 16.484 1 98.56 160 PRO B N 1
ATOM 2812 C CA . PRO B 1 160 ? 8.031 11.406 16.672 1 98.56 160 PRO B CA 1
ATOM 2813 C C . PRO B 1 160 ? 6.898 11.344 15.648 1 98.56 160 PRO B C 1
ATOM 2815 O O . PRO B 1 160 ? 6.699 12.297 14.891 1 98.56 160 PRO B O 1
ATOM 2818 N N . VAL B 1 161 ? 6.211 10.219 15.547 1 98.75 161 VAL B N 1
ATOM 2819 C CA . VAL B 1 161 ? 5.043 10.031 14.695 1 98.75 161 VAL B CA 1
ATOM 2820 C C . VAL B 1 161 ? 3.82 9.703 15.547 1 98.75 161 VAL B C 1
ATOM 2822 O O . VAL B 1 161 ? 3.746 8.641 16.156 1 98.75 161 VAL B O 1
ATOM 2825 N N . ALA B 1 162 ? 2.854 10.625 15.578 1 98.56 162 ALA B N 1
ATOM 2826 C CA . ALA B 1 162 ? 1.621 10.422 16.344 1 98.56 162 ALA B CA 1
ATOM 2827 C C . ALA B 1 162 ? 0.532 9.805 15.461 1 98.56 162 ALA B C 1
ATOM 2829 O O . ALA B 1 162 ? 0.664 9.766 14.234 1 98.56 162 ALA B O 1
ATOM 2830 N N . GLN B 1 163 ? -0.472 9.273 16.109 1 98.12 163 GLN B N 1
ATOM 2831 C CA . GLN B 1 163 ? -1.563 8.672 15.344 1 98.12 163 GLN B CA 1
ATOM 2832 C C . GLN B 1 163 ? -2.92 9.086 15.906 1 98.12 163 GLN B C 1
ATOM 2834 O O . GLN B 1 163 ? -3.07 9.25 17.125 1 98.12 163 GLN B O 1
ATOM 2839 N N . THR B 1 164 ? -3.852 9.312 15.109 1 98.44 164 THR B N 1
ATOM 2840 C CA . THR B 1 164 ? -5.258 9.555 15.414 1 98.44 164 THR B CA 1
ATOM 2841 C C . THR B 1 164 ? -6.16 8.711 14.523 1 98.44 164 THR B C 1
ATOM 2843 O O . THR B 1 164 ? -6.039 8.742 13.297 1 98.44 164 THR B O 1
ATOM 2846 N N . TYR B 1 165 ? -7.004 7.941 15.164 1 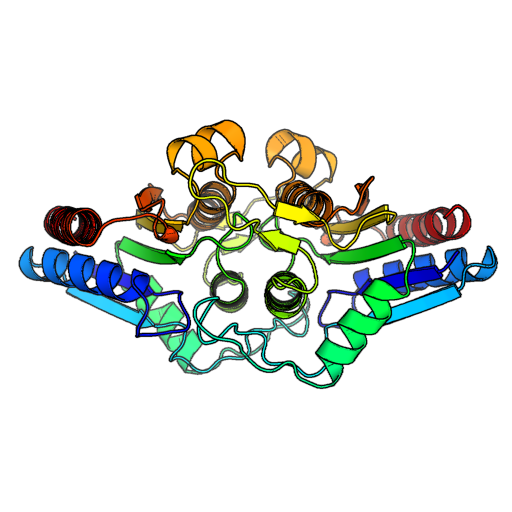98.31 165 TYR B N 1
ATOM 2847 C CA . TYR B 1 165 ? -7.934 7.113 14.406 1 98.31 165 TYR B CA 1
ATOM 2848 C C . TYR B 1 165 ? -9.359 7.637 14.539 1 98.31 165 TYR B C 1
ATOM 2850 O O . TYR B 1 165 ? -9.766 8.086 15.609 1 98.31 165 TYR B O 1
ATOM 2858 N N . VAL B 1 166 ? -10.094 7.602 13.461 1 98.31 166 VAL B N 1
ATOM 2859 C CA . VAL B 1 166 ? -11.508 7.938 13.383 1 98.31 166 VAL B CA 1
ATOM 2860 C C . VAL B 1 166 ? -12.297 6.746 12.844 1 98.31 166 VAL B C 1
ATOM 2862 O O . VAL B 1 166 ? -12.156 6.375 11.68 1 98.31 166 VAL B O 1
ATOM 2865 N N . GLY B 1 167 ? -13.109 6.199 13.609 1 96.5 167 GLY B N 1
ATOM 2866 C CA . GLY B 1 167 ? -13.891 5.047 13.18 1 96.5 167 GLY B CA 1
ATOM 2867 C C . GLY B 1 167 ? -14.789 4.504 14.273 1 96.5 167 GLY B C 1
ATOM 2868 O O . GLY B 1 167 ? -14.625 4.836 15.453 1 96.5 167 GLY B O 1
ATOM 2869 N N . SER B 1 168 ? -15.844 3.777 13.984 1 95 168 SER B N 1
ATOM 2870 C CA . SER B 1 168 ? -16.281 3.279 12.68 1 95 168 SER B CA 1
ATOM 2871 C C . SER B 1 168 ? -17.094 4.328 11.93 1 95 168 SER B C 1
ATOM 2873 O O . SER B 1 168 ? -18.172 4.727 12.383 1 95 168 SER B O 1
ATOM 2875 N N . VAL B 1 169 ? -16.672 4.68 10.711 1 93.94 169 VAL B N 1
ATOM 2876 C CA . VAL B 1 169 ? -17.281 5.793 9.984 1 93.94 169 VAL B CA 1
ATOM 2877 C C . VAL B 1 169 ? -18.625 5.375 9.422 1 93.94 169 VAL B C 1
ATOM 2879 O O . VAL B 1 169 ? -19.625 6.082 9.594 1 93.94 169 VAL B O 1
ATOM 2882 N N . LYS B 1 170 ? -18.672 4.203 8.773 1 87.75 170 LYS B N 1
ATOM 2883 C CA . LYS B 1 170 ? -19.875 3.736 8.094 1 87.75 170 LYS B CA 1
ATOM 2884 C C . LYS B 1 170 ? -21.062 3.66 9.055 1 87.75 170 LYS B C 1
ATOM 2886 O O . LYS B 1 170 ? -22.203 3.957 8.68 1 87.75 170 LYS B O 1
ATOM 2891 N N . LEU B 1 171 ? -20.875 3.369 10.273 1 88.12 171 LEU B N 1
ATOM 2892 C CA . LEU B 1 171 ? -21.922 3.146 11.25 1 88.12 171 LEU B CA 1
ATOM 2893 C C . LEU B 1 171 ? -22.141 4.383 12.117 1 88.12 171 LEU B C 1
ATOM 2895 O O . LEU B 1 171 ? -22.969 4.375 13.023 1 88.12 171 LEU B O 1
ATOM 2899 N N . SER B 1 172 ? -21.453 5.426 11.828 1 93.88 172 SER B N 1
ATOM 2900 C CA . SER B 1 172 ? -21.469 6.578 12.727 1 93.88 172 SER B CA 1
ATOM 2901 C C . SER B 1 172 ? -22.688 7.453 12.492 1 93.88 172 SER B C 1
ATOM 2903 O O . SER B 1 172 ? -23.203 7.516 11.375 1 93.88 172 SER B O 1
ATOM 2905 N N . SER B 1 173 ? -23.141 8.109 13.57 1 96.31 173 SER B N 1
ATOM 2906 C CA . SER B 1 173 ? -24.219 9.086 13.492 1 96.31 173 SER B CA 1
ATOM 2907 C C . SER B 1 173 ? -23.688 10.461 13.086 1 96.31 173 SER B C 1
ATOM 2909 O O . SER B 1 173 ? -22.5 10.734 13.203 1 96.31 173 SER B O 1
ATOM 2911 N N . PRO B 1 174 ? -24.594 11.32 12.586 1 96.81 174 PRO B N 1
ATOM 2912 C CA . PRO B 1 174 ? -24.188 12.703 12.305 1 96.81 174 PRO B CA 1
ATOM 2913 C C . PRO B 1 174 ? -23.578 13.391 13.523 1 96.81 174 PRO B C 1
ATOM 2915 O O . PRO B 1 174 ? -22.609 14.156 13.391 1 96.81 174 PRO B O 1
ATOM 2918 N N . ALA B 1 175 ? -24.156 13.109 14.656 1 98 175 ALA B N 1
ATOM 2919 C CA . ALA B 1 175 ? -23.625 13.703 15.883 1 98 175 ALA B CA 1
ATOM 2920 C C . ALA B 1 175 ? -22.203 13.234 16.141 1 98 175 ALA B C 1
ATOM 2922 O O . ALA B 1 175 ? -21.344 14.031 16.531 1 98 175 ALA B O 1
ATOM 2923 N N . LYS B 1 176 ? -21.938 12 15.969 1 97.62 176 LYS B N 1
ATOM 2924 C CA . LYS B 1 176 ? -20.594 11.453 16.156 1 97.62 176 LYS B CA 1
ATOM 2925 C C . LYS B 1 176 ? -19.609 12.062 15.148 1 97.62 176 LYS B C 1
ATOM 2927 O O . LYS B 1 176 ? -18.469 12.359 15.5 1 97.62 176 LYS B O 1
ATOM 2932 N N . ARG B 1 177 ? -20 12.203 13.938 1 98.06 177 ARG B N 1
ATOM 2933 C CA . ARG B 1 177 ? -19.172 12.82 12.906 1 98.06 177 ARG B CA 1
ATOM 2934 C C . ARG B 1 177 ? -18.797 14.25 13.273 1 98.06 177 ARG B C 1
ATOM 2936 O O . ARG B 1 177 ? -17.672 14.68 13.078 1 98.06 177 ARG B O 1
ATOM 2943 N N . GLN B 1 178 ? -19.797 14.938 13.781 1 98.31 178 GLN B N 1
ATOM 2944 C CA . GLN B 1 178 ? -19.531 16.297 14.234 1 98.31 178 GLN B CA 1
ATOM 2945 C C . GLN B 1 178 ? -18.516 16.328 15.367 1 98.31 178 GLN B C 1
ATOM 2947 O O . GLN B 1 178 ? -17.641 17.203 15.422 1 98.31 178 GLN B O 1
ATOM 2952 N N . ASP B 1 179 ? -18.609 15.375 16.266 1 98.62 179 ASP B N 1
ATOM 2953 C CA . ASP B 1 179 ? -17.641 15.258 17.344 1 98.62 179 ASP B CA 1
ATOM 2954 C C . ASP B 1 179 ? -16.234 15.031 16.797 1 98.62 179 ASP B C 1
ATOM 2956 O O . ASP B 1 179 ? -15.266 15.625 17.297 1 98.62 179 ASP B O 1
ATOM 2960 N N . TRP B 1 180 ? -16.141 14.172 15.82 1 98.69 180 TRP B N 1
ATOM 2961 C CA . TRP B 1 180 ? -14.836 13.906 15.211 1 98.69 180 TRP B CA 1
ATOM 2962 C C . TRP B 1 180 ? -14.281 15.156 14.547 1 98.69 180 TRP B C 1
ATOM 2964 O O . TRP B 1 180 ? -13.078 15.43 14.633 1 98.69 180 TRP B O 1
ATOM 2974 N N . LEU B 1 181 ? -15.148 15.891 13.898 1 98.75 181 LEU B N 1
ATOM 2975 C CA . LEU B 1 181 ? -14.727 17.125 13.242 1 98.75 181 LEU B CA 1
ATOM 2976 C C . LEU B 1 181 ? -14.203 18.125 14.258 1 98.75 181 LEU B C 1
ATOM 2978 O O . LEU B 1 181 ? -13.164 18.75 14.047 1 98.75 181 LEU B O 1
ATOM 2982 N N . GLU B 1 182 ? -14.875 18.234 15.336 1 98.69 182 GLU B N 1
ATOM 2983 C CA . GLU B 1 182 ? -14.422 19.125 16.406 1 98.69 182 GLU B CA 1
ATOM 2984 C C . GLU B 1 182 ? -13.117 18.641 17.016 1 98.69 182 GLU B C 1
ATOM 2986 O O . GLU B 1 182 ? -12.25 19.453 17.359 1 98.69 182 GLU B O 1
ATOM 2991 N N . GLY B 1 183 ? -13.047 17.359 17.188 1 98.69 183 GLY B N 1
ATOM 2992 C CA . GLY B 1 183 ? -11.805 16.781 17.672 1 98.69 183 GLY B CA 1
ATOM 2993 C C . GLY B 1 183 ? -10.617 17.094 16.766 1 98.69 183 GLY B C 1
ATOM 2994 O O . GLY B 1 183 ? -9.531 17.391 17.266 1 98.69 183 GLY B O 1
ATOM 2995 N N . MET B 1 184 ? -10.805 17.016 15.484 1 98.75 184 MET B N 1
ATOM 2996 C CA . MET B 1 184 ? -9.742 17.312 14.531 1 98.75 184 MET B CA 1
ATOM 2997 C C . MET B 1 184 ? -9.305 18.766 14.625 1 98.75 184 MET B C 1
ATOM 2999 O O . MET B 1 184 ? -8.109 19.078 14.555 1 98.75 184 MET B O 1
ATOM 3003 N N . TYR B 1 185 ? -10.305 19.625 14.727 1 98.75 185 TYR B N 1
ATOM 3004 C CA . TYR B 1 185 ? -10 21.047 14.938 1 98.75 185 TYR B CA 1
ATOM 3005 C C . TYR B 1 185 ? -9.125 21.234 16.172 1 98.75 185 TYR B C 1
ATOM 3007 O O . TYR B 1 185 ? -8.133 21.969 16.125 1 98.75 185 TYR B O 1
ATOM 3015 N N . ARG B 1 186 ? -9.438 20.562 17.266 1 98.69 186 ARG B N 1
ATOM 3016 C CA . ARG B 1 186 ? -8.695 20.688 18.516 1 98.69 186 ARG B CA 1
ATOM 3017 C C . ARG B 1 186 ? -7.266 20.172 18.344 1 98.69 186 ARG B C 1
ATOM 3019 O O . ARG B 1 186 ? -6.32 20.781 18.859 1 98.69 186 ARG B O 1
ATOM 3026 N N . ILE B 1 187 ? -7.141 19.062 17.672 1 98.56 187 ILE B N 1
ATOM 3027 C CA . ILE B 1 187 ? -5.809 18.531 17.438 1 98.56 187 ILE B CA 1
ATOM 3028 C C . ILE B 1 187 ? -4.98 19.531 16.641 1 98.56 187 ILE B C 1
ATOM 3030 O O . ILE B 1 187 ? -3.826 19.812 16.984 1 98.56 187 ILE B O 1
ATOM 3034 N N . GLY B 1 188 ? -5.566 20.062 15.57 1 98.38 188 GLY B N 1
ATOM 3035 C CA . GLY B 1 188 ? -4.895 21.094 14.789 1 98.38 188 GLY B CA 1
ATOM 3036 C C . GLY B 1 188 ? -4.508 22.312 15.602 1 98.38 188 GLY B C 1
ATOM 3037 O O . GLY B 1 188 ? -3.404 22.844 15.461 1 98.38 188 GLY B O 1
ATOM 3038 N N . SER B 1 189 ? -5.379 22.75 16.531 1 97.75 189 SER B N 1
ATOM 3039 C CA . SER B 1 189 ? -5.18 23.969 17.312 1 97.75 189 SER B CA 1
ATOM 3040 C C . SER B 1 189 ? -4.105 23.781 18.375 1 97.75 189 SER B C 1
ATOM 3042 O O . SER B 1 189 ? -3.586 24.766 18.922 1 97.75 189 SER B O 1
ATOM 3044 N N . ARG B 1 190 ? -3.762 22.547 18.641 1 95.5 190 ARG B N 1
ATOM 3045 C CA . ARG B 1 190 ? -2.768 22.266 19.672 1 95.5 190 ARG B CA 1
ATOM 3046 C C . ARG B 1 190 ? -1.432 21.875 19.047 1 95.5 190 ARG B C 1
ATOM 3048 O O . ARG B 1 190 ? -0.495 21.5 19.766 1 95.5 190 ARG B O 1
ATOM 3055 N N . SER B 1 191 ? -1.351 21.875 17.766 1 90.12 191 SER B N 1
ATOM 3056 C CA . SER B 1 191 ? -0.142 21.453 17.062 1 90.12 191 SER B CA 1
ATOM 3057 C C . SER B 1 191 ? 0.893 22.578 17.016 1 90.12 191 SER B C 1
ATOM 3059 O O . SER B 1 191 ? 0.548 23.75 17.141 1 90.12 191 SER B O 1
#